Protein AF-A0A259PIM8-F1 (afdb_monomer)

Structure (mmCIF, N/CA/C/O backbone):
data_AF-A0A259PIM8-F1
#
_entry.id   AF-A0A259PIM8-F1
#
loop_
_atom_site.group_PDB
_atom_site.id
_atom_site.type_symbol
_atom_site.label_atom_id
_atom_site.label_alt_id
_atom_site.label_comp_id
_atom_site.label_asym_id
_atom_site.label_entity_id
_atom_site.label_seq_id
_atom_site.pdbx_PDB_ins_code
_atom_site.Cartn_x
_atom_site.Cartn_y
_atom_site.Cartn_z
_atom_site.occupancy
_atom_site.B_iso_or_equiv
_atom_site.auth_seq_id
_atom_site.auth_comp_id
_atom_site.auth_asym_id
_atom_site.auth_atom_id
_atom_site.pdbx_PDB_model_num
ATOM 1 N N . MET A 1 1 ? 21.858 58.613 -17.639 1.00 42.62 1 MET A N 1
ATOM 2 C CA . MET A 1 1 ? 20.641 58.964 -16.877 1.00 42.62 1 MET A CA 1
ATOM 3 C C . MET A 1 1 ? 19.894 57.677 -16.497 1.00 42.62 1 MET A C 1
ATOM 5 O O . MET A 1 1 ? 18.735 57.529 -16.830 1.00 42.62 1 MET A O 1
ATOM 9 N N . SER A 1 2 ? 20.577 56.705 -15.871 1.00 39.25 2 SER A N 1
ATOM 10 C CA . SER A 1 2 ? 20.032 55.342 -15.681 1.00 39.25 2 SER A CA 1
ATOM 11 C C . SER A 1 2 ? 20.637 54.590 -14.483 1.00 39.25 2 SER A C 1
ATOM 13 O O . SER A 1 2 ? 20.743 53.371 -14.503 1.00 39.25 2 SER A O 1
ATOM 15 N N . VAL A 1 3 ? 21.081 55.306 -13.443 1.00 36.09 3 VAL A N 1
ATOM 16 C CA . VAL A 1 3 ? 21.665 54.682 -12.229 1.00 36.09 3 VAL A CA 1
ATOM 17 C C . VAL A 1 3 ? 20.940 55.126 -10.944 1.00 36.09 3 VAL A C 1
ATOM 19 O O . VAL A 1 3 ? 21.288 54.695 -9.855 1.00 36.09 3 VAL A O 1
ATOM 22 N N . GLN A 1 4 ? 19.888 55.948 -11.047 1.00 32.88 4 GLN A N 1
ATOM 23 C CA . GLN A 1 4 ? 19.100 56.401 -9.886 1.00 32.88 4 GLN A CA 1
ATOM 24 C C . GLN A 1 4 ? 17.705 55.763 -9.766 1.00 32.88 4 GLN A C 1
ATOM 26 O O . GLN A 1 4 ? 17.090 55.895 -8.714 1.00 32.88 4 GLN A O 1
ATOM 31 N N . GLU A 1 5 ? 17.228 55.017 -10.767 1.00 32.62 5 GLU A N 1
ATOM 32 C CA . GLU A 1 5 ? 15.914 54.343 -10.710 1.00 32.62 5 GLU A CA 1
ATOM 33 C C . GLU A 1 5 ? 15.987 52.902 -10.169 1.00 32.62 5 GLU A C 1
ATOM 35 O O . GLU A 1 5 ? 14.992 52.369 -9.684 1.00 32.62 5 GLU A O 1
ATOM 40 N N . SER A 1 6 ? 17.170 52.274 -10.151 1.00 35.50 6 SER A N 1
ATOM 41 C CA . SER A 1 6 ? 17.328 50.889 -9.676 1.00 35.50 6 SER A CA 1
ATOM 42 C C . SER A 1 6 ? 17.355 50.747 -8.148 1.00 35.50 6 SER A C 1
ATOM 44 O O . SER A 1 6 ? 17.037 49.677 -7.630 1.00 35.50 6 SER A O 1
ATOM 46 N N . SER A 1 7 ? 17.675 51.808 -7.397 1.00 34.56 7 SER A N 1
ATOM 47 C CA . SER A 1 7 ? 17.721 51.760 -5.926 1.00 34.56 7 SER A CA 1
ATOM 48 C C . SER A 1 7 ? 16.359 51.996 -5.262 1.00 34.56 7 SER A C 1
ATOM 50 O O . SER A 1 7 ? 16.123 51.508 -4.156 1.00 34.56 7 SER A O 1
ATOM 52 N N . GLN A 1 8 ? 15.419 52.675 -5.930 1.00 35.69 8 GLN A N 1
ATOM 53 C CA . GLN A 1 8 ? 14.071 52.895 -5.388 1.00 35.69 8 GLN A CA 1
ATOM 54 C C . GLN A 1 8 ? 13.181 51.646 -5.502 1.00 35.69 8 GLN A C 1
ATOM 56 O O . GLN A 1 8 ? 12.449 51.342 -4.560 1.00 35.69 8 GLN A O 1
ATOM 61 N N . HIS A 1 9 ? 13.329 50.846 -6.565 1.00 36.34 9 HIS A N 1
ATOM 62 C CA . HIS A 1 9 ? 12.596 49.582 -6.716 1.00 36.34 9 HIS A CA 1
ATOM 63 C C . HIS A 1 9 ? 13.070 48.475 -5.760 1.00 36.34 9 HIS A C 1
ATOM 65 O O . HIS A 1 9 ? 12.241 47.736 -5.228 1.00 36.34 9 HIS A O 1
ATOM 71 N N . ALA A 1 10 ? 14.371 48.404 -5.454 1.00 39.03 10 ALA A N 1
ATOM 72 C CA . ALA A 1 10 ? 14.902 47.433 -4.491 1.00 39.03 10 ALA A CA 1
ATOM 73 C C . ALA A 1 10 ? 14.406 47.691 -3.052 1.00 39.03 10 ALA A C 1
ATOM 75 O O . ALA A 1 10 ? 14.178 46.755 -2.288 1.00 39.03 10 ALA A O 1
ATOM 76 N N . THR A 1 11 ? 14.171 48.960 -2.700 1.00 39.75 11 THR A N 1
ATOM 77 C CA . THR A 1 11 ? 13.735 49.359 -1.350 1.00 39.75 11 THR A CA 1
ATOM 78 C C . THR A 1 11 ? 12.213 49.239 -1.160 1.00 39.75 11 THR A C 1
ATOM 80 O O . THR A 1 11 ? 11.741 49.062 -0.038 1.00 39.75 11 THR A O 1
ATOM 83 N N . GLN A 1 12 ? 11.425 49.299 -2.243 1.00 38.28 12 GLN A N 1
ATOM 84 C CA . GLN A 1 12 ? 9.981 49.018 -2.213 1.00 38.28 12 GLN A CA 1
ATOM 85 C C . GLN A 1 12 ? 9.677 47.513 -2.183 1.00 38.28 12 GLN A C 1
ATOM 87 O O . GLN A 1 12 ? 8.793 47.097 -1.438 1.00 38.28 12 GLN A O 1
ATOM 92 N N . GLY A 1 13 ? 10.447 46.688 -2.906 1.00 40.25 13 GLY A N 1
ATOM 93 C CA . GLY A 1 13 ? 10.299 45.227 -2.876 1.00 40.25 13 GLY A CA 1
ATOM 94 C C . GLY A 1 13 ? 10.605 44.607 -1.506 1.00 40.25 13 GLY A C 1
ATOM 95 O O . GLY A 1 13 ? 9.911 43.687 -1.081 1.00 40.25 13 GLY A O 1
ATOM 96 N N . SER A 1 14 ? 11.580 45.153 -0.763 1.00 47.03 14 SER A N 1
ATOM 97 C CA . SER A 1 14 ? 11.916 44.648 0.578 1.00 47.03 14 SER A CA 1
ATOM 98 C C . SER A 1 14 ? 10.894 45.045 1.652 1.00 47.03 14 SER A C 1
ATOM 100 O O . SER A 1 14 ? 10.745 44.330 2.639 1.00 47.03 14 SER A O 1
ATOM 102 N N . LYS A 1 15 ? 10.179 46.166 1.472 1.00 42.12 15 LYS A N 1
ATOM 103 C CA . LYS A 1 15 ? 9.083 46.575 2.367 1.00 42.12 15 LYS A CA 1
ATOM 104 C C . LYS A 1 15 ? 7.815 45.764 2.121 1.00 42.12 15 LYS A C 1
ATOM 106 O O . LYS A 1 15 ? 7.208 45.318 3.085 1.00 42.12 15 LYS A O 1
ATOM 111 N N . LEU A 1 16 ? 7.485 45.491 0.856 1.00 41.75 16 LEU A N 1
ATOM 112 C CA . LEU A 1 16 ? 6.342 44.646 0.502 1.00 41.75 16 LEU A CA 1
ATOM 113 C C . LEU A 1 16 ? 6.549 43.192 0.964 1.00 41.75 16 LEU A C 1
ATOM 115 O O . LEU A 1 16 ? 5.621 42.573 1.469 1.00 41.75 16 LEU A O 1
ATOM 119 N N . GLY A 1 17 ? 7.780 42.671 0.862 1.00 40.84 17 GLY A N 1
ATOM 120 C CA . GLY A 1 17 ? 8.143 41.349 1.384 1.00 40.84 17 GLY A CA 1
ATOM 121 C C . GLY A 1 17 ? 8.039 41.247 2.909 1.00 40.84 17 GLY A C 1
ATOM 122 O O . GLY A 1 17 ? 7.533 40.252 3.414 1.00 40.84 17 GLY A O 1
ATOM 123 N N . ALA A 1 18 ? 8.437 42.292 3.643 1.00 42.03 18 ALA A N 1
ATOM 124 C CA . ALA A 1 18 ? 8.326 42.329 5.104 1.00 42.03 18 ALA A CA 1
ATOM 125 C C . ALA A 1 18 ? 6.872 42.485 5.596 1.00 42.03 18 ALA A C 1
ATOM 127 O O . ALA A 1 18 ? 6.504 41.893 6.607 1.00 42.03 18 ALA A O 1
ATOM 128 N N . GLU A 1 19 ? 6.033 43.233 4.872 1.00 40.28 19 GLU A N 1
ATOM 129 C CA . GLU A 1 19 ? 4.602 43.384 5.180 1.00 40.28 19 GLU A CA 1
ATOM 130 C C . GLU A 1 19 ? 3.802 42.109 4.857 1.00 40.28 19 GLU A C 1
ATOM 132 O O . GLU A 1 19 ? 2.933 41.723 5.638 1.00 40.28 19 GLU A O 1
ATOM 137 N N . LEU A 1 20 ? 4.143 41.393 3.777 1.00 40.78 20 LEU A N 1
ATOM 138 C CA . LEU A 1 20 ? 3.594 40.062 3.476 1.00 40.78 20 LEU A CA 1
ATOM 139 C C . LEU A 1 20 ? 4.031 39.020 4.511 1.00 40.78 20 LEU A C 1
ATOM 141 O O . LEU A 1 20 ? 3.220 38.201 4.930 1.00 40.78 20 LEU A O 1
ATOM 145 N N . GLN A 1 21 ? 5.277 39.077 4.980 1.00 38.59 21 GLN A N 1
ATOM 146 C CA . GLN A 1 21 ? 5.783 38.160 6.000 1.00 38.59 21 GLN A CA 1
ATOM 147 C C . GLN A 1 21 ? 5.136 38.416 7.373 1.00 38.59 21 GLN A C 1
ATOM 149 O O . GLN A 1 21 ? 4.760 37.461 8.046 1.00 38.59 21 GLN A O 1
ATOM 154 N N . GLN A 1 22 ? 4.866 39.679 7.729 1.00 38.88 22 GLN A N 1
ATOM 155 C CA . GLN A 1 22 ? 4.062 40.024 8.911 1.00 38.88 22 GLN A CA 1
ATOM 156 C C . GLN A 1 22 ? 2.581 39.644 8.776 1.00 38.88 22 GLN A C 1
ATOM 158 O O . GLN A 1 22 ? 1.969 39.263 9.771 1.00 38.88 22 GLN A O 1
ATOM 163 N N . GLN A 1 23 ? 1.988 39.706 7.579 1.00 37.31 23 GLN A N 1
ATOM 164 C CA . GLN A 1 23 ? 0.611 39.241 7.356 1.00 37.31 23 GLN A CA 1
ATOM 165 C C . GLN A 1 23 ? 0.496 37.710 7.396 1.00 37.31 23 GLN A C 1
ATOM 167 O O . GLN A 1 23 ? -0.479 37.192 7.937 1.00 37.31 23 GLN A O 1
ATOM 172 N N . VAL A 1 24 ? 1.510 36.986 6.912 1.00 39.38 24 VAL A N 1
ATOM 173 C CA . VAL A 1 24 ? 1.601 35.519 7.016 1.00 39.38 24 VAL A CA 1
ATOM 174 C C . VAL A 1 24 ? 1.851 35.082 8.466 1.00 39.38 24 VAL A C 1
ATOM 176 O O . VAL A 1 24 ? 1.243 34.118 8.929 1.00 39.38 24 VAL A O 1
ATOM 179 N N . GLU A 1 25 ? 2.670 35.809 9.229 1.00 34.50 25 GLU A N 1
ATOM 180 C CA . GLU A 1 25 ? 2.860 35.566 10.668 1.00 34.50 25 GLU A CA 1
ATOM 181 C C . GLU A 1 25 ? 1.612 35.922 11.496 1.00 34.50 25 GLU A C 1
ATOM 183 O O . GLU A 1 25 ? 1.286 35.207 12.443 1.00 34.50 25 GLU A O 1
ATOM 188 N N . ALA A 1 26 ? 0.855 36.954 11.106 1.00 34.41 26 ALA A N 1
ATOM 189 C CA . ALA A 1 26 ? -0.411 37.318 11.747 1.00 34.41 26 ALA A CA 1
ATOM 190 C C . ALA A 1 26 ? -1.550 36.323 11.445 1.00 34.41 26 ALA A C 1
ATOM 192 O O . ALA A 1 26 ? -2.413 36.122 12.297 1.00 34.41 26 ALA A O 1
ATOM 193 N N . GLN A 1 27 ? -1.540 35.657 10.281 1.00 33.22 27 GLN A N 1
ATOM 194 C CA . GLN A 1 27 ? -2.489 34.582 9.946 1.00 33.22 27 GLN A CA 1
ATOM 195 C C . GLN A 1 27 ? -2.110 33.222 10.555 1.00 33.22 27 GLN A C 1
ATOM 197 O O . GLN A 1 27 ? -2.991 32.407 10.816 1.00 33.22 27 GLN A O 1
ATOM 202 N N . ARG A 1 28 ? -0.829 32.989 10.875 1.00 36.91 28 ARG A N 1
ATOM 203 C CA . ARG A 1 28 ? -0.371 31.807 11.638 1.00 36.91 28 ARG A CA 1
ATOM 204 C C . ARG A 1 28 ? -0.734 31.858 13.130 1.00 36.91 28 ARG A C 1
ATOM 206 O O . ARG A 1 28 ? -0.550 30.871 13.835 1.00 36.91 28 ARG A O 1
ATOM 213 N N . GLY A 1 29 ? -1.245 32.990 13.618 1.00 30.67 29 GLY A N 1
ATOM 214 C CA . GLY A 1 29 ? -1.531 33.228 15.034 1.00 30.67 29 GLY A CA 1
ATOM 215 C C . GLY A 1 29 ? -2.884 32.738 15.557 1.00 30.67 29 GLY A C 1
ATOM 216 O O . GLY A 1 29 ? -3.129 32.868 16.754 1.00 30.67 29 GLY A O 1
ATOM 217 N N . THR A 1 30 ? -3.775 32.186 14.730 1.00 35.09 30 THR A N 1
ATOM 218 C CA . THR A 1 30 ? -5.131 31.833 15.188 1.00 35.09 30 THR A CA 1
ATOM 219 C C . THR A 1 30 ? -5.669 30.574 14.517 1.00 35.09 30 THR A C 1
ATOM 221 O O . THR A 1 30 ? -6.514 30.682 13.640 1.00 35.09 30 THR A O 1
ATOM 224 N N . THR A 1 31 ? -5.184 29.407 14.956 1.00 32.28 31 THR A N 1
ATOM 225 C CA . THR A 1 31 ? -5.946 28.144 15.133 1.00 32.28 31 THR A CA 1
ATOM 226 C C . THR A 1 31 ? -5.024 27.025 15.630 1.00 32.28 31 THR A C 1
ATOM 228 O O . THR A 1 31 ? -5.008 25.920 15.105 1.00 32.28 31 THR A O 1
ATOM 231 N N . THR A 1 32 ? -4.247 27.268 16.684 1.00 33.53 32 THR A N 1
ATOM 232 C CA . THR A 1 32 ? -3.811 26.172 17.554 1.00 33.53 32 THR A CA 1
ATOM 233 C C . THR A 1 32 ? -4.786 26.132 18.719 1.00 33.53 32 THR A C 1
ATOM 235 O O . THR A 1 32 ? -4.700 26.905 19.670 1.00 33.53 32 THR A O 1
ATOM 238 N N . SER A 1 33 ? -5.773 25.240 18.628 1.00 30.98 33 SER A N 1
ATOM 239 C CA . SER A 1 33 ? -6.527 24.806 19.802 1.00 30.98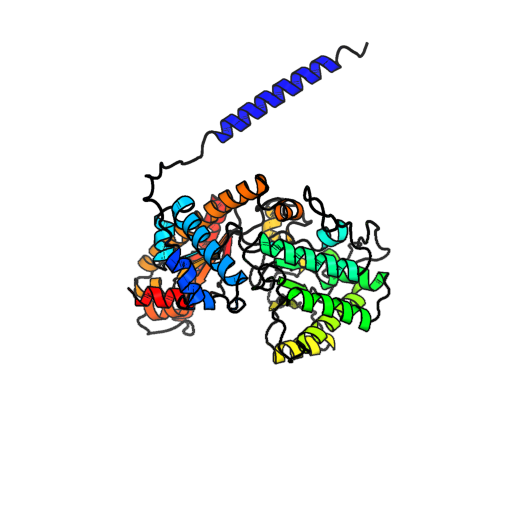 33 SER A CA 1
ATOM 240 C C . SER A 1 33 ? -5.568 24.020 20.700 1.00 30.98 33 SER A C 1
ATOM 242 O O . SER A 1 33 ? -5.536 22.794 20.700 1.00 30.98 33 SER A O 1
ATOM 244 N N . THR A 1 34 ? -4.706 24.722 21.435 1.00 36.06 34 THR A N 1
ATOM 245 C CA . THR A 1 34 ? -3.959 24.128 22.541 1.00 36.06 34 THR A CA 1
ATOM 246 C C . THR A 1 34 ? -4.912 24.042 23.719 1.00 36.06 34 THR A C 1
ATOM 248 O O . THR A 1 34 ? -4.910 24.898 24.605 1.00 36.06 34 THR A O 1
ATOM 251 N N . VAL A 1 35 ? -5.759 23.014 23.728 1.00 35.00 35 VAL A N 1
ATOM 252 C CA . VAL A 1 35 ? -6.337 22.550 24.987 1.00 35.00 35 VAL A CA 1
ATOM 253 C C . VAL A 1 35 ? -5.143 22.131 25.854 1.00 35.00 35 VAL A C 1
ATOM 255 O O . VAL A 1 35 ? -4.370 21.270 25.425 1.00 35.00 35 VAL A O 1
ATOM 258 N N . PRO A 1 36 ? -4.923 22.736 27.034 1.00 31.72 36 PRO A N 1
ATOM 259 C CA . PRO A 1 36 ? -3.841 22.319 27.904 1.00 31.72 36 PRO A CA 1
ATOM 260 C C . PRO A 1 36 ? -4.158 20.907 28.396 1.00 31.72 36 PRO A C 1
ATOM 262 O O . PRO A 1 36 ? -5.038 20.714 29.236 1.00 31.72 36 PRO A O 1
ATOM 265 N N . GLN A 1 37 ? -3.465 19.908 27.849 1.00 44.81 37 GLN A N 1
ATOM 266 C CA . GLN A 1 37 ? -3.492 18.560 28.399 1.00 44.81 37 GLN A CA 1
ATOM 267 C C . GLN A 1 37 ? -2.878 18.629 29.803 1.00 44.81 37 GLN A C 1
ATOM 269 O O . GLN A 1 37 ? -1.752 19.099 29.978 1.00 44.81 37 GLN A O 1
ATOM 274 N N . GLN A 1 38 ? -3.631 18.200 30.823 1.00 42.44 38 GLN A N 1
ATOM 275 C CA . GLN A 1 38 ? -3.052 17.905 32.136 1.00 42.44 38 GLN A CA 1
ATOM 276 C C . GLN A 1 38 ? -1.842 16.981 31.937 1.00 42.44 38 GLN A C 1
ATOM 278 O O . GLN A 1 38 ? -1.913 16.115 31.063 1.00 42.44 38 GLN A O 1
ATOM 283 N N . PRO A 1 39 ? -0.750 17.128 32.710 1.00 42.25 39 PRO A N 1
ATOM 284 C CA . PRO A 1 39 ? 0.396 16.244 32.568 1.00 42.25 39 PRO A CA 1
ATOM 285 C C . PRO A 1 39 ? -0.076 14.810 32.805 1.00 42.25 39 PRO A C 1
ATOM 287 O O . PRO A 1 39 ? -0.440 14.442 33.924 1.00 42.25 39 PRO A O 1
ATOM 290 N N . ALA A 1 40 ? -0.130 14.029 31.725 1.00 58.53 40 ALA A N 1
ATOM 291 C CA . ALA A 1 40 ? -0.432 12.615 31.795 1.00 58.53 40 ALA A CA 1
ATOM 292 C C . ALA A 1 40 ? 0.556 11.980 32.778 1.00 58.53 40 ALA A C 1
ATOM 294 O O . ALA A 1 40 ? 1.742 12.328 32.792 1.00 58.53 40 ALA A O 1
ATOM 295 N N . ALA A 1 41 ? 0.066 11.077 33.631 1.00 64.31 41 ALA A N 1
ATOM 296 C CA . ALA A 1 41 ? 0.949 10.273 34.464 1.00 64.31 41 ALA A CA 1
ATOM 297 C C . ALA A 1 41 ? 2.052 9.659 33.578 1.00 64.31 41 ALA A C 1
ATOM 299 O O . ALA A 1 41 ? 1.761 9.293 32.433 1.00 64.31 41 ALA A O 1
ATOM 300 N N . PRO A 1 42 ? 3.304 9.568 34.062 1.00 73.06 42 PRO A N 1
ATOM 301 C CA . PRO A 1 42 ? 4.398 9.056 33.252 1.00 73.06 42 PRO A CA 1
ATOM 302 C C . PRO A 1 42 ? 4.029 7.676 32.702 1.00 73.06 42 PRO A C 1
ATOM 304 O O . PRO A 1 42 ? 3.622 6.784 33.449 1.00 73.06 42 PRO A O 1
ATOM 307 N N . VAL A 1 43 ? 4.142 7.517 31.383 1.00 78.81 43 VAL A N 1
ATOM 308 C CA . VAL A 1 43 ? 3.902 6.232 30.726 1.00 78.81 43 VAL A CA 1
ATOM 309 C C . VAL A 1 43 ? 5.063 5.312 31.076 1.00 78.81 43 VAL A C 1
ATOM 311 O O . VAL A 1 43 ? 6.200 5.559 30.677 1.00 78.81 43 VAL A O 1
ATOM 314 N N . MET A 1 44 ? 4.777 4.258 31.835 1.00 78.56 44 MET A N 1
ATOM 315 C CA . MET A 1 44 ? 5.774 3.276 32.248 1.00 78.56 44 MET A CA 1
ATOM 316 C C . MET A 1 44 ? 5.841 2.144 31.221 1.00 78.56 44 MET A C 1
ATOM 318 O O . MET A 1 44 ? 4.826 1.521 30.912 1.00 78.56 44 MET A O 1
ATOM 322 N N . VAL A 1 45 ? 7.040 1.871 30.703 1.00 77.56 45 VAL A N 1
ATOM 323 C CA . VAL A 1 45 ? 7.328 0.688 29.882 1.00 77.56 45 VAL A CA 1
ATOM 324 C C . VAL A 1 45 ? 8.230 -0.234 30.696 1.00 77.56 45 VAL A C 1
ATOM 326 O O . VAL A 1 45 ? 9.360 0.123 31.026 1.00 77.56 45 VAL A O 1
ATOM 329 N N . GLU A 1 46 ? 7.728 -1.421 31.027 1.00 82.62 46 GLU A N 1
ATOM 330 C CA . GLU A 1 46 ? 8.465 -2.422 31.800 1.00 82.62 46 GLU A CA 1
ATOM 331 C C . GLU A 1 46 ? 9.503 -3.120 30.909 1.00 82.62 46 GLU A C 1
ATOM 333 O O . GLU A 1 46 ? 9.175 -3.995 30.100 1.00 82.62 46 GLU A O 1
ATOM 338 N N . VAL A 1 47 ? 10.770 -2.719 31.052 1.00 84.25 47 VAL A N 1
ATOM 339 C CA . VAL A 1 47 ? 11.884 -3.159 30.191 1.00 84.25 47 VAL A CA 1
ATOM 340 C C . VAL A 1 47 ? 12.063 -4.678 30.215 1.00 84.25 47 VAL A C 1
ATOM 342 O O . VAL A 1 47 ? 12.197 -5.280 29.152 1.00 84.25 47 VAL A O 1
ATOM 345 N N . GLY A 1 48 ? 12.022 -5.291 31.406 1.00 83.44 48 GLY A N 1
ATOM 346 C CA . GLY A 1 48 ? 12.163 -6.742 31.572 1.00 83.44 48 GLY A CA 1
ATOM 347 C C . GLY A 1 48 ? 11.106 -7.496 30.771 1.00 83.44 48 GLY A C 1
ATOM 348 O O . GLY A 1 48 ? 11.446 -8.243 29.860 1.00 83.44 48 GLY A O 1
ATOM 349 N N . SER A 1 49 ? 9.826 -7.182 31.006 1.00 80.25 49 SER A N 1
ATOM 350 C CA . SER A 1 49 ? 8.713 -7.800 30.270 1.00 80.25 49 SER A CA 1
ATOM 351 C C . SER A 1 49 ? 8.787 -7.565 28.759 1.00 80.25 49 SER A C 1
ATOM 353 O O . SER A 1 49 ? 8.543 -8.479 27.981 1.00 80.25 49 SER A O 1
ATOM 355 N N . SER A 1 50 ? 9.196 -6.370 28.318 1.00 77.06 50 SER A N 1
ATOM 356 C CA . SER A 1 50 ? 9.236 -6.028 26.891 1.00 77.06 50 SER A CA 1
ATOM 357 C C . SER A 1 50 ? 10.211 -6.908 26.106 1.00 77.06 50 SER A C 1
ATOM 359 O O . SER A 1 50 ? 9.936 -7.224 24.950 1.00 77.06 50 SER A O 1
ATOM 361 N N . ILE A 1 51 ? 11.316 -7.317 26.740 1.00 84.31 51 ILE A N 1
ATOM 362 C CA . ILE A 1 51 ? 12.327 -8.198 26.148 1.00 84.31 51 ILE A CA 1
ATOM 363 C C . ILE A 1 51 ? 11.983 -9.670 26.401 1.00 84.31 51 ILE A C 1
ATOM 365 O O . ILE A 1 51 ? 11.968 -10.464 25.460 1.00 84.31 51 ILE A O 1
ATOM 369 N N . GLU A 1 52 ? 11.701 -10.041 27.651 1.00 84.81 52 GLU A N 1
ATOM 370 C CA . GLU A 1 52 ? 11.469 -11.433 28.059 1.00 84.81 52 GLU A CA 1
ATOM 371 C C . GLU A 1 52 ? 10.243 -12.035 27.366 1.00 84.81 52 GLU A C 1
ATOM 373 O O . GLU A 1 52 ? 10.323 -13.157 26.878 1.00 84.81 52 GLU A O 1
ATOM 378 N N . GLU A 1 53 ? 9.152 -11.279 27.185 1.00 80.75 53 GLU A N 1
ATOM 379 C CA . GLU A 1 53 ? 7.964 -11.767 26.465 1.00 80.75 53 GLU A CA 1
ATOM 380 C C . GLU A 1 53 ? 8.269 -12.189 25.021 1.00 80.75 53 GLU A C 1
ATOM 382 O O . GLU A 1 53 ? 7.690 -13.148 24.501 1.00 80.75 53 GLU A O 1
ATOM 387 N N . TYR A 1 54 ? 9.181 -11.471 24.358 1.00 81.38 54 TYR A N 1
ATOM 388 C CA . TYR A 1 54 ? 9.607 -11.812 23.006 1.00 81.38 54 TYR A CA 1
ATOM 389 C C . TYR A 1 54 ? 10.552 -13.021 23.011 1.00 81.38 54 TYR A C 1
ATOM 391 O O . TYR A 1 54 ? 10.402 -13.919 22.179 1.00 81.38 54 TYR A O 1
ATOM 399 N N . LEU A 1 55 ? 11.503 -13.070 23.955 1.00 83.75 55 LEU A N 1
ATOM 400 C CA . LEU A 1 55 ? 12.437 -14.194 24.113 1.00 83.75 55 LEU A CA 1
ATOM 401 C C . LEU A 1 55 ? 11.706 -15.510 24.420 1.00 83.75 55 LEU A C 1
ATOM 403 O O . LEU A 1 55 ? 12.016 -16.539 23.817 1.00 83.75 55 LEU A O 1
ATOM 407 N N . ASP A 1 56 ? 10.683 -15.448 25.269 1.00 82.75 56 ASP A N 1
ATOM 408 C CA . ASP A 1 56 ? 9.855 -16.586 25.674 1.00 82.75 56 ASP A CA 1
ATOM 409 C C . ASP A 1 56 ? 8.735 -16.906 24.672 1.00 82.75 56 ASP A C 1
ATOM 411 O O . ASP A 1 56 ? 8.039 -17.914 24.816 1.00 82.75 56 ASP A O 1
ATOM 415 N N . ARG A 1 57 ? 8.557 -16.070 23.636 1.00 73.69 57 ARG A N 1
ATOM 416 C CA . ARG A 1 57 ? 7.492 -16.177 22.618 1.00 73.69 57 ARG A CA 1
ATOM 417 C C . ARG A 1 57 ? 6.080 -16.199 23.219 1.00 73.69 57 ARG A C 1
ATOM 419 O O . ARG A 1 57 ? 5.181 -16.852 22.687 1.00 73.69 57 ARG A O 1
ATOM 426 N N . SER A 1 58 ? 5.888 -15.506 24.337 1.00 65.19 58 SER A N 1
ATOM 427 C CA . SER A 1 58 ? 4.630 -15.488 25.088 1.00 65.19 58 SER A CA 1
ATOM 428 C C . SER A 1 58 ? 3.651 -14.412 24.598 1.00 65.19 58 SER A C 1
ATOM 430 O O . SER A 1 58 ? 2.441 -14.545 24.801 1.00 65.19 58 SER A O 1
ATOM 432 N N . ASP A 1 59 ? 4.136 -13.378 23.901 1.00 64.44 59 ASP A N 1
ATOM 433 C CA . ASP A 1 59 ? 3.291 -12.346 23.294 1.00 64.44 59 ASP A CA 1
ATOM 434 C C . ASP A 1 59 ? 2.718 -12.816 21.946 1.00 64.44 59 ASP A C 1
ATOM 436 O O . ASP A 1 59 ? 3.438 -13.093 20.987 1.00 64.44 59 ASP A O 1
ATOM 440 N N . TRP A 1 60 ? 1.387 -12.854 21.843 1.00 64.88 60 TRP A N 1
ATOM 441 C CA . TRP A 1 60 ? 0.686 -13.206 20.605 1.00 64.88 60 TRP A CA 1
ATOM 442 C C . TRP A 1 60 ? 1.033 -12.270 19.438 1.00 64.88 60 TRP A C 1
ATOM 444 O O . TRP A 1 60 ? 0.950 -12.697 18.288 1.00 64.88 60 TRP A O 1
ATOM 454 N N . ARG A 1 61 ? 1.442 -11.020 19.715 1.00 61.00 61 ARG A N 1
ATOM 455 C CA . ARG A 1 61 ? 1.867 -10.052 18.691 1.00 61.00 61 ARG A CA 1
ATOM 456 C C . ARG A 1 61 ? 3.098 -10.518 17.919 1.00 61.00 61 ARG A C 1
ATOM 458 O O . ARG A 1 61 ? 3.267 -10.103 16.781 1.00 61.00 61 ARG A O 1
ATOM 465 N N . VAL A 1 62 ? 3.902 -11.422 18.487 1.00 58.25 62 VAL A N 1
ATOM 466 C CA . VAL A 1 62 ? 5.021 -12.070 17.780 1.00 58.25 62 VAL A CA 1
ATOM 467 C C . VAL A 1 62 ? 4.529 -12.859 16.560 1.00 58.25 62 VAL A C 1
ATOM 469 O O . VAL A 1 62 ? 5.260 -12.981 15.589 1.00 58.25 62 VAL A O 1
ATOM 472 N N . ASN A 1 63 ? 3.277 -13.332 16.572 1.00 58.62 63 ASN A N 1
ATOM 473 C CA . ASN A 1 63 ? 2.657 -14.043 15.451 1.00 58.62 63 ASN A CA 1
ATOM 474 C C . ASN A 1 63 ? 1.681 -13.170 14.638 1.00 58.62 63 ASN A C 1
ATOM 476 O O . ASN A 1 63 ? 1.012 -13.692 13.751 1.00 58.62 63 ASN A O 1
ATOM 480 N N . ALA A 1 64 ? 1.535 -11.874 14.949 1.00 54.09 64 ALA A N 1
ATOM 481 C CA . ALA A 1 64 ? 0.576 -11.002 14.258 1.00 54.09 64 ALA A CA 1
ATOM 482 C C . ALA A 1 64 ? 1.020 -10.654 12.830 1.00 54.09 64 ALA A C 1
ATOM 484 O O . ALA A 1 64 ? 0.172 -10.449 11.969 1.00 54.09 64 ALA A O 1
ATOM 485 N N . ASN A 1 65 ? 2.332 -10.638 12.582 1.00 57.56 65 ASN A N 1
ATOM 486 C CA . ASN A 1 65 ? 2.914 -10.492 11.255 1.00 57.56 65 ASN A CA 1
ATOM 487 C C . ASN A 1 65 ? 3.461 -11.847 10.800 1.00 57.56 65 ASN A C 1
ATOM 489 O O . ASN A 1 65 ? 4.529 -12.256 11.253 1.00 57.56 65 ASN A O 1
ATOM 493 N N . ALA A 1 66 ? 2.776 -12.522 9.872 1.00 52.34 66 ALA A N 1
ATOM 494 C CA . ALA A 1 66 ? 3.199 -13.832 9.353 1.00 52.34 66 ALA A CA 1
ATOM 495 C C . ALA A 1 66 ? 4.605 -13.814 8.717 1.00 52.34 66 ALA A C 1
ATOM 497 O O . ALA A 1 66 ? 5.276 -14.842 8.645 1.00 52.34 66 ALA A O 1
ATOM 498 N N . ASN A 1 67 ? 5.063 -12.629 8.302 1.00 53.84 67 ASN A N 1
ATOM 499 C CA . ASN A 1 67 ? 6.380 -12.419 7.714 1.00 53.84 67 ASN A CA 1
ATOM 500 C C . ASN A 1 67 ? 7.504 -12.232 8.751 1.00 53.84 67 ASN A C 1
ATOM 502 O O . ASN A 1 67 ? 8.657 -12.228 8.345 1.00 53.84 67 ASN A O 1
ATOM 506 N N . GLN A 1 68 ? 7.218 -12.083 10.056 1.00 60.62 68 GLN A N 1
ATOM 507 C CA . GLN A 1 68 ? 8.237 -11.922 11.108 1.00 60.62 68 GLN A CA 1
ATOM 508 C C . GLN A 1 68 ? 8.518 -13.242 11.832 1.00 60.62 68 GLN A C 1
ATOM 510 O O . GLN A 1 68 ? 7.662 -13.801 12.510 1.00 60.62 68 GLN A O 1
ATOM 515 N N . GLY A 1 69 ? 9.758 -13.726 11.731 1.00 64.50 69 GLY A N 1
ATOM 516 C CA . GLY A 1 69 ? 10.251 -14.860 12.516 1.00 64.50 69 GLY A CA 1
ATOM 517 C C . GLY A 1 69 ? 11.002 -14.435 13.782 1.00 64.50 69 GLY A C 1
ATOM 518 O O . GLY A 1 69 ? 11.544 -13.330 13.862 1.00 64.50 69 GLY A O 1
ATOM 519 N N . TYR A 1 70 ? 11.115 -15.353 14.751 1.00 78.25 70 TYR A N 1
ATOM 520 C CA . TYR A 1 70 ? 11.964 -15.168 15.932 1.00 78.25 70 TYR A CA 1
ATOM 521 C C . TYR A 1 70 ? 13.424 -14.944 15.519 1.00 78.25 70 TYR A C 1
ATOM 523 O O . TYR A 1 70 ? 14.118 -15.863 15.081 1.00 78.25 70 TYR A O 1
ATOM 531 N N . SER A 1 71 ? 13.897 -13.718 15.689 1.00 82.94 71 SER A N 1
ATOM 532 C CA . SER A 1 71 ? 15.298 -13.352 15.510 1.00 82.94 71 SER A CA 1
ATOM 533 C C . SER A 1 71 ? 15.636 -12.079 16.288 1.00 82.94 71 SER A C 1
ATOM 535 O O . SER A 1 71 ? 14.747 -11.418 16.835 1.00 82.94 71 SER A O 1
ATOM 537 N N . LEU A 1 72 ? 16.921 -11.710 16.288 1.00 84.00 72 LEU A N 1
ATOM 538 C CA . LEU A 1 72 ? 17.398 -10.454 16.863 1.00 84.00 72 LEU A CA 1
ATOM 539 C C . LEU A 1 72 ? 16.694 -9.243 16.250 1.00 84.00 72 LEU A C 1
ATOM 541 O O . LEU A 1 72 ? 16.252 -8.363 16.973 1.00 84.00 72 LEU A O 1
ATOM 545 N N . GLY A 1 73 ? 16.564 -9.186 14.929 1.00 83.56 73 GLY A N 1
ATOM 546 C CA . GLY A 1 73 ? 15.964 -8.023 14.294 1.00 83.56 73 GLY A CA 1
ATOM 547 C C . GLY A 1 73 ? 14.483 -7.848 14.631 1.00 83.56 73 GLY A C 1
ATOM 548 O O . GLY A 1 73 ? 14.038 -6.727 14.864 1.00 83.56 73 GLY A O 1
ATOM 549 N N . GLY A 1 74 ? 13.761 -8.957 14.800 1.00 81.75 74 GLY A N 1
ATOM 550 C CA . GLY A 1 74 ? 12.369 -8.937 15.250 1.00 81.75 74 GLY A CA 1
ATOM 551 C C . GLY A 1 74 ? 12.236 -8.491 16.705 1.00 81.75 74 GLY A C 1
ATOM 552 O O . GLY A 1 74 ? 11.286 -7.790 17.032 1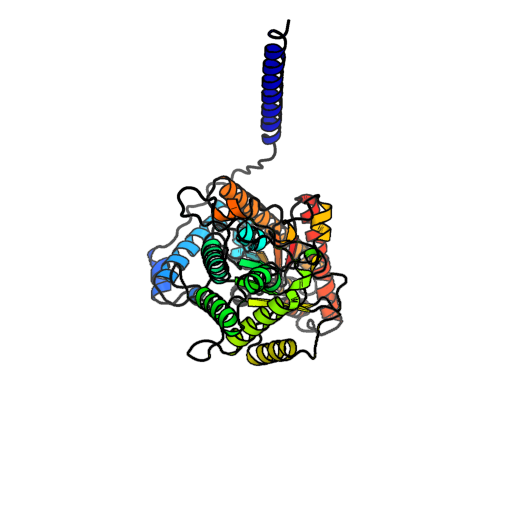.00 81.75 74 GLY A O 1
ATOM 553 N N . LEU A 1 75 ? 13.222 -8.794 17.562 1.00 84.44 75 LEU A N 1
ATOM 554 C CA . LEU A 1 75 ? 13.267 -8.273 18.932 1.00 84.44 75 LEU A CA 1
ATOM 555 C C . LEU A 1 75 ? 13.407 -6.747 18.931 1.00 84.44 75 LEU A C 1
ATOM 557 O O . LEU A 1 75 ? 12.700 -6.064 19.675 1.00 84.44 75 LEU A O 1
ATOM 561 N N . ILE A 1 76 ? 14.309 -6.206 18.101 1.00 86.06 76 ILE A N 1
ATOM 562 C CA . ILE A 1 76 ? 14.523 -4.756 18.037 1.00 86.06 76 ILE A CA 1
ATOM 563 C C . ILE A 1 76 ? 13.259 -4.070 17.493 1.00 86.06 76 ILE A C 1
ATOM 565 O O . ILE A 1 76 ? 12.816 -3.090 18.090 1.00 86.06 76 ILE A O 1
ATOM 569 N N . LEU A 1 77 ? 12.636 -4.608 16.432 1.00 83.88 77 LEU A N 1
ATOM 570 C CA . LEU A 1 77 ? 11.374 -4.078 15.893 1.00 83.88 77 LEU A CA 1
ATOM 571 C C . LEU A 1 77 ? 10.239 -4.144 16.922 1.00 83.88 77 LEU A C 1
ATOM 573 O O . LEU A 1 77 ? 9.554 -3.149 17.128 1.00 83.88 77 LEU A O 1
ATOM 577 N N . ASN A 1 78 ? 10.070 -5.269 17.624 1.00 83.38 78 ASN A N 1
ATOM 578 C CA . ASN A 1 78 ? 9.027 -5.417 18.642 1.00 83.38 78 ASN A CA 1
ATOM 579 C C . ASN A 1 78 ? 9.199 -4.407 19.786 1.00 83.38 78 ASN A C 1
ATOM 581 O O . ASN A 1 78 ? 8.240 -3.750 20.191 1.00 83.38 78 ASN A O 1
ATOM 585 N N . THR A 1 79 ? 10.430 -4.249 20.277 1.00 86.38 79 THR A N 1
ATOM 586 C CA . THR A 1 79 ? 10.737 -3.339 21.387 1.00 86.38 79 THR A CA 1
ATOM 587 C C . THR A 1 79 ? 10.541 -1.880 20.975 1.00 86.38 79 THR A C 1
ATOM 589 O O . THR A 1 79 ? 9.869 -1.123 21.680 1.00 86.38 79 THR A O 1
ATOM 592 N N . ALA A 1 80 ? 11.083 -1.483 19.818 1.00 88.94 80 ALA A N 1
ATOM 593 C CA . ALA A 1 80 ? 10.899 -0.139 19.278 1.00 88.94 80 ALA A CA 1
ATOM 594 C C . ALA A 1 80 ? 9.415 0.147 19.007 1.00 88.94 80 ALA A C 1
ATOM 596 O O . ALA A 1 80 ? 8.901 1.180 19.433 1.00 88.94 80 ALA A O 1
ATOM 597 N N . GLY A 1 81 ? 8.706 -0.809 18.406 1.00 88.88 81 GLY A N 1
ATOM 598 C CA . GLY A 1 81 ? 7.287 -0.711 18.095 1.00 88.88 81 GLY A CA 1
ATOM 599 C C . GLY A 1 81 ? 6.406 -0.530 19.326 1.00 88.88 81 GLY A C 1
ATOM 600 O O . GLY A 1 81 ? 5.553 0.357 19.352 1.00 88.88 81 GLY A O 1
ATOM 601 N N . LYS A 1 82 ? 6.650 -1.292 20.403 1.00 88.38 82 LYS A N 1
ATOM 602 C CA . LYS A 1 82 ? 5.955 -1.104 21.691 1.00 88.38 82 LYS A CA 1
ATOM 603 C C . LYS A 1 82 ? 6.148 0.321 22.226 1.00 88.38 82 LYS A C 1
ATOM 605 O O . LYS A 1 82 ? 5.193 0.918 22.727 1.00 88.38 82 LYS A O 1
ATOM 610 N N . MET A 1 83 ? 7.357 0.873 22.121 1.00 90.69 83 MET A N 1
ATOM 611 C CA . MET A 1 83 ? 7.655 2.230 22.587 1.00 90.69 83 MET A CA 1
ATOM 612 C C . MET A 1 83 ? 6.951 3.294 21.735 1.00 90.69 83 MET A C 1
ATOM 614 O O . MET A 1 83 ? 6.284 4.173 22.282 1.00 90.69 83 MET A O 1
ATOM 618 N N . VAL A 1 84 ? 7.040 3.186 20.408 1.00 94.06 84 VAL A N 1
ATOM 619 C CA . VAL A 1 84 ? 6.418 4.129 19.467 1.00 94.06 84 VAL A CA 1
ATOM 620 C C . VAL A 1 84 ? 4.891 4.098 19.572 1.00 94.06 84 VAL A C 1
ATOM 622 O O . VAL A 1 84 ? 4.263 5.155 19.638 1.00 94.06 84 VAL A O 1
ATOM 625 N N . ALA A 1 85 ? 4.286 2.919 19.732 1.00 92.81 85 ALA A N 1
ATOM 626 C CA . ALA A 1 85 ? 2.840 2.797 19.910 1.00 92.81 85 ALA A CA 1
ATOM 627 C C . ALA A 1 85 ? 2.343 3.507 21.175 1.00 92.81 85 ALA A C 1
ATOM 629 O O . ALA A 1 85 ? 1.309 4.177 21.163 1.00 92.81 85 ALA A O 1
ATOM 630 N N . ASN A 1 86 ? 3.095 3.405 22.274 1.00 91.50 86 ASN A N 1
ATOM 631 C CA . ASN A 1 86 ? 2.778 4.129 23.502 1.00 91.50 86 ASN A CA 1
ATOM 632 C C . ASN A 1 86 ? 3.007 5.639 23.370 1.00 91.50 86 ASN A C 1
ATOM 634 O O . ASN A 1 86 ? 2.273 6.415 23.983 1.00 91.50 86 ASN A O 1
ATOM 638 N N . TYR A 1 87 ? 3.982 6.071 22.569 1.00 94.19 87 TYR A N 1
ATOM 639 C CA . TYR A 1 87 ? 4.168 7.486 22.259 1.00 94.19 87 TYR A CA 1
ATOM 640 C C . TYR A 1 87 ? 2.955 8.051 21.505 1.00 94.19 87 TYR A C 1
ATOM 642 O O . TYR A 1 87 ? 2.370 9.034 21.964 1.00 94.19 87 TYR A O 1
ATOM 650 N N . TRP A 1 88 ? 2.497 7.379 20.442 1.00 96.06 88 TRP A N 1
ATOM 651 C CA . TRP A 1 88 ? 1.272 7.755 19.726 1.00 96.06 88 TRP A CA 1
ATOM 652 C C . TRP A 1 88 ? 0.071 7.879 20.667 1.00 96.06 88 TRP A C 1
ATOM 654 O O . TRP A 1 88 ? -0.558 8.931 20.742 1.00 96.06 88 TRP A O 1
ATOM 664 N N . LEU A 1 89 ? -0.227 6.821 21.427 1.00 94.69 89 LEU A N 1
ATOM 665 C CA . LEU A 1 89 ? -1.452 6.721 22.231 1.00 94.69 89 LEU A CA 1
ATOM 666 C C . LEU A 1 89 ? -1.473 7.591 23.495 1.00 94.69 89 LEU A C 1
ATOM 668 O O . LEU A 1 89 ? -2.522 7.673 24.137 1.00 94.69 89 LEU A O 1
ATOM 672 N N . SER A 1 90 ? -0.335 8.156 23.899 1.00 90.19 90 SER A N 1
ATOM 673 C CA . SER A 1 90 ? -0.224 8.892 25.166 1.00 90.19 90 SER A CA 1
ATOM 674 C C . SER A 1 90 ? 0.297 10.320 25.017 1.00 90.19 90 SER A C 1
ATOM 676 O O . SER A 1 90 ? 0.109 11.107 25.937 1.00 90.19 90 SER A O 1
ATOM 678 N N . HIS A 1 91 ? 0.959 10.653 23.904 1.00 91.69 91 HIS A N 1
ATOM 679 C CA . HIS A 1 91 ? 1.535 11.985 23.678 1.00 91.69 91 HIS A CA 1
ATOM 680 C C . HIS A 1 91 ? 1.010 12.662 22.415 1.00 91.69 91 HIS A C 1
ATOM 682 O O . HIS A 1 91 ? 0.967 13.888 22.369 1.00 91.69 91 HIS A O 1
ATOM 688 N N . VAL A 1 92 ? 0.628 11.891 21.392 1.00 94.94 92 VAL A N 1
ATOM 689 C CA . VAL A 1 92 ? 0.099 12.459 20.145 1.00 94.94 92 VAL A CA 1
ATOM 690 C C . VAL A 1 92 ? -1.424 12.483 20.163 1.00 94.94 92 VAL A C 1
ATOM 692 O O . VAL A 1 92 ? -2.036 13.507 19.868 1.00 94.94 92 VAL A O 1
ATOM 695 N N . TYR A 1 93 ? -2.048 11.366 20.530 1.00 97.00 93 TYR A N 1
ATOM 696 C CA . TYR A 1 93 ? -3.496 11.247 20.513 1.00 97.00 93 TYR A CA 1
ATOM 697 C C . TYR A 1 93 ? -4.142 11.684 21.831 1.00 97.00 93 TYR A C 1
ATOM 699 O O . TYR A 1 93 ? -3.640 11.350 22.907 1.00 97.00 93 TYR A O 1
ATOM 707 N N . PRO A 1 94 ? -5.301 12.367 21.766 1.00 96.62 94 PRO A N 1
ATOM 708 C CA . PRO A 1 94 ? -6.181 12.544 22.910 1.00 96.62 94 PRO A CA 1
ATOM 709 C C . PRO A 1 94 ? -6.503 11.216 23.603 1.00 96.62 94 PRO A C 1
ATOM 711 O O . PRO A 1 94 ? -6.644 10.172 22.959 1.00 96.62 94 PRO A O 1
ATOM 714 N N . ALA A 1 95 ? -6.692 11.273 24.923 1.00 95.44 95 ALA A N 1
ATOM 715 C CA . ALA A 1 95 ? -6.927 10.090 25.748 1.00 95.44 95 ALA A CA 1
ATOM 716 C C . ALA A 1 95 ? -8.114 9.240 25.262 1.00 95.44 95 ALA A C 1
ATOM 718 O O . ALA A 1 95 ? -8.023 8.017 25.279 1.00 95.44 95 ALA A O 1
ATOM 719 N N . GLU A 1 96 ? -9.192 9.867 24.780 1.00 97.19 96 GLU A N 1
ATOM 720 C CA . GLU A 1 96 ? -10.381 9.166 24.280 1.00 97.19 96 GLU A CA 1
ATOM 721 C C . GLU A 1 96 ? -10.074 8.256 23.081 1.00 97.19 96 GLU A C 1
ATOM 723 O O . GLU A 1 96 ? -10.521 7.112 23.053 1.00 97.19 96 GLU A O 1
ATOM 728 N N . ILE A 1 97 ? -9.238 8.712 22.141 1.00 98.00 97 ILE A N 1
ATOM 729 C CA . ILE A 1 97 ? -8.782 7.910 20.995 1.00 98.00 97 ILE A CA 1
ATOM 730 C C . ILE A 1 97 ? -7.952 6.722 21.490 1.00 98.00 97 ILE A C 1
ATOM 732 O O . ILE A 1 97 ? -8.136 5.584 21.051 1.00 98.00 97 ILE A O 1
ATOM 736 N N . GLY A 1 98 ? -7.055 6.975 22.448 1.00 96.00 98 GLY A N 1
ATOM 737 C CA . GLY A 1 98 ? -6.241 5.934 23.061 1.00 96.00 98 GLY A CA 1
ATOM 738 C C . GLY A 1 98 ? -7.076 4.883 23.798 1.00 96.00 98 GLY A C 1
ATOM 739 O O . GLY A 1 98 ? -6.772 3.692 23.722 1.00 96.00 98 GLY A O 1
ATOM 740 N N . THR A 1 99 ? -8.130 5.302 24.498 1.00 96.31 99 THR A N 1
ATOM 741 C CA . THR A 1 99 ? -9.082 4.411 25.172 1.00 96.31 99 THR A CA 1
ATOM 742 C C . THR A 1 99 ? -9.871 3.595 24.158 1.00 96.31 99 THR A C 1
ATOM 744 O O . THR A 1 99 ? -9.822 2.371 24.229 1.00 96.31 99 THR A O 1
ATOM 747 N N . ALA A 1 100 ? -10.477 4.235 23.154 1.00 97.69 100 ALA A N 1
ATOM 748 C CA . ALA A 1 100 ? -11.231 3.555 22.101 1.00 97.69 100 ALA A CA 1
ATOM 749 C C . ALA A 1 100 ? -10.371 2.511 21.369 1.00 97.69 100 ALA A C 1
ATOM 751 O O . ALA A 1 100 ? -10.817 1.390 21.122 1.00 97.69 100 ALA A O 1
ATOM 752 N N . HIS A 1 101 ? -9.096 2.820 21.095 1.00 97.38 101 HIS A N 1
ATOM 753 C CA . HIS A 1 101 ? -8.156 1.829 20.581 1.00 97.38 101 HIS A CA 1
ATOM 754 C C . HIS A 1 101 ? -7.987 0.668 21.566 1.00 97.38 101 HIS A C 1
ATOM 756 O O . HIS A 1 101 ? -8.214 -0.484 21.195 1.00 97.38 101 HIS A O 1
ATOM 762 N N . ARG A 1 102 ? -7.560 0.935 22.809 1.00 93.94 102 ARG A N 1
ATOM 763 C CA . ARG A 1 102 ? -7.227 -0.096 23.814 1.00 93.94 102 ARG A CA 1
ATOM 764 C C . ARG A 1 102 ? -8.421 -0.976 24.189 1.00 93.94 102 ARG A C 1
ATOM 766 O O . ARG A 1 102 ? -8.225 -2.157 24.462 1.00 93.94 102 ARG A O 1
ATOM 773 N N . GLU A 1 103 ? -9.628 -0.424 24.173 1.00 95.75 103 GLU A N 1
ATOM 774 C CA . GLU A 1 103 ? -10.871 -1.145 24.451 1.00 95.75 103 GLU A CA 1
ATOM 775 C C . GLU A 1 103 ? -11.402 -1.926 23.249 1.00 95.75 103 GLU A C 1
ATOM 777 O O . GLU A 1 103 ? -12.248 -2.796 23.436 1.00 95.75 103 GLU A O 1
ATOM 782 N N . GLY A 1 104 ? -10.846 -1.674 22.057 1.00 96.62 104 GLY A N 1
ATOM 783 C CA . GLY A 1 104 ? -11.147 -2.380 20.814 1.00 96.62 104 GLY A CA 1
ATOM 784 C C . GLY A 1 104 ? -12.283 -1.764 20.000 1.00 96.62 104 GLY A C 1
ATOM 785 O O . GLY A 1 104 ? -12.908 -2.482 19.223 1.00 96.62 104 GLY A O 1
ATOM 786 N N . ASP A 1 105 ? -12.676 -0.506 20.259 1.00 97.94 105 ASP A N 1
ATOM 787 C CA . ASP A 1 105 ? -13.844 0.135 19.607 1.00 97.94 105 ASP A CA 1
ATOM 788 C C . ASP A 1 105 ? -13.457 0.468 18.178 1.00 97.94 105 ASP A C 1
ATOM 790 O O . ASP A 1 105 ? -14.188 0.240 17.216 1.00 97.94 105 ASP A O 1
ATOM 794 N N . ILE A 1 106 ? -12.222 0.942 18.084 1.00 98.31 106 ILE A N 1
ATOM 795 C CA . ILE A 1 106 ? -11.483 1.143 16.864 1.00 98.31 106 ILE A CA 1
ATOM 796 C C . ILE A 1 106 ? -10.151 0.401 16.956 1.00 98.31 106 ILE A C 1
ATOM 798 O O . ILE A 1 106 ? -9.657 0.030 18.028 1.00 98.31 106 ILE A O 1
ATOM 802 N N . HIS A 1 107 ? -9.535 0.203 15.805 1.00 98.00 107 HIS A N 1
ATOM 803 C CA . HIS A 1 107 ? -8.155 -0.212 15.689 1.00 98.00 107 HIS A CA 1
ATOM 804 C C . HIS A 1 107 ? -7.414 0.808 14.844 1.00 98.00 107 HIS A C 1
ATOM 806 O O . HIS A 1 107 ? -7.801 1.072 13.713 1.00 98.00 107 HIS A O 1
ATOM 812 N N . ILE A 1 108 ? -6.353 1.369 15.412 1.00 97.50 108 ILE A N 1
ATOM 813 C CA . ILE A 1 108 ? -5.460 2.289 14.711 1.00 97.50 108 ILE A CA 1
ATOM 814 C C . ILE A 1 108 ? -4.304 1.419 14.252 1.00 97.50 108 ILE A C 1
ATOM 816 O O . ILE A 1 108 ? -3.655 0.795 15.097 1.00 97.50 108 ILE A O 1
ATOM 820 N N . HIS A 1 109 ? -4.123 1.325 12.942 1.00 94.38 109 HIS A N 1
ATOM 821 C CA . HIS A 1 109 ? -3.114 0.454 12.352 1.00 94.38 109 HIS A CA 1
ATOM 822 C C . HIS A 1 109 ? -1.719 1.086 12.441 1.00 94.38 109 HIS A C 1
ATOM 824 O O . HIS A 1 109 ? -1.578 2.314 12.533 1.00 94.38 109 HIS A O 1
ATOM 830 N N . ASP A 1 110 ? -0.711 0.212 12.474 1.00 91.12 110 ASP A N 1
ATOM 831 C CA . ASP A 1 110 ? 0.718 0.542 12.360 1.00 91.12 110 ASP A CA 1
ATOM 832 C C . ASP A 1 110 ? 1.217 1.580 13.373 1.00 91.12 110 ASP A C 1
ATOM 834 O O . ASP A 1 110 ? 1.980 2.499 13.074 1.00 91.12 110 ASP A O 1
ATOM 838 N N . LEU A 1 111 ? 0.745 1.459 14.616 1.00 93.25 111 LEU A N 1
ATOM 839 C CA . LEU A 1 111 ? 1.216 2.284 15.731 1.00 93.25 111 LEU A CA 1
ATOM 840 C C . LEU A 1 111 ? 2.678 2.004 16.107 1.00 93.25 111 LEU A C 1
ATOM 842 O O . LEU A 1 111 ? 3.265 2.755 16.876 1.00 93.25 111 LEU A O 1
ATOM 846 N N . ASP A 1 112 ? 3.267 0.922 15.620 1.00 88.44 112 ASP A N 1
ATOM 847 C CA . ASP A 1 112 ? 4.657 0.545 15.856 1.00 88.44 112 ASP A CA 1
ATOM 848 C C . ASP A 1 112 ? 5.669 1.377 15.055 1.00 88.44 112 ASP A C 1
ATOM 850 O O . ASP A 1 112 ? 6.859 1.355 15.378 1.00 88.44 112 ASP A O 1
ATOM 854 N N . MET A 1 113 ? 5.219 2.176 14.084 1.00 91.25 113 MET A N 1
ATOM 855 C CA . MET A 1 113 ? 6.067 3.123 13.363 1.00 91.25 113 MET A CA 1
ATOM 856 C C . MET A 1 113 ? 5.587 4.569 13.515 1.00 91.25 113 MET A C 1
ATOM 858 O O . MET A 1 113 ? 4.394 4.873 13.554 1.00 91.25 113 MET A O 1
ATOM 862 N N . LEU A 1 114 ? 6.542 5.498 13.621 1.00 94.75 114 LEU A N 1
ATOM 863 C CA . LEU A 1 114 ? 6.285 6.940 13.632 1.00 94.75 114 LEU A CA 1
ATOM 864 C C . LEU A 1 114 ? 6.339 7.449 12.187 1.00 94.75 114 LEU A C 1
ATOM 866 O O . LEU A 1 114 ? 7.226 8.215 11.827 1.00 94.75 114 LEU A O 1
ATOM 870 N N . SER A 1 115 ? 5.438 6.946 11.348 1.00 94.81 115 SER A N 1
ATOM 871 C CA . SER A 1 115 ? 5.389 7.205 9.906 1.00 94.81 115 SER A CA 1
ATOM 872 C C . SER A 1 115 ? 3.948 7.165 9.383 1.00 94.81 115 SER A C 1
ATOM 874 O O . SER A 1 115 ? 2.999 6.938 10.143 1.00 94.81 115 SER A O 1
ATOM 876 N N . GLY A 1 116 ? 3.783 7.416 8.081 1.00 93.94 116 GLY A N 1
ATOM 877 C CA . GLY A 1 116 ? 2.540 7.126 7.369 1.00 93.94 116 GLY A CA 1
ATOM 878 C C . GLY A 1 116 ? 2.346 5.625 7.116 1.00 93.94 116 GLY A C 1
ATOM 879 O O . GLY A 1 116 ? 3.236 4.813 7.393 1.00 93.94 116 GLY A O 1
ATOM 880 N N . TYR A 1 117 ? 1.179 5.259 6.576 1.00 92.44 117 TYR A N 1
ATOM 881 C CA . TYR A 1 117 ? 0.834 3.865 6.298 1.00 92.44 117 TYR A CA 1
ATOM 882 C C . TYR A 1 117 ? 1.499 3.355 5.021 1.00 92.44 117 TYR A C 1
ATOM 884 O O . TYR A 1 117 ? 2.531 2.699 5.096 1.00 92.44 117 TYR A O 1
ATOM 892 N N . CYS A 1 118 ? 0.963 3.671 3.846 1.00 91.25 118 CYS A N 1
ATOM 893 C CA . CYS A 1 118 ? 1.460 3.156 2.570 1.00 91.25 118 CYS A CA 1
ATOM 894 C C . CYS A 1 118 ? 1.706 4.282 1.571 1.00 91.25 118 CYS A C 1
ATOM 896 O O . CYS A 1 118 ? 1.097 5.348 1.681 1.00 91.25 118 CYS A O 1
ATOM 898 N N . ALA A 1 119 ? 2.566 4.007 0.589 1.00 90.75 119 ALA A N 1
ATOM 899 C CA . ALA A 1 119 ? 2.916 4.957 -0.455 1.00 90.75 119 ALA A CA 1
ATOM 900 C C . ALA A 1 119 ? 3.140 4.261 -1.804 1.00 90.75 119 ALA A C 1
ATOM 902 O O . ALA A 1 119 ? 3.830 3.245 -1.923 1.00 90.75 119 ALA A O 1
ATOM 903 N N . GLY A 1 120 ? 2.555 4.855 -2.832 1.00 90.25 120 GLY A N 1
ATOM 904 C CA . GLY A 1 120 ? 2.868 4.639 -4.227 1.00 90.25 120 GLY A CA 1
ATOM 905 C C . GLY A 1 120 ? 3.879 5.672 -4.714 1.00 90.25 120 GLY A C 1
ATOM 906 O O . GLY A 1 120 ? 3.885 6.821 -4.266 1.00 90.25 120 GLY A O 1
ATOM 907 N N . TRP A 1 121 ? 4.737 5.240 -5.630 1.00 92.56 121 TRP A N 1
ATOM 908 C CA . TRP A 1 121 ? 5.870 6.012 -6.111 1.00 92.56 121 TRP A CA 1
ATOM 909 C C . TRP A 1 121 ? 5.849 6.117 -7.635 1.00 92.56 121 TRP A C 1
ATOM 911 O O . TRP A 1 121 ? 5.450 5.181 -8.331 1.00 92.56 121 TRP A O 1
ATOM 921 N N . SER A 1 122 ? 6.351 7.232 -8.169 1.00 92.25 122 SER A N 1
ATOM 922 C CA . SER A 1 122 ? 6.552 7.368 -9.611 1.00 92.25 122 SER A CA 1
ATOM 923 C C . SER A 1 122 ? 7.780 6.573 -10.046 1.00 92.25 122 SER A C 1
ATOM 925 O O . SER A 1 122 ? 8.926 6.980 -9.826 1.00 92.25 122 SER A O 1
ATOM 927 N N . LEU A 1 123 ? 7.537 5.431 -10.696 1.00 94.62 123 LEU A N 1
ATOM 928 C CA . LEU A 1 123 ? 8.602 4.659 -11.334 1.00 94.62 123 LEU A CA 1
ATOM 929 C C . LEU A 1 123 ? 9.275 5.485 -12.434 1.00 94.62 123 LEU A C 1
ATOM 931 O O . LEU A 1 123 ? 10.494 5.454 -12.570 1.00 94.62 123 LEU A O 1
ATOM 935 N N . ARG A 1 124 ? 8.496 6.283 -13.169 1.00 93.31 124 ARG A N 1
ATOM 936 C CA . ARG A 1 124 ? 9.018 7.197 -14.183 1.00 93.31 124 ARG A CA 1
ATOM 937 C C . ARG A 1 124 ? 10.041 8.167 -13.599 1.00 93.31 124 ARG A C 1
ATOM 939 O O . ARG A 1 124 ? 11.137 8.255 -14.142 1.00 93.31 124 ARG A O 1
ATOM 946 N N . THR A 1 125 ? 9.725 8.857 -12.500 1.00 93.75 125 THR A N 1
ATOM 947 C CA . THR A 1 125 ? 10.677 9.767 -11.837 1.00 93.75 125 THR A CA 1
ATOM 948 C C . THR A 1 125 ? 11.950 9.030 -11.435 1.00 93.75 125 THR A C 1
ATOM 950 O O . THR A 1 125 ? 13.046 9.509 -11.716 1.00 93.75 125 THR A O 1
ATOM 953 N N . LEU A 1 126 ? 11.833 7.837 -10.842 1.00 96.19 126 LEU A N 1
ATOM 954 C CA . LEU A 1 126 ? 13.006 7.040 -10.479 1.00 96.19 126 LEU A CA 1
ATOM 955 C C . LEU A 1 126 ? 13.864 6.675 -11.702 1.00 96.19 126 LEU A C 1
ATOM 957 O O . LEU A 1 126 ? 15.086 6.767 -11.636 1.00 96.19 126 LEU A O 1
ATOM 961 N N . LEU A 1 127 ? 13.249 6.272 -12.814 1.00 96.31 127 LEU A N 1
ATOM 962 C CA . LEU A 1 127 ? 13.967 5.869 -14.028 1.00 96.31 127 LEU A CA 1
ATOM 963 C C . LEU A 1 127 ? 14.555 7.057 -14.804 1.00 96.31 127 LEU A C 1
ATOM 965 O O . LEU A 1 127 ? 15.563 6.888 -15.484 1.00 96.31 127 LEU A O 1
ATOM 969 N N . GLN A 1 128 ? 13.956 8.244 -14.700 1.00 94.88 128 GLN A N 1
ATOM 970 C CA . GLN A 1 128 ? 14.430 9.448 -15.387 1.00 94.88 128 GLN A CA 1
ATOM 971 C C . GLN A 1 128 ? 15.470 10.224 -14.584 1.00 94.88 128 GLN A C 1
ATOM 973 O O . GLN A 1 128 ? 16.357 10.816 -15.176 1.00 94.88 128 GLN A O 1
ATOM 978 N N . GLU A 1 129 ? 15.392 10.217 -13.254 1.00 94.88 129 GLU A N 1
ATOM 979 C CA . GLU A 1 129 ? 16.304 10.998 -12.411 1.00 94.88 129 GLU A CA 1
ATOM 980 C C . GLU A 1 129 ? 17.369 10.112 -11.750 1.00 94.88 129 GLU A C 1
ATOM 982 O O . GLU A 1 129 ? 18.512 10.533 -11.562 1.00 94.88 129 GLU A O 1
ATOM 987 N N . GLY A 1 130 ? 17.022 8.866 -11.426 1.00 95.69 130 GLY A N 1
ATOM 988 C CA . GLY A 1 130 ? 17.820 7.957 -10.608 1.00 95.69 130 GLY A CA 1
ATOM 989 C C . GLY A 1 130 ? 17.566 8.107 -9.104 1.00 95.69 130 GLY A C 1
ATOM 990 O O . GLY A 1 130 ? 16.803 8.968 -8.659 1.00 95.69 130 GLY A O 1
ATOM 991 N N . LEU A 1 131 ? 18.204 7.246 -8.304 1.00 96.31 131 LEU A N 1
ATOM 992 C CA . LEU A 1 131 ? 18.152 7.258 -6.837 1.00 96.31 131 LEU A CA 1
ATOM 993 C C . LEU A 1 131 ? 19.137 8.291 -6.241 1.00 96.31 131 LEU A C 1
ATOM 995 O O . LEU A 1 131 ? 20.289 7.955 -5.969 1.00 96.31 131 LEU A O 1
ATOM 999 N N . ASN A 1 132 ? 18.722 9.545 -6.039 1.00 96.06 132 ASN A N 1
ATOM 1000 C CA . ASN A 1 132 ? 19.587 10.677 -5.678 1.00 96.06 132 ASN A CA 1
ATOM 1001 C C . ASN A 1 132 ? 18.893 11.739 -4.801 1.00 96.06 132 ASN A C 1
ATOM 1003 O O . ASN A 1 132 ? 17.761 11.562 -4.359 1.00 96.06 132 ASN A O 1
ATOM 1007 N N . GLY A 1 133 ? 19.576 12.864 -4.556 1.00 94.31 133 GLY A N 1
ATOM 1008 C CA . GLY A 1 133 ? 18.992 14.077 -3.982 1.00 94.31 133 GLY A CA 1
ATOM 1009 C C . GLY A 1 133 ? 18.822 14.047 -2.466 1.00 94.31 133 GLY A C 1
ATOM 1010 O O . GLY A 1 133 ? 18.071 14.856 -1.920 1.00 94.31 133 GLY A O 1
ATOM 1011 N N . VAL A 1 134 ? 19.514 13.133 -1.779 1.00 95.50 134 VAL A N 1
ATOM 1012 C CA . VAL A 1 134 ? 19.495 13.028 -0.317 1.00 95.50 134 VAL A CA 1
ATOM 1013 C C . VAL A 1 134 ? 20.869 13.395 0.256 1.00 95.50 134 VAL A C 1
ATOM 1015 O O . VAL A 1 134 ? 21.841 12.666 0.034 1.00 95.50 134 VAL A O 1
ATOM 1018 N N . PRO A 1 135 ? 20.975 14.478 1.055 1.00 91.56 135 PRO A N 1
ATOM 1019 C CA . PRO A 1 135 ? 22.252 14.948 1.581 1.00 91.56 135 PRO A CA 1
ATOM 1020 C C . PRO A 1 135 ? 23.040 13.878 2.347 1.00 91.56 135 PRO A C 1
ATOM 1022 O O . PRO A 1 135 ? 22.529 13.211 3.249 1.00 91.56 135 PRO A O 1
ATOM 1025 N N . GLY A 1 136 ? 24.325 13.743 2.011 1.00 91.06 136 GLY A N 1
ATOM 1026 C CA . GLY A 1 136 ? 25.244 12.824 2.689 1.00 91.06 136 GLY A CA 1
ATOM 1027 C C . GLY A 1 136 ? 25.001 11.341 2.390 1.00 91.06 136 GLY A C 1
ATOM 1028 O O . GLY A 1 136 ? 25.521 10.488 3.115 1.00 91.06 136 GLY A O 1
ATOM 1029 N N . LYS A 1 137 ? 24.212 11.017 1.358 1.00 92.88 137 LYS A N 1
ATOM 1030 C CA . LYS A 1 137 ? 24.019 9.653 0.848 1.00 92.88 137 LYS A CA 1
ATOM 1031 C C . LYS A 1 137 ? 24.692 9.495 -0.511 1.00 92.88 137 LYS A C 1
ATOM 1033 O O . LYS A 1 137 ? 24.986 10.473 -1.188 1.00 92.88 137 LYS A O 1
ATOM 1038 N N . VAL A 1 138 ? 24.990 8.247 -0.866 1.00 92.88 138 VAL A N 1
ATOM 1039 C CA . VAL A 1 138 ? 25.455 7.916 -2.217 1.00 92.88 138 VAL A CA 1
ATOM 1040 C C . VAL A 1 138 ? 24.279 8.076 -3.168 1.00 92.88 138 VAL A C 1
ATOM 1042 O O . VAL A 1 138 ? 23.169 7.661 -2.843 1.00 92.88 138 VAL A O 1
ATOM 1045 N N . GLU A 1 139 ? 24.544 8.660 -4.329 1.00 94.94 139 GLU A N 1
ATOM 1046 C CA . GLU A 1 139 ? 23.540 8.952 -5.343 1.00 94.94 139 GLU A CA 1
ATOM 1047 C C . GLU A 1 139 ? 23.805 8.136 -6.610 1.00 94.94 139 GLU A C 1
ATOM 1049 O O . GLU A 1 139 ? 24.954 7.862 -6.965 1.00 94.94 139 GLU A O 1
ATOM 1054 N N . ALA A 1 140 ? 22.730 7.763 -7.294 1.00 94.88 140 ALA A N 1
ATOM 1055 C CA . ALA A 1 140 ? 22.741 7.152 -8.609 1.00 94.88 140 ALA A CA 1
ATOM 1056 C C . ALA A 1 140 ? 22.057 8.088 -9.612 1.00 94.88 140 ALA A C 1
ATOM 1058 O O . ALA A 1 140 ? 20.993 8.645 -9.339 1.00 94.88 140 ALA A O 1
ATOM 1059 N N . THR A 1 141 ? 22.668 8.247 -10.783 1.00 95.81 141 THR A N 1
ATOM 1060 C CA . THR A 1 141 ? 22.030 8.894 -11.937 1.00 95.81 141 THR A CA 1
ATOM 1061 C C . THR A 1 141 ? 20.985 7.970 -12.559 1.00 95.81 141 THR A C 1
ATOM 1063 O O . THR A 1 141 ? 20.952 6.774 -12.247 1.00 95.81 141 THR A O 1
ATOM 1066 N N . ALA A 1 142 ? 20.185 8.498 -13.485 1.00 96.62 142 ALA A N 1
ATOM 1067 C CA . ALA A 1 142 ? 19.241 7.724 -14.284 1.00 96.62 142 ALA A CA 1
ATOM 1068 C C . ALA A 1 142 ? 19.874 6.418 -14.819 1.00 96.62 142 ALA A C 1
ATOM 1070 O O . ALA A 1 142 ? 20.987 6.454 -15.371 1.00 96.62 142 ALA A O 1
ATOM 1071 N N . PRO A 1 143 ? 19.223 5.253 -14.638 1.00 96.75 143 PRO A N 1
ATOM 1072 C CA . PRO A 1 143 ? 19.696 4.006 -15.219 1.00 96.75 143 PRO A CA 1
ATOM 1073 C C . PRO A 1 143 ? 19.707 4.090 -16.751 1.00 96.75 143 PRO A C 1
ATOM 1075 O O . PRO A 1 143 ? 18.850 4.723 -17.363 1.00 96.75 143 PRO A O 1
ATOM 1078 N N . LYS A 1 144 ? 20.684 3.423 -17.374 1.00 96.88 144 LYS A N 1
ATOM 1079 C CA . LYS A 1 144 ? 20.832 3.364 -18.844 1.00 96.88 144 LYS A CA 1
ATOM 1080 C C . LYS A 1 144 ? 20.579 1.979 -19.430 1.00 96.88 144 LYS A C 1
ATOM 1082 O O . LYS A 1 144 ? 20.402 1.856 -20.631 1.00 96.88 144 LYS A O 1
ATOM 1087 N N . HIS A 1 145 ? 20.564 0.960 -18.574 1.00 97.50 145 HIS A N 1
ATOM 1088 C CA . HIS A 1 145 ? 20.399 -0.441 -18.949 1.00 97.50 145 HIS A CA 1
ATOM 1089 C C . HIS A 1 145 ? 19.389 -1.126 -18.036 1.00 97.50 145 HIS A C 1
ATOM 1091 O O . HIS A 1 145 ? 19.260 -0.749 -16.862 1.00 97.50 145 HIS A O 1
ATOM 1097 N N . PHE A 1 146 ? 18.741 -2.178 -18.533 1.00 98.00 146 PHE A N 1
ATOM 1098 C CA . PHE A 1 146 ? 17.706 -2.921 -17.805 1.00 98.00 146 PHE A CA 1
ATOM 1099 C C . PHE A 1 146 ? 18.179 -3.395 -16.423 1.00 98.00 146 PHE A C 1
ATOM 1101 O O . PHE A 1 146 ? 17.497 -3.187 -15.423 1.00 98.00 146 PHE A O 1
ATOM 1108 N N . SER A 1 147 ? 19.394 -3.943 -16.331 1.00 97.00 147 SER A N 1
ATOM 1109 C CA . SER A 1 147 ? 19.972 -4.400 -15.058 1.00 97.00 147 SER A CA 1
ATOM 1110 C C . SER A 1 147 ? 20.154 -3.263 -14.047 1.00 97.00 147 SER A C 1
ATOM 1112 O O . SER A 1 147 ? 19.846 -3.419 -12.865 1.00 97.00 147 SER A O 1
ATOM 1114 N N . SER A 1 148 ? 20.604 -2.089 -14.504 1.00 97.00 148 SER A N 1
ATOM 1115 C CA . SER A 1 148 ? 20.750 -0.909 -13.645 1.00 97.00 148 SER A CA 1
ATOM 1116 C C . SER A 1 148 ? 19.399 -0.360 -13.177 1.00 97.00 148 SER A C 1
ATOM 1118 O O . SER A 1 148 ? 19.295 0.064 -12.027 1.00 97.00 148 SER A O 1
ATOM 1120 N N . ALA A 1 149 ? 18.360 -0.426 -14.018 1.00 97.75 149 ALA A N 1
ATOM 1121 C CA . ALA A 1 149 ? 16.998 -0.046 -13.649 1.00 97.75 149 ALA A CA 1
ATOM 1122 C C . ALA A 1 149 ? 16.435 -0.983 -12.569 1.00 97.75 149 ALA A C 1
ATOM 1124 O O . ALA A 1 149 ? 15.993 -0.512 -11.521 1.00 97.75 149 ALA A O 1
ATOM 1125 N N . ILE A 1 150 ? 16.561 -2.302 -12.756 1.00 97.88 150 ILE A N 1
ATOM 1126 C CA . ILE A 1 150 ? 16.177 -3.310 -11.754 1.00 97.88 150 ILE A CA 1
ATOM 1127 C C . ILE A 1 150 ? 16.899 -3.069 -10.421 1.00 97.88 150 ILE A C 1
ATOM 1129 O O . ILE A 1 150 ? 16.260 -3.029 -9.369 1.00 97.88 150 ILE A O 1
ATOM 1133 N N . GLY A 1 151 ? 18.216 -2.845 -10.453 1.00 96.12 151 GLY A N 1
ATOM 1134 C CA . GLY A 1 151 ? 18.996 -2.573 -9.245 1.00 96.12 151 GLY A CA 1
ATOM 1135 C C . GLY A 1 151 ? 18.524 -1.323 -8.493 1.00 96.12 151 GLY A C 1
ATOM 1136 O O . GLY A 1 151 ? 18.418 -1.344 -7.265 1.00 96.12 151 GLY A O 1
ATOM 1137 N N . GLN A 1 152 ? 18.195 -0.242 -9.207 1.00 96.75 152 GLN A N 1
ATOM 1138 C CA . GLN A 1 152 ? 17.666 0.971 -8.580 1.00 96.75 152 GLN A CA 1
ATOM 1139 C C . GLN A 1 152 ? 16.257 0.777 -8.010 1.00 96.75 152 GLN A C 1
ATOM 1141 O O . GLN A 1 152 ? 16.005 1.252 -6.908 1.00 96.75 152 GLN A O 1
ATOM 1146 N N . ILE A 1 153 ? 15.376 0.026 -8.679 1.00 97.00 153 ILE A N 1
ATOM 1147 C CA . ILE A 1 153 ? 14.030 -0.320 -8.183 1.00 97.00 153 ILE A CA 1
ATOM 1148 C C . ILE A 1 153 ? 14.109 -1.097 -6.865 1.00 97.00 153 ILE A C 1
ATOM 1150 O O . ILE A 1 153 ? 13.448 -0.735 -5.889 1.00 97.00 153 ILE A O 1
ATOM 1154 N N . VAL A 1 154 ? 14.960 -2.127 -6.808 1.00 94.38 154 VAL A N 1
ATOM 1155 C CA . VAL A 1 154 ? 15.193 -2.923 -5.591 1.00 94.38 154 VAL A CA 1
ATOM 1156 C C . VAL A 1 154 ? 15.697 -2.035 -4.452 1.00 94.38 154 VAL A C 1
ATOM 1158 O O . VAL A 1 154 ? 15.152 -2.071 -3.346 1.00 94.38 154 VAL A O 1
ATOM 1161 N N . ASN A 1 155 ? 16.714 -1.211 -4.719 1.00 93.69 155 ASN A N 1
ATOM 1162 C CA . ASN A 1 155 ? 17.285 -0.311 -3.717 1.00 93.69 155 ASN A CA 1
ATOM 1163 C C . ASN A 1 155 ? 16.277 0.739 -3.244 1.00 93.69 155 ASN A C 1
ATOM 1165 O O . ASN A 1 155 ? 16.232 1.048 -2.053 1.00 93.69 155 ASN A O 1
ATOM 1169 N N . PHE A 1 156 ? 15.462 1.269 -4.153 1.00 94.94 156 PHE A N 1
ATOM 1170 C CA . PHE A 1 156 ? 14.439 2.256 -3.846 1.00 94.94 156 PHE A CA 1
ATOM 1171 C C . PHE A 1 156 ? 13.380 1.669 -2.910 1.00 94.94 156 PHE A C 1
ATOM 1173 O O . PHE A 1 156 ? 13.227 2.152 -1.788 1.00 94.94 156 PHE A O 1
ATOM 1180 N N . LEU A 1 157 ? 12.714 0.579 -3.306 1.00 93.12 157 LEU A N 1
ATOM 1181 C CA . LEU A 1 157 ? 11.662 -0.055 -2.499 1.00 93.12 157 LEU A CA 1
ATOM 1182 C C . LEU A 1 157 ? 12.211 -0.556 -1.155 1.00 93.12 157 LEU A C 1
ATOM 1184 O O . LEU A 1 157 ? 11.601 -0.351 -0.104 1.00 93.12 157 LEU A O 1
ATOM 1188 N N . GLY A 1 158 ? 13.416 -1.135 -1.168 1.00 90.25 158 GLY A N 1
ATOM 1189 C CA . GLY A 1 158 ? 14.123 -1.558 0.040 1.00 90.25 158 GLY A CA 1
ATOM 1190 C C . GLY A 1 158 ? 14.563 -0.403 0.947 1.00 90.25 158 GLY A C 1
ATOM 1191 O O . GLY A 1 158 ? 14.791 -0.616 2.141 1.00 90.25 158 GLY A O 1
ATOM 1192 N N . THR A 1 159 ? 14.669 0.820 0.426 1.00 90.94 159 THR A N 1
ATOM 1193 C CA . THR A 1 159 ? 14.905 2.025 1.230 1.00 90.94 159 THR A CA 1
ATOM 1194 C C . THR A 1 159 ? 13.589 2.548 1.798 1.00 90.94 159 THR A C 1
ATOM 1196 O O . THR A 1 159 ? 13.522 2.758 3.012 1.00 90.94 159 THR A O 1
ATOM 1199 N N . MET A 1 160 ? 12.542 2.659 0.971 1.00 91.56 160 MET A N 1
ATOM 1200 C CA . MET A 1 160 ? 11.240 3.226 1.353 1.00 91.56 160 MET A CA 1
ATOM 1201 C C . MET A 1 160 ? 10.532 2.429 2.451 1.00 91.56 160 MET A C 1
ATOM 1203 O O . MET A 1 160 ? 9.892 3.034 3.306 1.00 91.56 160 MET A O 1
ATOM 1207 N N . GLN A 1 161 ? 10.744 1.108 2.532 1.00 87.38 161 GLN A N 1
ATOM 1208 C CA . GLN A 1 161 ? 10.235 0.285 3.647 1.00 87.38 161 GLN A CA 1
ATOM 1209 C C . GLN A 1 161 ? 10.686 0.770 5.043 1.00 87.38 161 GLN A C 1
ATOM 1211 O O . GLN A 1 161 ? 10.173 0.308 6.050 1.00 87.38 161 GLN A O 1
ATOM 1216 N N . ASN A 1 162 ? 11.716 1.624 5.130 1.00 87.94 162 ASN A N 1
ATOM 1217 C CA . ASN A 1 162 ? 12.204 2.155 6.407 1.00 87.94 162 ASN A CA 1
ATOM 1218 C C . ASN A 1 162 ? 11.569 3.501 6.776 1.00 87.94 162 ASN A C 1
ATOM 1220 O O . ASN A 1 162 ? 11.783 3.972 7.890 1.00 87.94 162 ASN A O 1
ATOM 1224 N N . GLU A 1 163 ? 10.854 4.140 5.850 1.00 93.06 163 GLU A N 1
ATOM 1225 C CA . GLU A 1 163 ? 10.193 5.433 6.067 1.00 93.06 163 GLU A CA 1
ATOM 1226 C C . GLU A 1 163 ? 8.663 5.308 6.137 1.00 93.06 163 GLU A C 1
ATOM 1228 O O . GLU A 1 163 ? 7.997 6.256 6.541 1.00 93.06 163 GLU A O 1
ATOM 1233 N N . TRP A 1 164 ? 8.115 4.137 5.804 1.00 92.06 164 TRP A N 1
ATOM 1234 C CA . TRP A 1 164 ? 6.683 3.838 5.749 1.00 92.06 164 TRP A CA 1
ATOM 1235 C C . TRP A 1 164 ? 6.394 2.478 6.379 1.00 92.06 164 TRP A C 1
ATOM 1237 O O . TRP A 1 164 ? 7.244 1.593 6.331 1.00 92.06 164 TRP A O 1
ATOM 1247 N N . ALA A 1 165 ? 5.205 2.310 6.962 1.00 89.75 165 ALA A N 1
ATOM 1248 C CA . ALA A 1 165 ? 4.866 1.084 7.690 1.00 89.75 165 ALA A CA 1
ATOM 1249 C C . ALA A 1 165 ? 4.329 -0.053 6.806 1.00 89.75 165 ALA A C 1
ATOM 1251 O O . ALA A 1 165 ? 4.540 -1.230 7.085 1.00 89.75 165 ALA A O 1
ATOM 1252 N N . GLY A 1 166 ? 3.622 0.306 5.741 1.00 87.44 166 GLY A N 1
ATOM 1253 C CA . GLY A 1 166 ? 2.892 -0.594 4.862 1.00 87.44 166 GLY A CA 1
ATOM 1254 C C . GLY A 1 166 ? 3.501 -0.700 3.466 1.00 87.44 166 GLY A C 1
ATOM 1255 O O . GLY A 1 166 ? 4.699 -0.503 3.248 1.00 87.44 166 GLY A O 1
ATOM 1256 N N . ALA A 1 167 ? 2.648 -1.037 2.496 1.00 87.19 167 ALA A N 1
ATOM 1257 C CA . ALA A 1 167 ? 3.090 -1.378 1.149 1.00 87.19 167 ALA A CA 1
ATOM 1258 C C . ALA A 1 167 ? 3.720 -0.204 0.388 1.00 87.19 167 ALA A C 1
ATOM 1260 O O . ALA A 1 167 ? 3.262 0.937 0.481 1.00 87.19 167 ALA A O 1
ATOM 1261 N N . GLN A 1 168 ? 4.730 -0.541 -0.412 1.00 91.25 168 GLN A N 1
ATOM 1262 C CA . GLN A 1 168 ? 5.421 0.343 -1.344 1.00 91.25 168 GLN A CA 1
ATOM 1263 C C . GLN A 1 168 ? 5.108 -0.101 -2.774 1.00 91.25 168 GLN A C 1
ATOM 1265 O O . GLN A 1 168 ? 5.381 -1.250 -3.134 1.00 91.25 168 GLN A O 1
ATOM 1270 N N . ALA A 1 169 ? 4.519 0.778 -3.583 1.00 91.12 169 ALA A N 1
ATOM 1271 C CA . ALA A 1 169 ? 3.987 0.390 -4.890 1.00 91.12 169 ALA A CA 1
ATOM 1272 C C . ALA A 1 169 ? 4.590 1.175 -6.060 1.00 91.12 169 ALA A C 1
ATOM 1274 O O . ALA A 1 169 ? 4.827 2.376 -5.953 1.00 91.12 169 ALA A O 1
ATOM 1275 N N . PHE A 1 170 ? 4.761 0.495 -7.195 1.00 93.38 170 PHE A N 1
ATOM 1276 C CA . PHE A 1 170 ? 4.947 1.128 -8.502 1.00 93.38 170 PHE A CA 1
ATOM 1277 C C . PHE A 1 170 ? 3.786 0.771 -9.429 1.00 93.38 170 PHE A C 1
ATOM 1279 O O . PHE A 1 170 ? 3.340 -0.379 -9.466 1.00 93.38 170 PHE A O 1
ATOM 1286 N N . SER A 1 171 ? 3.331 1.750 -10.209 1.00 90.19 171 SER A N 1
ATOM 1287 C CA . SER A 1 171 ? 2.382 1.549 -11.304 1.00 90.19 171 SER A CA 1
ATOM 1288 C C . SER A 1 171 ? 3.079 1.475 -12.661 1.00 90.19 171 SER A C 1
ATOM 1290 O O . SER A 1 171 ? 4.198 1.972 -12.805 1.00 90.19 171 SER A O 1
ATOM 1292 N N . SER A 1 172 ? 2.405 0.883 -13.653 1.00 92.81 172 SER A N 1
ATOM 1293 C CA . SER A 1 172 ? 2.888 0.805 -15.041 1.00 92.81 172 SER A CA 1
ATOM 1294 C C . SER A 1 172 ? 4.274 0.180 -15.173 1.00 92.81 172 SER A C 1
ATOM 1296 O O . SER A 1 172 ? 5.120 0.656 -15.930 1.00 92.81 172 SER A O 1
ATOM 1298 N N . PHE A 1 173 ? 4.540 -0.867 -14.390 1.00 97.06 173 PHE A N 1
ATOM 1299 C CA . PHE A 1 173 ? 5.872 -1.458 -14.312 1.00 97.06 173 PHE A CA 1
ATOM 1300 C C . PHE A 1 173 ? 6.331 -2.023 -15.663 1.00 97.06 173 PHE A C 1
ATOM 1302 O O . PHE A 1 173 ? 7.447 -1.749 -16.095 1.00 97.06 173 PHE A O 1
ATOM 1309 N N . ASP A 1 174 ? 5.476 -2.783 -16.345 1.00 97.75 174 ASP A N 1
ATOM 1310 C CA . ASP A 1 174 ? 5.746 -3.325 -17.680 1.00 97.75 174 ASP A CA 1
ATOM 1311 C C . ASP A 1 174 ? 5.944 -2.221 -18.720 1.00 97.75 174 ASP A C 1
ATOM 1313 O O . ASP A 1 174 ? 6.942 -2.248 -19.440 1.00 97.75 174 ASP A O 1
ATOM 1317 N N . THR A 1 175 ? 5.061 -1.222 -18.746 1.00 97.38 175 THR A N 1
ATOM 1318 C CA . THR A 1 175 ? 5.150 -0.079 -19.667 1.00 97.38 175 THR A CA 1
ATOM 1319 C C . THR A 1 175 ? 6.457 0.700 -19.486 1.00 97.38 175 THR A C 1
ATOM 1321 O O . THR A 1 175 ? 7.172 0.952 -20.455 1.00 97.38 175 THR A O 1
ATOM 1324 N N . TYR A 1 176 ? 6.821 1.052 -18.248 1.00 97.62 176 TYR A N 1
ATOM 1325 C CA . TYR A 1 176 ? 8.007 1.869 -17.974 1.00 97.62 176 TYR A CA 1
ATOM 1326 C C . TYR A 1 176 ? 9.332 1.104 -18.075 1.00 97.62 176 TYR A C 1
ATOM 1328 O O . TYR A 1 176 ? 10.371 1.717 -18.322 1.00 97.62 176 TYR A O 1
ATOM 1336 N N . MET A 1 177 ? 9.321 -0.223 -17.924 1.00 98.44 177 MET A N 1
ATOM 1337 C CA . MET A 1 177 ? 10.520 -1.053 -18.087 1.00 98.44 177 MET A CA 1
ATOM 1338 C C . MET A 1 177 ? 10.766 -1.482 -19.539 1.00 98.44 177 MET A C 1
ATOM 1340 O O . MET A 1 177 ? 11.908 -1.777 -19.902 1.00 98.44 177 MET A O 1
ATOM 1344 N N . ALA A 1 178 ? 9.735 -1.483 -20.386 1.00 98.56 178 ALA A N 1
ATOM 1345 C CA . ALA A 1 178 ? 9.823 -1.894 -21.783 1.00 98.56 178 ALA A CA 1
ATOM 1346 C C . ALA A 1 178 ? 10.872 -1.142 -22.643 1.00 98.56 178 ALA A C 1
ATOM 1348 O O . ALA A 1 178 ? 11.552 -1.806 -23.431 1.00 98.56 178 ALA A O 1
ATOM 1349 N N . PRO A 1 179 ? 11.110 0.182 -22.489 1.00 98.50 179 PRO A N 1
ATOM 1350 C CA . PRO A 1 179 ? 12.130 0.889 -23.271 1.00 98.50 179 PRO A CA 1
ATOM 1351 C C . PRO A 1 179 ? 13.534 0.301 -23.099 1.00 98.50 179 PRO A C 1
ATOM 1353 O O . PRO A 1 179 ? 14.289 0.199 -24.064 1.00 98.50 179 PRO A O 1
ATOM 1356 N N . PHE A 1 180 ? 13.874 -0.140 -21.884 1.00 98.38 180 PHE A N 1
ATOM 1357 C CA . PHE A 1 180 ? 15.175 -0.742 -21.589 1.00 98.38 180 PHE A CA 1
ATOM 1358 C C . PHE A 1 180 ? 15.349 -2.098 -22.278 1.00 98.38 180 PHE A C 1
ATOM 1360 O O . PHE A 1 180 ? 16.451 -2.424 -22.704 1.00 98.38 180 PHE A O 1
ATOM 1367 N N . VAL A 1 181 ? 14.267 -2.870 -22.436 1.00 98.62 181 VAL A N 1
ATOM 1368 C CA . VAL A 1 181 ? 14.286 -4.147 -23.167 1.00 98.62 181 VAL A CA 1
ATOM 1369 C C . VAL A 1 181 ? 14.579 -3.914 -24.650 1.00 98.62 181 VAL A C 1
ATOM 1371 O O . VAL A 1 181 ? 15.446 -4.587 -25.212 1.00 98.62 181 VAL A O 1
ATOM 1374 N N . ARG A 1 182 ? 13.906 -2.930 -25.263 1.00 98.38 182 ARG A N 1
ATOM 1375 C CA . ARG A 1 182 ? 14.095 -2.546 -26.671 1.00 98.38 182 ARG A CA 1
ATOM 1376 C C . ARG A 1 182 ? 15.514 -2.037 -26.931 1.00 98.38 182 ARG A C 1
ATOM 1378 O O . ARG A 1 182 ? 16.180 -2.527 -27.842 1.00 98.38 182 ARG A O 1
ATOM 1385 N N . LEU A 1 183 ? 15.970 -1.053 -26.151 1.00 97.19 183 LEU A N 1
ATOM 1386 C CA . LEU A 1 183 ? 17.258 -0.382 -26.371 1.00 97.19 183 LEU A CA 1
ATOM 1387 C C . LEU A 1 183 ? 18.447 -1.324 -26.186 1.00 97.19 183 LEU A C 1
ATOM 1389 O O . LEU A 1 183 ? 19.369 -1.310 -27.000 1.00 97.19 183 LEU A O 1
ATOM 1393 N N . ASP A 1 184 ? 18.403 -2.171 -25.156 1.00 96.75 184 ASP A N 1
ATOM 1394 C CA . ASP A 1 184 ? 19.454 -3.159 -24.906 1.00 96.75 184 ASP A CA 1
ATOM 1395 C C . ASP A 1 184 ? 19.332 -4.394 -25.831 1.00 96.75 184 ASP A C 1
ATOM 1397 O O . ASP A 1 184 ? 20.197 -5.270 -25.792 1.00 96.75 184 ASP A O 1
ATOM 1401 N N . GLN A 1 185 ? 18.284 -4.471 -26.668 1.00 97.88 185 GLN A N 1
ATOM 1402 C CA . GLN A 1 185 ? 17.973 -5.598 -27.562 1.00 97.88 185 GLN A CA 1
ATOM 1403 C C . GLN A 1 185 ? 17.970 -6.945 -26.826 1.00 97.88 185 GLN A C 1
ATOM 1405 O O . GLN A 1 185 ? 18.560 -7.930 -27.279 1.00 97.88 185 GLN A O 1
ATOM 1410 N N . LEU A 1 186 ? 17.335 -6.976 -25.653 1.00 98.50 186 LEU A N 1
ATOM 1411 C CA . LEU A 1 186 ? 17.415 -8.131 -24.767 1.00 98.50 186 LEU A CA 1
ATOM 1412 C C . LEU A 1 186 ? 16.672 -9.337 -25.333 1.00 98.50 186 LEU A C 1
ATOM 1414 O O . LEU A 1 186 ? 15.554 -9.233 -25.841 1.00 98.50 186 LEU A O 1
ATOM 1418 N N . THR A 1 187 ? 17.270 -10.514 -25.166 1.00 98.69 187 THR A N 1
ATOM 1419 C CA . THR A 1 187 ? 16.555 -11.772 -25.376 1.00 98.69 187 THR A CA 1
ATOM 1420 C C . THR A 1 187 ? 15.619 -12.060 -24.206 1.00 98.69 187 THR A C 1
ATOM 1422 O O . THR A 1 187 ? 15.793 -11.553 -23.092 1.00 98.69 187 THR A O 1
ATOM 1425 N N . TYR A 1 188 ? 14.655 -12.953 -24.430 1.00 98.69 188 TYR A N 1
ATOM 1426 C CA . TYR A 1 188 ? 13.751 -13.412 -23.379 1.00 98.69 188 TYR A CA 1
ATOM 1427 C C . TYR A 1 188 ? 14.500 -13.946 -22.149 1.00 98.69 188 TYR A C 1
ATOM 1429 O O . TYR A 1 188 ? 14.127 -13.650 -21.016 1.00 98.69 188 TYR A O 1
ATOM 1437 N N . GLU A 1 189 ? 15.580 -14.703 -22.349 1.00 98.69 189 GLU A N 1
ATOM 1438 C CA . GLU A 1 189 ? 16.381 -15.270 -21.264 1.00 98.69 189 GLU A CA 1
ATOM 1439 C C . GLU A 1 189 ? 17.014 -14.179 -20.397 1.00 98.69 189 GLU A C 1
ATOM 1441 O O . GLU A 1 189 ? 17.067 -14.326 -19.176 1.00 98.69 189 GLU A O 1
ATOM 1446 N N . GLN A 1 190 ? 17.453 -13.074 -21.006 1.00 98.69 190 GLN A N 1
ATOM 1447 C CA . GLN A 1 190 ? 18.035 -11.939 -20.290 1.00 98.69 190 GLN A CA 1
ATOM 1448 C C . GLN A 1 190 ? 16.971 -11.160 -19.510 1.00 98.69 190 GLN A C 1
ATOM 1450 O O . GLN A 1 190 ? 17.195 -10.832 -18.344 1.00 98.69 190 GLN A O 1
ATOM 1455 N N . VAL A 1 191 ? 15.795 -10.927 -20.105 1.00 98.81 191 VAL A N 1
ATOM 1456 C CA . VAL A 1 191 ? 14.662 -10.301 -19.399 1.00 98.81 191 VAL A CA 1
ATOM 1457 C C . VAL A 1 191 ? 14.223 -11.171 -18.224 1.00 98.81 191 VAL A C 1
ATOM 1459 O O . VAL A 1 191 ? 14.116 -10.686 -17.098 1.00 98.81 191 VAL A O 1
ATOM 1462 N N . ARG A 1 192 ? 14.056 -12.480 -18.443 1.00 98.62 192 ARG A N 1
ATOM 1463 C CA . ARG A 1 192 ? 13.714 -13.443 -17.390 1.00 98.62 192 ARG A CA 1
ATOM 1464 C C . ARG A 1 192 ? 14.746 -13.464 -16.269 1.00 98.62 192 ARG A C 1
ATOM 1466 O O . ARG A 1 192 ? 14.353 -13.535 -15.108 1.00 98.62 192 ARG A O 1
ATOM 1473 N N . GLN A 1 193 ? 16.034 -13.376 -16.591 1.00 98.50 193 GLN A N 1
ATOM 1474 C CA . GLN A 1 193 ? 17.093 -13.299 -15.588 1.00 98.50 193 GLN A CA 1
ATOM 1475 C C . GLN A 1 193 ? 16.981 -12.023 -14.739 1.00 98.50 193 GLN A C 1
ATOM 1477 O O . GLN A 1 193 ? 17.002 -12.111 -13.515 1.00 98.50 193 GLN A O 1
ATOM 1482 N N . GLY A 1 194 ? 16.785 -10.851 -15.350 1.00 98.38 194 GLY A N 1
ATOM 1483 C CA . GLY A 1 194 ? 16.639 -9.605 -14.586 1.00 98.38 194 GLY A CA 1
ATOM 1484 C C . GLY A 1 194 ? 15.352 -9.553 -13.749 1.00 98.38 194 GLY A C 1
ATOM 1485 O O . GLY A 1 194 ? 15.368 -9.080 -12.615 1.00 98.38 194 GLY A O 1
ATOM 1486 N N . ILE A 1 195 ? 14.245 -10.111 -14.248 1.00 98.44 195 ILE A N 1
ATOM 1487 C CA . ILE A 1 195 ? 13.006 -10.247 -13.466 1.00 98.44 195 ILE A CA 1
ATOM 1488 C C . ILE A 1 195 ? 13.168 -11.256 -12.321 1.00 98.44 195 ILE A C 1
ATOM 1490 O O . ILE A 1 195 ? 12.661 -11.031 -11.221 1.00 98.44 195 ILE A O 1
ATOM 1494 N N . GLN A 1 196 ? 13.923 -12.337 -12.531 1.00 97.50 196 GLN A N 1
ATOM 1495 C CA . GLN A 1 196 ? 14.297 -13.246 -11.451 1.00 97.50 196 GLN A CA 1
ATOM 1496 C C . GLN A 1 196 ? 15.097 -12.514 -10.370 1.00 97.50 196 GLN A C 1
ATOM 1498 O O . GLN A 1 196 ? 14.774 -12.636 -9.190 1.00 97.50 196 GLN A O 1
ATOM 1503 N N . GLU A 1 197 ? 16.099 -11.724 -10.752 1.00 96.00 197 GLU A N 1
ATOM 1504 C CA . GLU A 1 197 ? 16.881 -10.923 -9.808 1.00 96.00 197 GLU A CA 1
ATOM 1505 C C . GLU A 1 197 ? 15.991 -9.967 -9.005 1.00 96.00 197 GLU A C 1
ATOM 1507 O O . GLU A 1 197 ? 16.115 -9.915 -7.780 1.00 96.00 197 GLU A O 1
ATOM 1512 N N . LEU A 1 198 ? 15.050 -9.277 -9.653 1.00 96.44 198 LEU A N 1
ATOM 1513 C CA . LEU A 1 198 ? 14.075 -8.414 -8.984 1.00 96.44 198 LEU A CA 1
ATOM 1514 C C . LEU A 1 198 ? 13.265 -9.170 -7.923 1.00 96.44 198 LEU A C 1
ATOM 1516 O O . LEU A 1 198 ? 13.247 -8.769 -6.759 1.00 96.44 198 LEU A O 1
ATOM 1520 N N . ILE A 1 199 ? 12.610 -10.267 -8.316 1.00 95.62 199 ILE A N 1
ATOM 1521 C CA . ILE A 1 199 ? 11.716 -11.027 -7.432 1.00 95.62 199 ILE A CA 1
ATOM 1522 C C . ILE A 1 199 ? 12.496 -11.583 -6.242 1.00 95.62 199 ILE A C 1
ATOM 1524 O O . ILE A 1 199 ? 12.083 -11.408 -5.096 1.00 95.62 199 ILE A O 1
ATOM 1528 N N . TYR A 1 200 ? 13.658 -12.195 -6.471 1.00 93.50 200 TYR A N 1
ATOM 1529 C CA . TYR A 1 200 ? 14.451 -12.751 -5.376 1.00 93.50 200 TYR A CA 1
ATOM 1530 C C . TYR A 1 200 ? 14.922 -11.665 -4.406 1.00 93.50 200 TYR A C 1
ATOM 1532 O O . TYR A 1 200 ? 14.780 -11.837 -3.197 1.00 93.50 200 TYR A O 1
ATOM 1540 N N . ASN A 1 201 ? 15.423 -10.529 -4.897 1.00 91.56 201 ASN A N 1
ATOM 1541 C CA . ASN A 1 201 ? 15.895 -9.465 -4.010 1.00 91.56 201 ASN A CA 1
ATOM 1542 C C . ASN A 1 201 ? 14.763 -8.799 -3.207 1.00 91.56 201 ASN A C 1
ATOM 1544 O O . ASN A 1 201 ? 15.015 -8.326 -2.101 1.00 91.56 201 ASN A O 1
ATOM 1548 N N . LEU A 1 202 ? 13.521 -8.809 -3.703 1.00 91.31 202 LEU A N 1
ATOM 1549 C CA . LEU A 1 202 ? 12.353 -8.316 -2.961 1.00 91.31 202 LEU A CA 1
ATOM 1550 C C . LEU A 1 202 ? 11.764 -9.343 -1.973 1.00 91.31 202 LEU A C 1
ATOM 1552 O O . LEU A 1 202 ? 10.982 -8.964 -1.105 1.00 91.31 202 LEU A O 1
ATOM 1556 N N . ASN A 1 203 ? 12.167 -10.618 -2.045 1.00 88.75 203 ASN A N 1
ATOM 1557 C CA . ASN A 1 203 ? 11.755 -11.670 -1.099 1.00 88.75 203 ASN A CA 1
ATOM 1558 C C . ASN A 1 203 ? 12.869 -12.121 -0.145 1.00 88.75 203 ASN A C 1
ATOM 1560 O O . ASN A 1 203 ? 12.639 -12.981 0.706 1.00 88.75 203 ASN A O 1
ATOM 1564 N N . VAL A 1 204 ? 14.074 -11.562 -0.255 1.00 80.62 204 VAL A N 1
ATOM 1565 C CA . VAL A 1 204 ? 15.149 -11.806 0.710 1.00 80.62 204 VAL A CA 1
ATOM 1566 C C . VAL A 1 204 ? 15.179 -10.643 1.709 1.00 80.62 204 VAL A C 1
ATOM 1568 O O . VAL A 1 204 ? 15.405 -9.500 1.310 1.00 80.62 204 VAL A O 1
ATOM 1571 N N . PRO A 1 205 ? 14.960 -10.888 3.015 1.00 70.12 205 PRO A N 1
ATOM 1572 C CA . PRO A 1 205 ? 14.945 -9.825 4.014 1.00 70.12 205 PRO A CA 1
ATOM 1573 C C . PRO A 1 205 ? 16.341 -9.201 4.141 1.00 70.12 205 PRO A C 1
ATOM 1575 O O . PRO A 1 205 ? 17.294 -9.860 4.557 1.00 70.12 205 PRO A O 1
ATOM 1578 N N . SER A 1 206 ? 16.469 -7.921 3.786 1.00 61.31 206 SER A N 1
ATOM 1579 C CA . SER A 1 206 ? 17.764 -7.231 3.718 1.00 61.31 206 SER A CA 1
ATOM 1580 C C . SER A 1 206 ? 18.046 -6.306 4.907 1.00 61.31 206 SER A C 1
ATOM 1582 O O . SER A 1 206 ? 19.213 -6.066 5.223 1.00 61.31 206 SER A O 1
ATOM 1584 N N . ARG A 1 207 ? 17.021 -5.808 5.621 1.00 53.81 207 ARG A N 1
ATOM 1585 C CA . ARG A 1 207 ? 17.199 -4.839 6.720 1.00 53.81 207 ARG A CA 1
ATOM 1586 C C . ARG A 1 207 ? 16.388 -5.217 7.958 1.00 53.81 207 ARG A C 1
ATOM 1588 O O . ARG A 1 207 ? 15.245 -5.636 7.861 1.00 53.81 207 ARG A O 1
ATOM 1595 N N . TRP A 1 208 ? 17.045 -5.167 9.122 1.00 55.03 208 TRP A N 1
ATOM 1596 C CA . TRP A 1 208 ? 16.580 -5.755 10.393 1.00 55.03 208 TRP A CA 1
ATOM 1597 C C . TRP A 1 208 ? 16.227 -7.252 10.294 1.00 55.03 208 TRP A C 1
ATOM 1599 O O . TRP A 1 208 ? 15.565 -7.788 11.171 1.00 55.03 208 TRP A O 1
ATOM 1609 N N . GLY A 1 209 ? 16.675 -7.951 9.243 1.00 54.03 209 GLY A N 1
ATOM 1610 C CA . GLY A 1 209 ? 16.705 -9.415 9.142 1.00 54.03 209 GLY A CA 1
ATOM 1611 C C . GLY A 1 209 ? 15.385 -10.155 9.377 1.00 54.03 209 GLY A C 1
ATOM 1612 O O . GLY A 1 209 ? 15.437 -11.343 9.686 1.00 54.03 209 GLY A O 1
ATOM 1613 N N . THR A 1 210 ? 14.228 -9.488 9.291 1.00 61.72 210 THR A N 1
ATOM 1614 C CA . THR A 1 210 ? 12.951 -10.099 9.700 1.00 61.72 210 THR A CA 1
ATOM 1615 C C . THR A 1 210 ? 11.768 -9.881 8.798 1.00 61.72 210 THR A C 1
ATOM 1617 O O . THR A 1 210 ? 10.927 -10.762 8.803 1.00 61.72 210 THR A O 1
ATOM 1620 N N . GLN A 1 211 ? 11.678 -8.791 8.039 1.00 68.81 211 GLN A N 1
ATOM 1621 C CA . GLN A 1 211 ? 10.601 -8.620 7.066 1.00 68.81 211 GLN A CA 1
ATOM 1622 C C . GLN A 1 211 ? 11.171 -8.349 5.685 1.00 68.81 211 GLN A C 1
ATOM 1624 O O . GLN A 1 211 ? 12.162 -7.636 5.519 1.00 68.81 211 GLN A O 1
ATOM 1629 N N . THR A 1 212 ? 10.536 -8.959 4.697 1.00 75.25 212 THR A N 1
ATOM 1630 C CA . THR A 1 212 ? 10.677 -8.577 3.299 1.00 75.25 212 THR A CA 1
ATOM 1631 C C . THR A 1 212 ? 9.874 -7.301 3.052 1.00 75.25 212 THR A C 1
ATOM 1633 O O . THR A 1 212 ? 8.795 -7.163 3.638 1.00 75.25 212 THR A O 1
ATOM 1636 N N . PRO A 1 213 ? 10.346 -6.395 2.180 1.00 78.19 213 PRO A N 1
ATOM 1637 C CA . PRO A 1 213 ? 9.584 -5.212 1.807 1.00 78.19 213 PRO A CA 1
ATOM 1638 C C . PRO A 1 213 ? 8.189 -5.603 1.305 1.00 78.19 213 PRO A C 1
ATOM 1640 O O . PRO A 1 213 ? 8.071 -6.362 0.338 1.00 78.19 213 PRO A O 1
ATOM 1643 N N . PHE A 1 214 ? 7.132 -5.066 1.921 1.00 87.06 214 PHE A N 1
ATOM 1644 C CA . PHE A 1 214 ? 5.787 -5.208 1.370 1.00 87.06 214 PHE A CA 1
ATOM 1645 C C . PHE A 1 214 ? 5.733 -4.389 0.083 1.00 87.06 214 PHE A C 1
ATOM 1647 O O . PHE A 1 214 ? 5.677 -3.162 0.122 1.00 87.06 214 PHE A O 1
ATOM 1654 N N . THR A 1 215 ? 5.761 -5.061 -1.064 1.00 91.38 215 THR A N 1
ATOM 1655 C CA . THR A 1 215 ? 5.835 -4.399 -2.371 1.00 91.38 215 THR A CA 1
ATOM 1656 C C . THR A 1 215 ? 4.710 -4.828 -3.295 1.00 91.38 215 THR A C 1
ATOM 1658 O O . THR A 1 215 ? 4.265 -5.971 -3.243 1.00 91.38 215 THR A O 1
ATOM 1661 N N . ASN A 1 216 ? 4.250 -3.906 -4.140 1.00 92.06 216 ASN A N 1
ATOM 1662 C CA . ASN A 1 216 ? 3.245 -4.160 -5.171 1.00 92.06 216 ASN A CA 1
ATOM 1663 C C . ASN A 1 216 ? 3.711 -3.579 -6.509 1.00 92.06 216 ASN A C 1
ATOM 1665 O O . ASN A 1 216 ? 4.212 -2.456 -6.552 1.00 92.06 216 ASN A O 1
ATOM 1669 N N . LEU A 1 217 ? 3.518 -4.325 -7.594 1.00 94.38 217 LEU A N 1
ATOM 1670 C CA . LEU A 1 217 ? 3.741 -3.845 -8.955 1.00 94.38 217 LEU A CA 1
ATOM 1671 C C . LEU A 1 217 ? 2.438 -3.962 -9.738 1.00 94.38 217 LEU A C 1
ATOM 1673 O O . LEU A 1 217 ? 1.848 -5.041 -9.804 1.00 94.38 217 LEU A O 1
ATOM 1677 N N . THR A 1 218 ? 2.002 -2.858 -10.335 1.00 93.38 218 THR A N 1
ATOM 1678 C CA . THR A 1 218 ? 0.855 -2.859 -11.246 1.00 93.38 218 THR A CA 1
ATOM 1679 C C . THR A 1 218 ? 1.343 -2.974 -12.685 1.00 93.38 218 THR A C 1
ATOM 1681 O O . THR A 1 218 ? 2.235 -2.231 -13.104 1.00 93.38 218 THR A O 1
ATOM 1684 N N . PHE A 1 219 ? 0.746 -3.908 -13.416 1.00 94.81 219 PHE A N 1
ATOM 1685 C CA . PHE A 1 219 ? 1.019 -4.221 -14.811 1.00 94.81 219 PHE A CA 1
ATOM 1686 C C . PHE A 1 219 ? -0.153 -3.739 -15.657 1.00 94.81 219 PHE A C 1
ATOM 1688 O O . PHE A 1 219 ? -1.304 -4.122 -15.412 1.00 94.81 219 PHE A O 1
ATOM 1695 N N . ASP A 1 220 ? 0.143 -2.893 -16.640 1.00 93.56 220 ASP A N 1
ATOM 1696 C CA . ASP A 1 220 ? -0.883 -2.334 -17.514 1.00 93.56 220 ASP A CA 1
ATOM 1697 C C . ASP A 1 220 ? -1.438 -3.384 -18.481 1.00 93.56 220 ASP A C 1
ATOM 1699 O O . ASP A 1 220 ? -2.590 -3.262 -18.892 1.00 93.56 220 ASP A O 1
ATOM 1703 N N . TRP A 1 221 ? -0.658 -4.432 -18.787 1.00 94.50 221 TRP A N 1
ATOM 1704 C CA . TRP A 1 221 ? -0.943 -5.492 -19.765 1.00 94.50 221 TRP A CA 1
ATOM 1705 C C . TRP A 1 221 ? -0.955 -4.998 -21.214 1.00 94.50 221 TRP A C 1
ATOM 1707 O O . TRP A 1 221 ? -0.253 -5.537 -22.069 1.00 94.50 221 TRP A O 1
ATOM 1717 N N . THR A 1 222 ? -1.700 -3.932 -21.477 1.00 93.19 222 THR A N 1
ATOM 1718 C CA . THR A 1 222 ? -1.711 -3.178 -22.729 1.00 93.19 222 THR A CA 1
ATOM 1719 C C . THR A 1 222 ? -1.352 -1.734 -22.418 1.00 93.19 222 THR A C 1
ATOM 1721 O O . THR A 1 222 ? -1.842 -1.183 -21.433 1.00 93.19 222 THR A O 1
ATOM 1724 N N . CYS A 1 223 ? -0.486 -1.123 -23.234 1.00 93.06 223 CYS A N 1
ATOM 1725 C CA . CYS A 1 223 ? -0.064 0.260 -23.004 1.00 93.06 223 CYS A CA 1
ATOM 1726 C C . CYS A 1 223 ? -1.297 1.177 -22.901 1.00 93.06 223 CYS A C 1
ATOM 1728 O O . CYS A 1 223 ? -2.099 1.215 -23.839 1.00 93.06 223 CYS A O 1
ATOM 1730 N N . PRO A 1 224 ? -1.467 1.918 -21.793 1.00 89.44 224 PRO A N 1
ATOM 1731 C CA . PRO A 1 224 ? -2.658 2.723 -21.596 1.00 89.44 224 PRO A CA 1
ATOM 1732 C C . PRO A 1 224 ? -2.617 3.971 -22.491 1.00 89.44 224 PRO A C 1
ATOM 1734 O O . PRO A 1 224 ? -1.544 4.483 -22.825 1.00 89.44 224 PRO A O 1
ATOM 1737 N N . GLU A 1 225 ? -3.794 4.458 -22.892 1.00 89.25 225 GLU A N 1
ATOM 1738 C CA . GLU A 1 225 ? -3.938 5.550 -23.870 1.00 89.25 225 GLU A CA 1
ATOM 1739 C C . GLU A 1 225 ? -3.229 6.842 -23.435 1.00 89.25 225 GLU A C 1
ATOM 1741 O O . GLU A 1 225 ? -2.654 7.540 -24.267 1.00 89.25 225 GLU A O 1
ATOM 1746 N N . ASP A 1 226 ? -3.206 7.137 -22.131 1.00 85.94 226 ASP A N 1
ATOM 1747 C CA . ASP A 1 226 ? -2.545 8.317 -21.567 1.00 85.94 226 ASP A CA 1
ATOM 1748 C C . ASP A 1 226 ? -1.013 8.265 -21.691 1.00 85.94 226 ASP A C 1
ATOM 1750 O O . ASP A 1 226 ? -0.363 9.314 -21.720 1.00 85.94 226 ASP A O 1
ATOM 1754 N N . LEU A 1 227 ? -0.428 7.066 -21.791 1.00 91.12 227 LEU A N 1
ATOM 1755 C CA . LEU A 1 227 ? 1.013 6.863 -21.969 1.00 91.12 227 LEU A CA 1
ATOM 1756 C C . LEU A 1 227 ? 1.406 6.596 -23.425 1.00 91.12 227 LEU A C 1
ATOM 1758 O O . LEU A 1 227 ? 2.556 6.849 -23.781 1.00 91.12 227 LEU A O 1
ATOM 1762 N N . ALA A 1 228 ? 0.480 6.127 -24.265 1.00 94.44 228 ALA A N 1
ATOM 1763 C CA . ALA A 1 228 ? 0.774 5.589 -25.592 1.00 94.44 228 ALA A CA 1
ATOM 1764 C C . ALA A 1 228 ? 1.572 6.543 -26.496 1.00 94.44 228 ALA A C 1
ATOM 1766 O O . ALA A 1 228 ? 2.534 6.108 -27.122 1.00 94.44 228 ALA A O 1
ATOM 1767 N N . GLU A 1 229 ? 1.225 7.833 -26.531 1.00 96.38 229 GLU A N 1
ATOM 1768 C CA . GLU A 1 229 ? 1.906 8.838 -27.366 1.00 96.38 229 GLU A CA 1
ATOM 1769 C C . GLU A 1 229 ? 3.173 9.425 -26.717 1.00 96.38 229 GLU A C 1
ATOM 1771 O O . GLU A 1 229 ? 3.898 10.203 -27.342 1.00 96.38 229 GLU A O 1
ATOM 1776 N N . GLN A 1 230 ? 3.454 9.095 -25.454 1.00 95.00 230 GLN A N 1
ATOM 1777 C CA . GLN A 1 230 ? 4.590 9.667 -24.742 1.00 95.00 230 GLN A CA 1
ATOM 17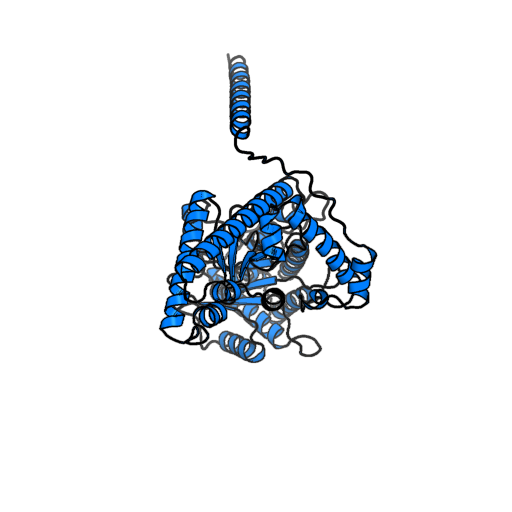78 C C . GLN A 1 230 ? 5.903 8.998 -25.156 1.00 95.00 230 GLN A C 1
ATOM 1780 O O . GLN A 1 230 ? 5.989 7.780 -25.326 1.00 95.00 230 GLN A O 1
ATOM 1785 N N . VAL A 1 231 ? 6.953 9.814 -25.262 1.00 96.88 231 VAL A N 1
ATOM 1786 C CA . VAL A 1 231 ? 8.313 9.362 -25.570 1.00 96.88 231 VAL A CA 1
ATOM 1787 C C . VAL A 1 231 ? 9.041 9.007 -24.263 1.00 96.88 231 VAL A C 1
ATOM 1789 O O . VAL A 1 231 ? 9.126 9.860 -23.368 1.00 96.88 231 VAL A O 1
ATOM 1792 N N . PRO A 1 232 ? 9.568 7.776 -24.113 1.00 95.50 232 PRO A N 1
ATOM 1793 C CA . PRO A 1 232 ? 10.398 7.405 -22.980 1.00 95.50 232 PRO A CA 1
ATOM 1794 C C . PRO A 1 232 ? 11.739 8.139 -23.008 1.00 95.50 232 PRO A C 1
ATOM 1796 O O . PRO A 1 232 ? 12.300 8.420 -24.066 1.00 95.50 232 PRO A O 1
ATOM 1799 N N . PHE A 1 233 ? 12.274 8.397 -21.818 1.00 93.38 233 PHE A N 1
ATOM 1800 C CA . PHE A 1 233 ? 13.616 8.940 -21.625 1.00 93.38 233 PHE A CA 1
ATOM 1801 C C . PHE A 1 233 ? 14.468 7.883 -20.934 1.00 93.38 233 PHE A C 1
ATOM 1803 O O . PHE A 1 233 ? 14.059 7.358 -19.897 1.00 93.38 233 PHE A O 1
ATOM 1810 N N . VAL A 1 234 ? 15.641 7.588 -21.491 1.00 93.31 234 VAL A N 1
ATOM 1811 C CA . VAL A 1 234 ? 16.602 6.643 -20.914 1.00 93.31 234 VAL A CA 1
ATOM 1812 C C . VAL A 1 234 ? 17.961 7.321 -20.836 1.00 93.31 234 VAL A C 1
ATOM 1814 O O . VAL A 1 234 ? 18.523 7.734 -21.847 1.00 93.31 234 VAL A O 1
ATOM 1817 N N . GLY A 1 235 ? 18.498 7.453 -19.620 1.00 87.75 235 GLY A N 1
ATOM 1818 C CA . GLY A 1 235 ? 19.779 8.126 -19.404 1.00 87.75 235 GLY A CA 1
ATOM 1819 C C . GLY A 1 235 ? 19.803 9.593 -19.841 1.00 87.75 235 GLY A C 1
ATOM 1820 O O . GLY A 1 235 ? 20.815 10.005 -20.403 1.00 87.75 235 GLY A O 1
ATOM 1821 N N . ASP A 1 236 ? 18.709 10.323 -19.594 1.00 83.50 236 ASP A N 1
ATOM 1822 C CA . ASP A 1 236 ? 18.441 11.716 -20.003 1.00 83.50 236 ASP A CA 1
ATOM 1823 C C . ASP A 1 236 ? 18.218 11.952 -21.508 1.00 83.50 236 ASP A C 1
ATOM 1825 O O . ASP A 1 236 ? 17.984 13.086 -21.924 1.00 83.50 236 ASP A O 1
ATOM 1829 N N . GLU A 1 237 ? 18.214 10.899 -22.329 1.00 90.12 237 GLU A N 1
ATOM 1830 C CA . GLU A 1 237 ? 18.000 11.004 -23.775 1.00 90.12 237 GLU A CA 1
ATOM 1831 C C . GLU A 1 237 ? 16.587 10.528 -24.161 1.00 90.12 237 GLU A C 1
ATOM 1833 O O . GLU A 1 237 ? 16.158 9.458 -23.707 1.00 90.12 237 GLU A O 1
ATOM 1838 N N . PRO A 1 238 ? 15.844 11.282 -24.995 1.00 95.75 238 PRO A N 1
ATOM 1839 C CA . PRO A 1 238 ? 14.571 10.819 -25.532 1.00 95.75 238 PRO A CA 1
ATOM 1840 C C . PRO A 1 238 ? 14.795 9.670 -26.522 1.00 95.75 238 PRO A C 1
ATOM 1842 O O . PRO A 1 238 ? 15.700 9.715 -27.357 1.00 95.75 238 PRO A O 1
ATOM 1845 N N . CYS A 1 239 ? 13.947 8.649 -26.452 1.00 96.50 239 CYS A N 1
ATOM 1846 C CA . CYS A 1 239 ? 13.963 7.547 -27.411 1.00 96.50 239 CYS A CA 1
ATOM 1847 C C . CYS A 1 239 ? 13.356 7.968 -28.761 1.00 96.50 239 CYS A C 1
ATOM 1849 O O . CYS A 1 239 ? 12.612 8.944 -28.853 1.00 96.50 239 CYS A O 1
ATOM 1851 N N . ASP A 1 240 ? 13.631 7.203 -29.817 1.00 96.88 240 ASP A N 1
ATOM 1852 C CA . ASP A 1 240 ? 13.071 7.395 -31.163 1.00 96.88 240 ASP A CA 1
ATOM 1853 C C . ASP A 1 240 ? 11.721 6.682 -31.374 1.00 96.88 240 ASP A C 1
ATOM 1855 O O . ASP A 1 240 ? 11.259 6.537 -32.504 1.00 96.88 240 ASP A O 1
ATOM 1859 N N . PHE A 1 241 ? 11.080 6.260 -30.284 1.00 97.75 241 PHE A N 1
ATOM 1860 C CA . PHE A 1 241 ? 9.801 5.554 -30.244 1.00 97.75 241 PHE A CA 1
ATOM 1861 C C . PHE A 1 241 ? 8.941 6.042 -29.077 1.00 97.75 241 PHE A C 1
ATOM 1863 O O . PHE A 1 241 ? 9.424 6.715 -28.169 1.00 97.75 241 PHE A O 1
ATOM 1870 N N . THR A 1 242 ? 7.672 5.661 -29.080 1.00 98.19 242 THR A N 1
ATOM 1871 C CA . THR A 1 242 ? 6.689 5.938 -28.024 1.00 98.19 242 THR A CA 1
ATOM 1872 C C . THR A 1 242 ? 6.362 4.685 -27.206 1.00 98.19 242 THR A C 1
ATOM 1874 O O . THR A 1 242 ? 6.684 3.565 -27.619 1.00 98.19 242 THR A O 1
ATOM 1877 N N . TYR A 1 243 ? 5.722 4.839 -26.037 1.00 97.69 243 TYR A N 1
ATOM 1878 C CA . TYR A 1 243 ? 5.314 3.678 -25.230 1.00 97.69 243 TYR A CA 1
ATOM 1879 C C . TYR A 1 243 ? 4.297 2.778 -25.943 1.00 97.69 243 TYR A C 1
ATOM 1881 O O . TYR A 1 243 ? 4.359 1.559 -25.792 1.00 97.69 243 TYR A O 1
ATOM 1889 N N . GLY A 1 244 ? 3.419 3.342 -26.780 1.00 97.50 244 GLY A N 1
ATOM 1890 C CA . GLY A 1 244 ? 2.435 2.571 -27.546 1.00 97.50 244 GLY A CA 1
ATOM 1891 C C . GLY A 1 244 ? 3.057 1.577 -28.537 1.00 97.50 244 GLY A C 1
ATOM 1892 O O . GLY A 1 244 ? 2.403 0.627 -28.959 1.00 97.50 244 GLY A O 1
ATOM 1893 N N . GLU A 1 245 ? 4.336 1.749 -28.879 1.00 98.44 245 GLU A N 1
ATOM 1894 C CA . GLU A 1 245 ? 5.080 0.865 -29.782 1.00 98.44 245 GLU A CA 1
ATOM 1895 C C . GLU A 1 245 ? 5.781 -0.300 -29.054 1.00 98.44 245 GLU A C 1
ATOM 1897 O O . GLU A 1 245 ? 6.504 -1.069 -29.686 1.00 98.44 245 GLU A O 1
ATOM 1902 N N . LEU A 1 246 ? 5.638 -0.425 -27.729 1.00 98.44 246 LEU A N 1
ATOM 1903 C CA . LEU A 1 246 ? 6.420 -1.346 -26.886 1.00 98.44 246 LEU A CA 1
ATOM 1904 C C . LEU A 1 246 ? 5.669 -2.613 -26.438 1.00 98.44 246 LEU A C 1
ATOM 1906 O O . LEU A 1 246 ? 6.095 -3.287 -25.499 1.00 98.44 246 LEU A O 1
ATOM 1910 N N . GLN A 1 247 ? 4.554 -2.968 -27.086 1.00 97.88 247 GLN A N 1
ATOM 1911 C CA . GLN A 1 247 ? 3.731 -4.103 -26.645 1.00 97.88 247 GLN A CA 1
ATOM 1912 C C . GLN A 1 247 ? 4.514 -5.428 -26.605 1.00 97.88 247 GLN A C 1
ATOM 1914 O O . GLN A 1 247 ? 4.332 -6.220 -25.686 1.00 97.88 247 GLN A O 1
ATOM 1919 N N . VAL A 1 248 ? 5.432 -5.659 -27.552 1.00 98.19 248 VAL A N 1
ATOM 1920 C CA . VAL A 1 248 ? 6.247 -6.887 -27.592 1.00 98.19 248 VAL A CA 1
ATOM 1921 C C . VAL A 1 248 ? 7.165 -6.983 -26.370 1.00 98.19 248 VAL A C 1
ATOM 1923 O O . VAL A 1 248 ? 7.310 -8.052 -25.775 1.00 98.19 248 VAL A O 1
ATOM 1926 N N . GLU A 1 249 ? 7.777 -5.871 -25.968 1.00 98.75 249 GLU A N 1
ATOM 1927 C CA . GLU A 1 249 ? 8.624 -5.797 -24.782 1.00 98.75 249 GLU A CA 1
ATOM 1928 C C . GLU A 1 249 ? 7.809 -5.921 -23.487 1.00 98.75 249 GLU A C 1
ATOM 1930 O O . GLU A 1 249 ? 8.224 -6.639 -22.572 1.00 98.75 249 GLU A O 1
ATOM 1935 N N . MET A 1 250 ? 6.629 -5.295 -23.424 1.00 98.50 250 MET A N 1
ATOM 1936 C CA . MET A 1 250 ? 5.688 -5.452 -22.308 1.00 98.50 250 MET A CA 1
ATOM 1937 C C . MET A 1 250 ? 5.255 -6.915 -22.150 1.00 98.50 250 MET A C 1
ATOM 1939 O O . MET A 1 250 ? 5.307 -7.460 -21.045 1.00 98.50 250 MET A O 1
ATOM 1943 N N . ASP A 1 251 ? 4.897 -7.590 -23.243 1.00 98.50 251 ASP A N 1
ATOM 1944 C CA . ASP A 1 251 ? 4.519 -9.007 -23.245 1.00 98.50 251 ASP A CA 1
ATOM 1945 C C . ASP A 1 251 ? 5.669 -9.901 -22.764 1.00 98.50 251 ASP A C 1
ATOM 1947 O O . ASP A 1 251 ? 5.440 -10.881 -22.046 1.00 98.50 251 ASP A O 1
ATOM 1951 N N . MET A 1 252 ? 6.911 -9.557 -23.125 1.00 98.62 252 MET A N 1
ATOM 1952 C CA . MET A 1 252 ? 8.115 -10.269 -22.698 1.00 98.62 252 MET A CA 1
ATOM 1953 C C . MET A 1 252 ? 8.351 -10.138 -21.187 1.00 98.62 252 MET A C 1
ATOM 1955 O O . MET A 1 252 ? 8.645 -11.140 -20.527 1.00 98.62 252 MET A O 1
ATOM 1959 N N . ILE A 1 253 ? 8.187 -8.932 -20.633 1.00 98.75 253 ILE A N 1
ATOM 1960 C CA . ILE A 1 253 ? 8.285 -8.663 -19.190 1.00 98.75 253 ILE A CA 1
ATOM 1961 C C . ILE A 1 253 ? 7.190 -9.419 -18.434 1.00 98.75 253 ILE A C 1
ATOM 1963 O O . ILE A 1 253 ? 7.487 -10.122 -17.466 1.00 98.75 253 ILE A O 1
ATOM 1967 N N . ASN A 1 254 ? 5.942 -9.323 -18.900 1.00 98.31 254 ASN A N 1
ATOM 1968 C CA . ASN A 1 254 ? 4.801 -10.017 -18.310 1.00 98.31 254 ASN A CA 1
ATOM 1969 C C . ASN A 1 254 ? 5.030 -11.533 -18.289 1.00 98.31 254 ASN A C 1
ATOM 1971 O O . ASN A 1 254 ? 4.922 -12.167 -17.238 1.00 98.31 254 ASN A O 1
ATOM 1975 N N . ARG A 1 255 ? 5.440 -12.117 -19.421 1.00 98.44 255 ARG A N 1
ATOM 1976 C CA . ARG A 1 255 ? 5.787 -13.540 -19.515 1.00 98.44 255 ARG A CA 1
ATOM 1977 C C . ARG A 1 255 ? 6.871 -13.933 -18.510 1.00 98.44 255 ARG A C 1
ATOM 1979 O O . ARG A 1 255 ? 6.694 -14.899 -17.769 1.00 98.44 255 ARG A O 1
ATOM 1986 N N . ALA A 1 256 ? 7.977 -13.189 -18.481 1.00 98.62 256 ALA A N 1
ATOM 1987 C CA . ALA A 1 256 ? 9.102 -13.446 -17.588 1.00 98.62 256 ALA A CA 1
ATOM 1988 C C . ALA A 1 256 ? 8.674 -13.428 -16.115 1.00 98.62 256 ALA A C 1
ATOM 1990 O O . ALA A 1 256 ? 9.018 -14.336 -15.357 1.00 98.62 256 ALA A O 1
ATOM 1991 N N . TYR A 1 257 ? 7.891 -12.423 -15.726 1.00 97.88 257 TYR A N 1
ATOM 1992 C CA . TYR A 1 257 ? 7.391 -12.272 -14.366 1.00 97.88 257 TYR A CA 1
ATOM 1993 C C . TYR A 1 257 ? 6.501 -13.446 -13.954 1.00 97.88 257 TYR A C 1
ATOM 1995 O O . TYR A 1 257 ? 6.756 -14.087 -12.931 1.00 97.88 257 TYR A O 1
ATOM 2003 N N . MET A 1 258 ? 5.520 -13.799 -14.791 1.00 96.88 258 MET A N 1
ATOM 2004 C CA . MET A 1 258 ? 4.614 -14.915 -14.516 1.00 96.88 258 MET A CA 1
ATOM 2005 C C . MET A 1 258 ? 5.352 -16.255 -14.428 1.00 96.88 258 MET A C 1
ATOM 2007 O O . MET A 1 258 ? 5.067 -17.063 -13.543 1.00 96.88 258 MET A O 1
ATOM 2011 N N . GLU A 1 259 ? 6.327 -16.504 -15.308 1.00 96.69 259 GLU A N 1
ATOM 2012 C CA . GLU A 1 259 ? 7.107 -17.746 -15.284 1.00 96.69 259 GLU A CA 1
ATOM 2013 C C . GLU A 1 259 ? 7.993 -17.857 -14.029 1.00 96.69 259 GLU A C 1
ATOM 2015 O O . GLU A 1 259 ? 8.092 -18.944 -13.455 1.00 96.69 259 GLU A O 1
ATOM 2020 N N . VAL A 1 260 ? 8.605 -16.760 -13.561 1.00 96.69 260 VAL A N 1
ATOM 2021 C CA . VAL A 1 260 ? 9.403 -16.764 -12.319 1.00 96.69 260 VAL A CA 1
ATOM 2022 C C . VAL A 1 260 ? 8.514 -16.978 -11.092 1.00 96.69 260 VAL A C 1
ATOM 2024 O O . VAL A 1 260 ? 8.808 -17.853 -10.275 1.00 96.69 260 VAL A O 1
ATOM 2027 N N . MET A 1 261 ? 7.409 -16.236 -10.977 1.00 95.12 261 MET A N 1
ATOM 2028 C CA . MET A 1 261 ? 6.463 -16.378 -9.863 1.00 95.12 261 MET A CA 1
ATOM 2029 C C . MET A 1 261 ? 5.845 -17.784 -9.820 1.00 95.12 261 MET A C 1
ATOM 2031 O O . MET A 1 261 ? 5.722 -18.379 -8.749 1.00 95.12 261 MET A O 1
ATOM 2035 N N . THR A 1 262 ? 5.527 -18.363 -10.985 1.00 95.00 262 THR A N 1
ATOM 2036 C CA . THR A 1 262 ? 4.991 -19.731 -11.098 1.00 95.00 262 THR A CA 1
ATOM 2037 C C . THR A 1 262 ? 6.010 -20.798 -10.696 1.00 95.00 262 THR A C 1
ATOM 2039 O O . THR A 1 262 ? 5.624 -21.828 -10.131 1.00 95.00 262 THR A O 1
ATOM 2042 N N . ALA A 1 263 ? 7.295 -20.591 -11.002 1.00 94.62 263 ALA A N 1
ATOM 2043 C CA . ALA A 1 263 ? 8.357 -21.531 -10.652 1.00 94.62 263 ALA A CA 1
ATOM 2044 C C . ALA A 1 263 ? 8.566 -21.622 -9.131 1.00 94.62 263 ALA A C 1
ATOM 2046 O O . ALA A 1 263 ? 8.777 -22.721 -8.616 1.00 94.62 263 ALA A O 1
ATOM 2047 N N . GLY A 1 264 ? 8.439 -20.493 -8.428 1.00 92.06 264 GLY A N 1
ATOM 2048 C CA . GLY A 1 264 ? 8.700 -20.405 -6.995 1.00 92.06 264 GLY A CA 1
ATOM 2049 C C . GLY A 1 264 ? 10.192 -20.465 -6.654 1.00 92.06 264 GLY A C 1
ATOM 2050 O O . GLY A 1 264 ? 11.063 -20.431 -7.526 1.00 92.06 264 GLY A O 1
ATOM 2051 N N . ASP A 1 265 ? 10.491 -20.523 -5.360 1.00 90.38 265 ASP A N 1
ATOM 2052 C CA . ASP A 1 265 ? 11.854 -20.570 -4.845 1.00 90.38 265 ASP A CA 1
ATOM 2053 C C . ASP A 1 265 ? 12.524 -21.944 -5.044 1.00 90.38 265 ASP A C 1
ATOM 2055 O O . ASP A 1 265 ? 11.950 -22.889 -5.585 1.00 90.38 265 ASP A O 1
ATOM 2059 N N . ALA A 1 266 ? 13.761 -22.092 -4.558 1.00 89.06 266 ALA A N 1
ATOM 2060 C CA . ALA A 1 266 ? 14.521 -23.342 -4.678 1.00 89.06 266 ALA A CA 1
ATOM 2061 C C . ALA A 1 266 ? 13.854 -24.561 -4.000 1.00 89.06 266 ALA A C 1
ATOM 2063 O O . ALA A 1 266 ? 14.228 -25.698 -4.278 1.00 89.06 266 ALA A O 1
ATOM 2064 N N . SER A 1 267 ? 12.895 -24.336 -3.099 1.00 89.31 267 SER A N 1
ATOM 2065 C CA . SER A 1 267 ? 12.095 -25.369 -2.429 1.00 89.31 267 SER A CA 1
ATOM 2066 C C . SER A 1 267 ? 10.686 -25.503 -3.028 1.00 89.31 267 SER A C 1
ATOM 2068 O O . SER A 1 267 ? 9.857 -26.223 -2.473 1.00 89.31 267 SER A O 1
ATOM 2070 N N . GLY A 1 268 ? 10.394 -24.813 -4.135 1.00 84.25 268 GLY A N 1
ATOM 2071 C CA . GLY A 1 268 ? 9.080 -24.773 -4.779 1.00 84.25 268 GLY A CA 1
ATOM 2072 C C . GLY A 1 268 ? 8.035 -23.946 -4.024 1.00 84.25 268 GLY A C 1
ATOM 2073 O O . GLY A 1 268 ? 6.841 -24.050 -4.325 1.00 84.25 268 GLY A O 1
ATOM 2074 N N . ARG A 1 269 ? 8.450 -23.146 -3.032 1.00 87.38 269 ARG A N 1
ATOM 2075 C CA . ARG A 1 269 ? 7.559 -22.241 -2.297 1.00 87.38 269 ARG A CA 1
ATOM 2076 C C . ARG A 1 269 ? 7.257 -21.023 -3.150 1.00 87.38 269 ARG A C 1
ATOM 2078 O O . ARG A 1 269 ? 8.090 -20.577 -3.931 1.00 87.38 269 ARG A O 1
ATOM 2085 N N . VAL A 1 270 ? 6.063 -20.479 -2.980 1.00 90.00 270 VAL A N 1
ATOM 2086 C CA . VAL A 1 270 ? 5.669 -19.273 -3.698 1.00 90.00 270 VAL A CA 1
ATOM 2087 C C . VAL A 1 270 ? 6.391 -18.042 -3.149 1.00 90.00 270 VAL A C 1
ATOM 2089 O O . VAL A 1 270 ? 6.684 -17.975 -1.954 1.00 90.00 270 VAL A O 1
ATOM 2092 N N . PHE A 1 271 ? 6.671 -17.074 -4.019 1.00 91.06 271 PHE A N 1
ATOM 2093 C CA . PHE A 1 271 ? 7.098 -15.740 -3.608 1.00 91.06 271 PHE A CA 1
ATOM 2094 C C . PHE A 1 271 ? 5.888 -14.924 -3.165 1.00 91.06 271 PHE A C 1
ATOM 2096 O O . PHE A 1 271 ? 4.880 -14.895 -3.864 1.00 91.06 271 PHE A O 1
ATOM 2103 N N . THR A 1 272 ? 5.992 -14.249 -2.025 1.00 87.56 272 THR A N 1
ATOM 2104 C CA . THR A 1 272 ? 4.923 -13.367 -1.535 1.00 87.56 272 THR A CA 1
ATOM 2105 C C . THR A 1 272 ? 4.951 -12.017 -2.249 1.00 87.56 272 THR A C 1
ATOM 2107 O O . THR A 1 272 ? 3.904 -11.414 -2.463 1.00 87.56 272 THR A O 1
ATOM 2110 N N . PHE A 1 273 ? 6.146 -11.543 -2.620 1.00 90.75 273 PHE A N 1
ATOM 2111 C CA . PHE A 1 273 ? 6.365 -10.201 -3.154 1.00 90.75 273 PHE A CA 1
ATOM 2112 C C . PHE A 1 273 ? 7.108 -10.197 -4.505 1.00 90.75 273 PHE A C 1
ATOM 2114 O O . PHE A 1 273 ? 7.670 -11.212 -4.909 1.00 90.75 273 PHE A O 1
ATOM 2121 N N . PRO A 1 274 ? 7.150 -9.056 -5.211 1.00 92.88 274 PRO A N 1
ATOM 2122 C CA . PRO A 1 274 ? 6.116 -8.030 -5.123 1.00 92.88 274 PRO A CA 1
ATOM 2123 C C . PRO A 1 274 ? 4.756 -8.642 -5.479 1.00 92.88 274 PRO A C 1
ATOM 2125 O O . PRO A 1 274 ? 4.701 -9.585 -6.257 1.00 92.88 274 PRO A O 1
ATOM 2128 N N . ILE A 1 275 ? 3.667 -8.144 -4.900 1.00 91.69 275 ILE A N 1
ATOM 2129 C CA . ILE A 1 275 ? 2.327 -8.586 -5.286 1.00 91.69 275 ILE A CA 1
ATOM 2130 C C . ILE A 1 275 ? 2.023 -7.995 -6.668 1.00 91.69 275 ILE A C 1
ATOM 2132 O O . ILE A 1 275 ? 2.117 -6.776 -6.838 1.00 91.69 275 ILE A O 1
ATOM 2136 N N . PRO A 1 276 ? 1.689 -8.819 -7.667 1.00 93.44 276 PRO A N 1
ATOM 2137 C CA . PRO A 1 276 ? 1.307 -8.320 -8.975 1.00 93.44 276 PRO A CA 1
ATOM 2138 C C . PRO A 1 276 ? -0.175 -7.943 -9.007 1.00 93.44 276 PRO A C 1
ATOM 2140 O O . PRO A 1 276 ? -1.048 -8.725 -8.621 1.00 93.44 276 PRO A O 1
ATOM 2143 N N . THR A 1 277 ? -0.452 -6.752 -9.529 1.00 92.62 277 THR A N 1
ATOM 2144 C CA . THR A 1 277 ? -1.799 -6.294 -9.873 1.00 92.62 277 THR A CA 1
ATOM 2145 C C . THR A 1 277 ? -1.909 -6.172 -11.388 1.00 92.62 277 THR A C 1
ATOM 2147 O O . THR A 1 277 ? -1.142 -5.428 -11.990 1.00 92.62 277 THR A O 1
ATOM 2150 N N . TYR A 1 278 ? -2.847 -6.887 -12.006 1.00 93.38 278 TYR A N 1
ATOM 2151 C CA . TYR A 1 278 ? -3.070 -6.854 -13.453 1.00 93.38 278 TYR A CA 1
ATOM 2152 C C . TYR A 1 278 ? -4.338 -6.080 -13.802 1.00 93.38 278 TYR A C 1
ATOM 2154 O O . TYR A 1 278 ? -5.415 -6.364 -13.265 1.00 93.38 278 TYR A O 1
ATOM 2162 N N . ASN A 1 279 ? -4.216 -5.136 -14.731 1.00 92.12 279 ASN A N 1
ATOM 2163 C CA . ASN A 1 279 ? -5.357 -4.420 -15.287 1.00 92.12 279 ASN A CA 1
ATOM 2164 C C . ASN A 1 279 ? -6.132 -5.332 -16.249 1.00 92.12 279 ASN A C 1
ATOM 2166 O O . ASN A 1 279 ? -5.579 -5.845 -17.218 1.00 92.12 279 ASN A O 1
ATOM 2170 N N . ILE A 1 280 ? -7.425 -5.531 -15.984 1.00 91.75 280 ILE A N 1
ATOM 2171 C CA . ILE A 1 280 ? -8.329 -6.290 -16.852 1.00 91.75 280 ILE A CA 1
ATOM 2172 C C . ILE A 1 280 ? -9.289 -5.312 -17.526 1.00 91.75 280 ILE A C 1
ATOM 2174 O O . ILE A 1 280 ? -10.239 -4.822 -16.908 1.00 91.75 280 ILE A O 1
ATOM 2178 N N . THR A 1 281 ? -9.024 -5.025 -18.797 1.00 90.88 281 THR A N 1
ATOM 2179 C CA . THR A 1 281 ? -9.795 -4.104 -19.638 1.00 90.88 281 THR A CA 1
ATOM 2180 C C . THR A 1 281 ? -10.848 -4.838 -20.474 1.00 90.88 281 THR A C 1
ATOM 2182 O O . THR A 1 281 ? -10.925 -6.069 -20.495 1.00 90.88 281 THR A O 1
ATOM 2185 N N . LYS A 1 282 ? -11.704 -4.078 -21.169 1.00 89.88 282 LYS A N 1
ATOM 2186 C CA . LYS A 1 282 ? -12.775 -4.628 -22.024 1.00 89.88 282 LYS A CA 1
ATOM 2187 C C . LYS A 1 282 ? -12.233 -5.420 -23.219 1.00 89.88 282 LYS A C 1
ATOM 2189 O O . LYS A 1 282 ? -12.904 -6.324 -23.705 1.00 89.88 282 LYS A O 1
ATOM 2194 N N . ASP A 1 283 ? -11.035 -5.081 -23.671 1.00 89.25 283 ASP A N 1
ATOM 2195 C CA . ASP A 1 283 ? -10.303 -5.666 -24.792 1.00 89.25 283 ASP A CA 1
ATOM 2196 C C . ASP A 1 283 ? -9.217 -6.664 -24.355 1.00 89.25 283 ASP A C 1
ATOM 2198 O O . ASP A 1 283 ? -8.407 -7.090 -25.177 1.00 89.25 283 ASP A O 1
ATOM 2202 N N . PHE A 1 284 ? -9.216 -7.078 -23.080 1.00 93.81 284 PHE A N 1
ATOM 2203 C CA . PHE A 1 284 ? -8.239 -8.025 -22.547 1.00 93.81 284 PHE A CA 1
ATOM 2204 C C . PHE A 1 284 ? -8.158 -9.303 -23.416 1.00 93.81 284 PHE A C 1
ATOM 2206 O O . PHE A 1 284 ? -9.187 -9.935 -23.682 1.00 93.81 284 PHE A O 1
ATOM 2213 N N . PRO A 1 285 ? -6.960 -9.728 -23.860 1.00 93.75 285 PRO A N 1
ATOM 2214 C CA . PRO A 1 285 ? -6.800 -10.850 -24.780 1.00 93.75 285 PRO A CA 1
ATOM 2215 C C . PRO A 1 285 ? -6.868 -12.197 -24.041 1.00 93.75 285 PRO A C 1
ATOM 2217 O O . PRO A 1 285 ? -5.848 -12.851 -23.810 1.00 93.75 285 PRO A O 1
ATOM 2220 N N . TRP A 1 286 ? -8.087 -12.619 -23.692 1.00 94.94 286 TRP A N 1
ATOM 2221 C CA . TRP A 1 286 ? -8.389 -13.823 -22.897 1.00 94.94 286 TRP A CA 1
ATOM 2222 C C . TRP A 1 286 ? -7.745 -15.114 -23.410 1.00 94.94 286 TRP A C 1
ATOM 2224 O O . TRP A 1 286 ? -7.354 -15.958 -22.613 1.00 94.94 286 TRP A O 1
ATOM 2234 N N . GLU A 1 287 ? -7.600 -15.239 -24.729 1.00 95.25 287 GLU A N 1
ATOM 2235 C CA . GLU A 1 287 ? -7.084 -16.442 -25.397 1.00 95.25 287 GLU A CA 1
ATOM 2236 C C . GLU A 1 287 ? -5.579 -16.354 -25.718 1.00 95.25 287 GLU A C 1
ATOM 2238 O O . GLU A 1 287 ? -5.046 -17.167 -26.472 1.00 95.25 287 GLU A O 1
ATOM 2243 N N . SER A 1 288 ? -4.877 -15.335 -25.209 1.00 96.12 288 SER A N 1
ATOM 2244 C CA . SER A 1 288 ? -3.433 -15.201 -25.421 1.00 96.12 288 SER A CA 1
ATOM 2245 C C . SER A 1 288 ? -2.631 -16.197 -24.580 1.00 96.12 288 SER A C 1
ATOM 2247 O O . SER A 1 288 ? -3.017 -16.571 -23.473 1.00 96.12 288 SER A O 1
ATOM 2249 N N . GLU A 1 289 ? -1.439 -16.555 -25.062 1.00 96.31 289 GLU A N 1
ATOM 2250 C CA . GLU A 1 289 ? -0.490 -17.382 -24.306 1.00 96.31 289 GLU A CA 1
ATOM 2251 C C . GLU A 1 289 ? -0.146 -16.787 -22.927 1.00 96.31 289 GLU A C 1
ATOM 2253 O O . GLU A 1 289 ? 0.026 -17.515 -21.943 1.00 96.31 289 GLU A O 1
ATOM 2258 N N . ASN A 1 290 ? -0.040 -15.459 -22.842 1.00 96.69 290 ASN A N 1
ATOM 2259 C CA . ASN A 1 290 ? 0.204 -14.769 -21.582 1.00 96.69 290 ASN A CA 1
ATOM 2260 C C . ASN A 1 290 ? -1.021 -14.833 -20.659 1.00 96.69 290 ASN A C 1
ATOM 2262 O O . ASN A 1 290 ? -0.844 -15.067 -19.464 1.00 96.69 290 ASN A O 1
ATOM 2266 N N . ALA A 1 291 ? -2.249 -14.709 -21.177 1.00 96.50 291 ALA A N 1
ATOM 2267 C CA . ALA A 1 291 ? -3.458 -14.882 -20.369 1.00 96.50 291 ALA A CA 1
ATOM 2268 C C . ALA A 1 291 ? -3.555 -16.305 -19.794 1.00 96.50 291 ALA A C 1
ATOM 2270 O O . ALA A 1 291 ? -3.824 -16.465 -18.603 1.00 96.50 291 ALA A O 1
ATOM 2271 N N . GLU A 1 292 ? -3.239 -17.337 -20.585 1.00 97.06 292 GLU A N 1
ATOM 2272 C CA . GLU A 1 292 ? -3.184 -18.719 -20.090 1.00 97.06 292 GLU A CA 1
ATOM 2273 C C . GLU A 1 292 ? -2.190 -18.860 -18.923 1.00 97.06 292 GLU A C 1
ATOM 2275 O O . GLU A 1 292 ? -2.517 -19.454 -17.892 1.00 97.06 292 GLU A O 1
ATOM 2280 N N . ARG A 1 293 ? -1.002 -18.246 -19.028 1.00 96.31 293 ARG A N 1
ATOM 2281 C CA . ARG A 1 293 ? 0.002 -18.227 -17.945 1.00 96.31 293 ARG A CA 1
ATOM 2282 C C . ARG A 1 293 ? -0.501 -17.492 -16.707 1.00 96.31 293 ARG A C 1
ATOM 2284 O O . ARG A 1 293 ? -0.328 -18.003 -15.601 1.00 96.31 293 ARG A O 1
ATOM 2291 N N . LEU A 1 294 ? -1.148 -16.341 -16.881 1.00 96.00 294 LEU A N 1
ATOM 2292 C CA . LEU A 1 294 ? -1.703 -15.544 -15.786 1.00 96.00 294 LEU A CA 1
ATOM 2293 C C . LEU A 1 294 ? -2.735 -16.342 -14.985 1.00 96.00 294 LEU A C 1
ATOM 2295 O O . LEU A 1 294 ? -2.660 -16.422 -13.754 1.00 96.00 294 LEU A O 1
ATOM 2299 N N . PHE A 1 295 ? -3.683 -16.976 -15.676 1.00 95.56 295 PHE A N 1
ATOM 2300 C CA . PHE A 1 295 ? -4.719 -17.768 -15.022 1.00 95.56 295 PHE A CA 1
ATOM 2301 C C . PHE A 1 295 ? -4.181 -19.088 -14.464 1.00 95.56 295 PHE A C 1
ATOM 2303 O O . PHE A 1 295 ? -4.612 -19.489 -13.385 1.00 95.56 295 PHE A O 1
ATOM 2310 N N . ALA A 1 296 ? -3.191 -19.722 -15.100 1.00 94.94 296 ALA A N 1
ATOM 2311 C CA . ALA A 1 296 ? -2.519 -20.899 -14.545 1.00 94.94 296 ALA A CA 1
ATOM 2312 C C . ALA A 1 296 ? -1.768 -20.571 -13.243 1.00 94.94 296 ALA A C 1
ATOM 2314 O O . ALA A 1 296 ? -1.898 -21.284 -12.245 1.00 94.94 296 ALA A O 1
ATOM 2315 N N . MET A 1 297 ? -1.027 -19.461 -13.223 1.00 93.62 297 MET A N 1
ATOM 2316 C CA . MET A 1 297 ? -0.342 -18.960 -12.033 1.00 93.62 297 MET A CA 1
ATOM 2317 C C . MET A 1 297 ? -1.350 -18.618 -10.923 1.00 93.62 297 MET A C 1
ATOM 2319 O O . MET A 1 297 ? -1.154 -18.982 -9.761 1.00 93.62 297 MET A O 1
ATOM 2323 N N . THR A 1 298 ? -2.470 -17.981 -11.281 1.00 93.50 298 THR A N 1
ATOM 2324 C CA . THR A 1 298 ? -3.575 -17.668 -10.359 1.00 93.50 298 THR A CA 1
ATOM 2325 C C . THR A 1 298 ? -4.215 -18.923 -9.786 1.00 93.50 298 THR A C 1
ATOM 2327 O O . THR A 1 298 ? -4.382 -19.011 -8.575 1.00 93.50 298 THR A O 1
ATOM 2330 N N . ALA A 1 299 ? -4.514 -19.922 -10.615 1.00 94.00 299 ALA A N 1
ATOM 2331 C CA . ALA A 1 299 ? -5.072 -21.192 -10.164 1.00 94.00 299 ALA A CA 1
ATOM 2332 C C . ALA A 1 299 ? -4.112 -21.953 -9.237 1.00 94.00 299 ALA A C 1
ATOM 2334 O O . ALA A 1 299 ? -4.556 -22.643 -8.322 1.00 94.00 299 ALA A O 1
ATOM 2335 N N . LYS A 1 300 ? -2.797 -21.822 -9.458 1.00 92.25 300 LYS A N 1
ATOM 2336 C CA . LYS A 1 300 ? -1.772 -22.488 -8.649 1.00 92.25 300 LYS A CA 1
ATOM 2337 C C . LYS A 1 300 ? -1.584 -21.848 -7.271 1.00 92.25 300 LYS A C 1
ATOM 2339 O O . LYS A 1 300 ? -1.434 -22.581 -6.296 1.00 92.25 300 LYS A O 1
ATOM 2344 N N . TYR A 1 301 ? -1.549 -20.515 -7.192 1.00 89.31 301 TYR A N 1
ATOM 2345 C CA . TYR A 1 301 ? -1.124 -19.808 -5.975 1.00 89.31 301 TYR A CA 1
ATOM 2346 C C . TYR A 1 301 ? -2.099 -18.751 -5.436 1.00 89.31 301 TYR A C 1
ATOM 2348 O O . TYR A 1 301 ? -2.012 -18.415 -4.261 1.00 89.31 301 TYR A O 1
ATOM 2356 N N . GLY A 1 302 ? -3.017 -18.223 -6.250 1.00 87.25 302 GLY A N 1
ATOM 2357 C CA . GLY A 1 302 ? 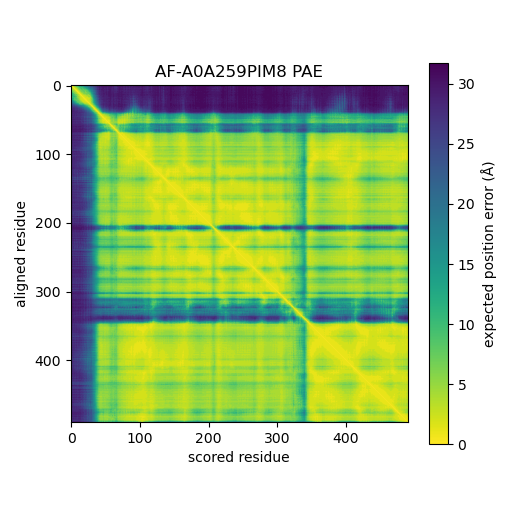-4.032 -17.254 -5.811 1.00 87.25 302 GLY A CA 1
ATOM 2358 C C . GLY A 1 302 ? -3.505 -15.883 -5.363 1.00 87.25 302 GLY A C 1
ATOM 2359 O O . GLY A 1 302 ? -4.204 -15.192 -4.632 1.00 87.25 302 GLY A O 1
ATOM 2360 N N . LEU A 1 303 ? -2.287 -15.494 -5.760 1.00 75.06 303 LEU A N 1
ATOM 2361 C CA . LEU A 1 303 ? -1.612 -14.298 -5.226 1.00 75.06 303 LEU A CA 1
ATOM 2362 C C . LEU A 1 303 ? -1.922 -12.978 -5.943 1.00 75.06 303 LEU A C 1
ATOM 2364 O O . LEU A 1 303 ? -1.703 -11.916 -5.371 1.00 75.06 303 LEU A O 1
ATOM 2368 N N . HIS A 1 304 ? -2.366 -13.025 -7.195 1.00 84.69 304 HIS A N 1
ATOM 2369 C CA . HIS A 1 304 ? -2.503 -11.839 -8.045 1.00 84.69 304 HIS A CA 1
ATOM 2370 C C . HIS A 1 304 ? -3.767 -11.062 -7.695 1.00 84.69 304 HIS A C 1
ATOM 2372 O O . HIS A 1 304 ? -4.827 -11.651 -7.459 1.00 84.69 304 HIS A O 1
ATOM 2378 N N . TYR A 1 305 ? -3.672 -9.738 -7.757 1.00 88.75 305 TYR A N 1
ATOM 2379 C CA . TYR A 1 305 ? -4.843 -8.879 -7.795 1.00 88.75 305 TYR A CA 1
ATOM 2380 C C . TYR A 1 305 ? -5.239 -8.578 -9.236 1.00 88.75 305 TYR A C 1
ATOM 2382 O O . TYR A 1 305 ? -4.397 -8.425 -10.121 1.00 88.75 305 TYR A O 1
ATOM 2390 N N . PHE A 1 306 ? -6.546 -8.471 -9.458 1.00 90.75 306 PHE A N 1
ATOM 2391 C CA . PHE A 1 306 ? -7.112 -8.052 -10.731 1.00 90.75 306 PHE A CA 1
ATOM 2392 C C . PHE A 1 306 ? -7.822 -6.727 -10.535 1.00 90.75 306 PHE A C 1
ATOM 2394 O O . PHE A 1 306 ? -8.787 -6.635 -9.771 1.00 90.75 306 PHE A O 1
ATOM 2401 N N . GLN 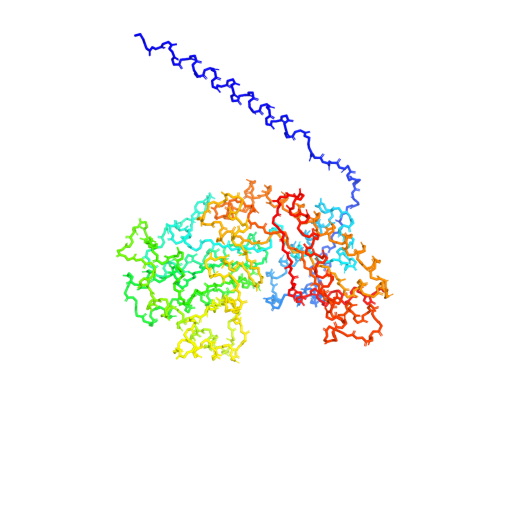A 1 307 ? -7.363 -5.708 -11.246 1.00 86.88 307 GLN A N 1
ATOM 2402 C CA . GLN A 1 307 ? -8.073 -4.448 -11.323 1.00 86.88 307 GLN A CA 1
ATOM 2403 C C . GLN A 1 307 ? -9.082 -4.536 -12.470 1.00 86.88 307 GLN A C 1
ATOM 2405 O O . GLN A 1 307 ? -8.720 -4.542 -13.643 1.00 86.88 307 GLN A O 1
ATOM 2410 N N . ASN A 1 308 ? -10.360 -4.684 -12.119 1.00 87.38 308 ASN A N 1
ATOM 2411 C CA . ASN A 1 308 ? -11.427 -4.933 -13.085 1.00 87.38 308 ASN A CA 1
ATOM 2412 C C . ASN A 1 308 ? -11.994 -3.622 -13.652 1.00 87.38 308 ASN A C 1
ATOM 2414 O O . ASN A 1 308 ? -12.717 -2.908 -12.956 1.00 87.38 308 ASN A O 1
ATOM 2418 N N . PHE A 1 309 ? -11.730 -3.361 -14.932 1.00 85.25 309 PHE A N 1
ATOM 2419 C CA . PHE A 1 309 ? -12.282 -2.231 -15.685 1.00 85.25 309 PHE A CA 1
ATOM 2420 C C . PHE A 1 309 ? -13.423 -2.635 -16.640 1.00 85.25 309 PHE A C 1
ATOM 2422 O O . PHE A 1 309 ? -13.999 -1.786 -17.316 1.00 85.25 309 PHE A O 1
ATOM 2429 N N . ILE A 1 310 ? -13.801 -3.918 -16.701 1.00 86.75 310 ILE A N 1
ATOM 2430 C CA . ILE A 1 310 ? -14.858 -4.409 -17.606 1.00 86.75 310 ILE A CA 1
ATOM 2431 C C . ILE A 1 310 ? -16.223 -3.833 -17.213 1.00 86.75 310 ILE A C 1
ATOM 2433 O O . ILE A 1 310 ? -16.962 -3.337 -18.063 1.00 86.75 310 ILE A O 1
ATOM 2437 N N . ASN A 1 311 ? -16.537 -3.894 -15.917 1.00 79.38 311 ASN A N 1
ATOM 2438 C CA . ASN A 1 311 ? -17.823 -3.478 -15.344 1.00 79.38 311 ASN A CA 1
ATOM 2439 C C . ASN A 1 311 ? -17.739 -2.113 -14.644 1.00 79.38 311 ASN A C 1
ATOM 2441 O O . ASN A 1 311 ? -18.557 -1.813 -13.777 1.00 79.38 311 ASN A O 1
ATOM 2445 N N . SER A 1 312 ? -16.719 -1.322 -14.976 1.00 71.44 312 SER A N 1
ATOM 2446 C CA . SER A 1 312 ? -16.471 -0.006 -14.397 1.00 71.44 312 SER A CA 1
ATOM 2447 C C . SER A 1 312 ? -16.635 1.080 -15.457 1.00 71.44 312 SER A C 1
ATOM 2449 O O . SER A 1 312 ? -16.361 0.856 -16.638 1.00 71.44 312 SER A O 1
ATOM 2451 N N . ASP A 1 313 ? -17.039 2.271 -15.018 1.00 66.69 313 ASP A N 1
ATOM 2452 C CA . ASP A 1 313 ? -16.987 3.494 -15.827 1.00 66.69 313 ASP A CA 1
ATOM 2453 C C . ASP A 1 313 ? -15.580 4.130 -15.834 1.00 66.69 313 ASP A C 1
ATOM 2455 O O . ASP A 1 313 ? -15.383 5.181 -16.440 1.00 66.69 313 ASP A O 1
ATOM 2459 N N . MET A 1 314 ? -14.614 3.524 -15.135 1.00 69.00 314 MET A N 1
ATOM 2460 C CA . MET A 1 314 ? -13.215 3.959 -15.070 1.00 69.00 314 MET A CA 1
ATOM 2461 C C . MET A 1 314 ? -12.364 3.240 -16.123 1.00 69.00 314 MET A C 1
ATOM 2463 O O . MET A 1 314 ? -12.600 2.067 -16.418 1.00 69.00 314 MET A O 1
ATOM 2467 N N . ASN A 1 315 ? -11.332 3.916 -16.623 1.00 68.06 315 ASN A N 1
ATOM 2468 C CA . ASN A 1 315 ? -10.288 3.361 -17.485 1.00 68.06 315 ASN A CA 1
ATOM 2469 C C . ASN A 1 315 ? -8.959 3.224 -16.713 1.00 68.06 315 ASN A C 1
ATOM 2471 O O . ASN A 1 315 ? -8.797 3.853 -15.666 1.00 68.06 315 ASN A O 1
ATOM 2475 N N . PRO A 1 316 ? -7.970 2.459 -17.217 1.00 72.00 316 PRO A N 1
ATOM 2476 C CA . PRO A 1 316 ? -6.651 2.342 -16.579 1.00 72.00 316 PRO A CA 1
ATOM 2477 C C . PRO A 1 316 ? -5.953 3.683 -16.310 1.00 72.00 316 PRO A C 1
ATOM 2479 O O . PRO A 1 316 ? -5.315 3.850 -15.275 1.00 72.00 316 PRO A O 1
ATOM 2482 N N . GLY A 1 317 ? -6.126 4.662 -17.202 1.00 64.75 317 GLY A N 1
ATOM 2483 C CA . GLY A 1 317 ? -5.600 6.017 -17.018 1.00 64.75 317 GLY A CA 1
ATOM 2484 C C . GLY A 1 317 ? -6.317 6.837 -15.937 1.00 64.75 317 GLY A C 1
ATOM 2485 O O . GLY A 1 317 ? -5.779 7.854 -15.518 1.00 64.75 317 GLY A O 1
ATOM 2486 N N . ASP A 1 318 ? -7.496 6.404 -15.463 1.00 58.19 318 ASP A N 1
ATOM 2487 C CA . ASP A 1 318 ? -8.294 7.088 -14.432 1.00 58.19 318 ASP A CA 1
ATOM 2488 C C . ASP A 1 318 ? -7.957 6.620 -13.008 1.00 58.19 318 ASP A C 1
ATOM 2490 O O . ASP A 1 318 ? -8.380 7.263 -12.047 1.00 58.19 318 ASP A O 1
ATOM 2494 N N . VAL A 1 319 ? -7.228 5.505 -12.854 1.00 61.03 319 VAL A N 1
ATOM 2495 C CA . VAL A 1 319 ? -6.894 4.907 -11.553 1.00 61.03 319 VAL A CA 1
ATOM 2496 C C . VAL A 1 319 ? -5.510 4.271 -11.590 1.00 61.03 319 VAL A C 1
ATOM 2498 O O . VAL A 1 319 ? -5.281 3.296 -12.301 1.00 61.03 319 VAL A O 1
ATOM 2501 N N . ARG A 1 320 ? -4.610 4.718 -10.713 1.00 65.44 320 ARG A N 1
ATOM 2502 C CA . ARG A 1 320 ? -3.371 3.991 -10.406 1.00 65.44 320 ARG A CA 1
ATOM 2503 C C . ARG A 1 320 ? -3.532 3.311 -9.045 1.00 65.44 320 ARG A C 1
ATOM 2505 O O . ARG A 1 320 ? -3.802 3.972 -8.044 1.00 65.44 320 ARG A O 1
ATOM 2512 N N . SER A 1 321 ? -3.433 1.981 -9.008 1.00 56.03 321 SER A N 1
ATOM 2513 C CA . SER A 1 321 ? -3.516 1.215 -7.755 1.00 56.03 321 SER A CA 1
ATOM 2514 C C . SER A 1 321 ? -2.210 1.338 -6.974 1.00 56.03 321 SER A C 1
ATOM 2516 O O . SER A 1 321 ? -1.177 0.848 -7.432 1.00 56.03 321 SER A O 1
ATOM 2518 N N . MET A 1 322 ? -2.262 1.964 -5.793 1.00 61.09 322 MET A N 1
ATOM 2519 C CA . MET A 1 322 ? -1.065 2.306 -5.001 1.00 61.09 322 MET A CA 1
ATOM 2520 C C . MET A 1 322 ? -0.906 1.523 -3.689 1.00 61.09 322 MET A C 1
ATOM 2522 O O . MET A 1 322 ? -0.074 1.869 -2.859 1.00 61.09 322 MET A O 1
ATOM 2526 N N . CYS A 1 323 ? -1.687 0.459 -3.490 1.00 58.53 323 CYS A N 1
ATOM 2527 C CA . CYS A 1 323 ? -1.555 -0.560 -2.437 1.00 58.53 323 CYS A CA 1
ATOM 2528 C C . CYS A 1 323 ? -2.645 -1.629 -2.675 1.00 58.53 323 CYS A C 1
ATOM 2530 O O . CYS A 1 323 ? -3.450 -1.497 -3.593 1.00 58.53 323 CYS A O 1
ATOM 2532 N N . CYS A 1 324 ? -2.730 -2.651 -1.822 1.00 49.50 324 CYS A N 1
ATOM 2533 C CA . CYS A 1 324 ? -3.588 -3.829 -1.970 1.00 49.50 324 CYS A CA 1
ATOM 2534 C C . CYS A 1 324 ? -5.078 -3.562 -2.250 1.00 49.50 324 CYS A C 1
ATOM 2536 O O . CYS A 1 324 ? -5.741 -4.461 -2.761 1.00 49.50 324 CYS A O 1
ATOM 2538 N N . ARG A 1 325 ? -5.638 -2.396 -1.886 1.00 56.66 325 ARG A N 1
ATOM 2539 C CA . ARG A 1 325 ? -7.079 -2.092 -2.050 1.00 56.66 325 ARG A CA 1
ATOM 2540 C C . ARG A 1 325 ? -7.419 -0.620 -2.294 1.00 56.66 325 ARG A C 1
ATOM 2542 O O . ARG A 1 325 ? -8.595 -0.288 -2.419 1.00 56.66 325 ARG A O 1
ATOM 2549 N N . LEU A 1 326 ? -6.424 0.265 -2.355 1.00 52.88 326 LEU A N 1
ATOM 2550 C CA . LEU A 1 326 ? -6.671 1.690 -2.565 1.00 52.88 326 LEU A CA 1
ATOM 2551 C C . LEU A 1 326 ? -6.844 1.959 -4.063 1.00 52.88 326 LEU A C 1
ATOM 2553 O O . LEU A 1 326 ? -5.873 1.916 -4.817 1.00 52.88 326 LEU A O 1
ATOM 2557 N N . GLN A 1 327 ? -8.081 2.241 -4.470 1.00 53.31 327 GLN A N 1
ATOM 2558 C CA . GLN A 1 327 ? -8.408 2.728 -5.807 1.00 53.31 327 GLN A CA 1
ATOM 2559 C C . GLN A 1 327 ? -8.656 4.233 -5.747 1.00 53.31 327 GLN A C 1
ATOM 2561 O O . GLN A 1 327 ? -9.535 4.704 -5.026 1.00 53.31 327 GLN A O 1
ATOM 2566 N N . LEU A 1 328 ? -7.854 4.973 -6.500 1.00 56.06 328 LEU A N 1
ATOM 2567 C CA . LEU A 1 328 ? -7.956 6.415 -6.650 1.00 56.06 328 LEU A CA 1
ATOM 2568 C C . LEU A 1 328 ? -8.736 6.785 -7.898 1.00 56.06 328 LEU A C 1
ATOM 2570 O O . LEU A 1 328 ? -8.277 6.488 -8.991 1.00 56.06 328 LEU A O 1
ATOM 2574 N N . ASP A 1 329 ? -9.835 7.516 -7.750 1.00 58.97 329 ASP A N 1
ATOM 2575 C CA . ASP A 1 329 ? -10.451 8.196 -8.888 1.00 58.97 329 ASP A CA 1
ATOM 2576 C C . ASP A 1 329 ? -9.686 9.497 -9.180 1.00 58.97 329 ASP A C 1
ATOM 2578 O O . ASP A 1 329 ? -9.828 10.503 -8.476 1.00 58.97 329 ASP A O 1
ATOM 2582 N N . LEU A 1 330 ? -8.854 9.484 -10.223 1.00 55.81 330 LEU A N 1
ATOM 2583 C CA . LEU A 1 330 ? -8.036 10.634 -10.612 1.00 55.81 330 LEU A CA 1
ATOM 2584 C C . LEU A 1 330 ? -8.875 11.838 -11.053 1.00 55.81 330 LEU A C 1
ATOM 2586 O O . LEU A 1 330 ? -8.384 12.966 -11.009 1.00 55.81 330 LEU A O 1
ATOM 2590 N N . ARG A 1 331 ? -10.155 11.651 -11.401 1.00 56.47 331 ARG A N 1
ATOM 2591 C CA . ARG A 1 331 ? -11.062 12.759 -11.743 1.00 56.47 331 ARG A CA 1
ATOM 2592 C C . ARG A 1 331 ? -11.302 13.674 -10.545 1.00 56.47 331 ARG A C 1
ATOM 2594 O O . ARG A 1 331 ? -11.440 14.883 -10.724 1.00 56.47 331 ARG A O 1
ATOM 2601 N N . GLU A 1 332 ? -11.306 13.129 -9.330 1.00 56.41 332 GLU A N 1
ATOM 2602 C CA . GLU A 1 332 ? -11.447 13.916 -8.100 1.00 56.41 332 GLU A CA 1
ATOM 2603 C C . GLU A 1 332 ? -10.154 14.674 -7.747 1.00 56.41 332 GLU A C 1
ATOM 2605 O O . GLU A 1 332 ? -10.214 15.822 -7.303 1.00 56.41 332 GLU A O 1
ATOM 2610 N N . LEU A 1 333 ? -8.981 14.096 -8.035 1.00 53.06 333 LEU A N 1
ATOM 2611 C CA . LEU A 1 333 ? -7.686 14.783 -7.909 1.00 53.06 333 LEU A CA 1
ATOM 2612 C C . LEU A 1 333 ? -7.532 15.923 -8.928 1.00 53.06 333 LEU A C 1
ATOM 2614 O O . LEU A 1 333 ? -7.096 17.019 -8.573 1.00 53.06 333 LEU A O 1
ATOM 2618 N N . LEU A 1 334 ? -7.954 15.700 -10.176 1.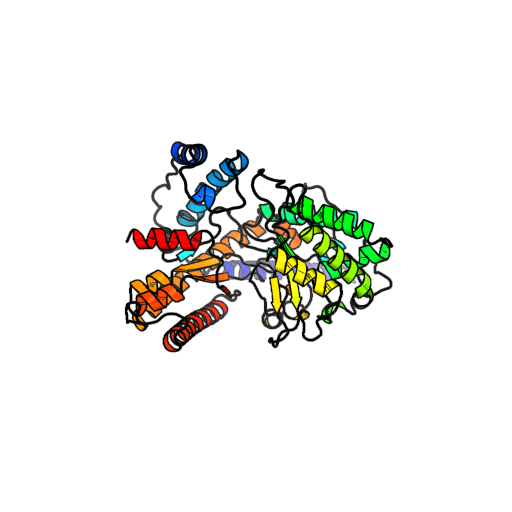00 48.31 334 LEU A N 1
ATOM 2619 C CA . LEU A 1 334 ? -7.901 16.698 -11.250 1.00 48.31 334 LEU A CA 1
ATOM 2620 C C . LEU A 1 334 ? -8.787 17.918 -10.966 1.00 48.31 334 LEU A C 1
ATOM 2622 O O . LEU A 1 334 ? -8.409 19.045 -11.292 1.00 48.31 334 LEU A O 1
ATOM 2626 N N . LYS A 1 335 ? -9.933 17.733 -10.294 1.00 49.88 335 LYS A N 1
ATOM 2627 C CA . LYS A 1 335 ? -10.806 18.842 -9.860 1.00 49.88 335 LYS A CA 1
ATOM 2628 C C . LYS A 1 335 ? -10.122 19.802 -8.882 1.00 49.88 335 LYS A C 1
ATOM 2630 O O . LYS A 1 335 ? -10.532 20.958 -8.798 1.00 49.88 335 LYS A O 1
ATOM 2635 N N . ARG A 1 336 ? -9.082 19.358 -8.166 1.00 48.03 336 ARG A N 1
ATOM 2636 C CA . ARG A 1 336 ? -8.323 20.177 -7.204 1.00 48.03 336 ARG A CA 1
ATOM 2637 C C . ARG A 1 336 ? -7.147 20.937 -7.824 1.00 48.03 336 ARG A C 1
ATOM 2639 O O . ARG A 1 336 ? -6.417 21.609 -7.106 1.00 48.03 336 ARG A O 1
ATOM 2646 N N . GLY A 1 337 ? -6.990 20.892 -9.148 1.00 33.34 337 GLY A N 1
ATOM 2647 C CA . GLY A 1 337 ? -6.010 21.714 -9.863 1.00 33.34 337 GLY A CA 1
ATOM 2648 C C . GLY A 1 337 ? -4.580 21.173 -9.839 1.00 33.34 337 GLY A C 1
ATOM 2649 O O . GLY A 1 337 ? -3.682 21.849 -10.341 1.00 33.34 337 GLY A O 1
ATOM 2650 N N . ASN A 1 338 ? -4.360 19.958 -9.324 1.00 38.25 338 ASN A N 1
ATOM 2651 C CA . ASN A 1 338 ? -3.091 19.266 -9.514 1.00 38.25 338 ASN A CA 1
ATOM 2652 C C . ASN A 1 338 ? -2.983 18.848 -10.982 1.00 38.25 338 ASN A C 1
ATOM 2654 O O . ASN A 1 338 ? -3.877 18.200 -11.528 1.00 38.25 338 ASN A O 1
ATOM 2658 N N . GLY A 1 339 ? -1.902 19.278 -11.636 1.00 34.28 339 GLY A N 1
ATOM 2659 C CA . GLY A 1 339 ? -1.632 18.945 -13.029 1.00 34.28 339 GLY A CA 1
ATOM 2660 C C . GLY A 1 339 ? -1.716 17.436 -13.272 1.00 34.28 339 GLY A C 1
ATOM 2661 O O . GLY A 1 339 ? -1.406 16.630 -12.394 1.00 34.28 339 GLY A O 1
ATOM 2662 N N . LEU A 1 340 ? -2.109 17.076 -14.495 1.00 32.12 340 LEU A N 1
ATOM 2663 C CA . LEU A 1 340 ? -2.266 15.703 -15.000 1.00 32.12 340 LEU A CA 1
ATOM 2664 C C . LEU A 1 340 ? -1.002 14.829 -14.826 1.00 32.12 340 LEU A C 1
ATOM 2666 O O . LEU A 1 340 ? -1.056 13.614 -14.969 1.00 32.12 340 LEU A O 1
ATOM 2670 N N . PHE A 1 341 ? 0.145 15.438 -14.518 1.00 36.47 341 PHE A N 1
ATOM 2671 C CA . PHE A 1 341 ? 1.452 14.797 -14.514 1.00 36.47 341 PHE A CA 1
ATOM 2672 C C . PHE A 1 341 ? 1.920 14.481 -13.085 1.00 36.47 341 PHE A C 1
ATOM 2674 O O . PHE A 1 341 ? 2.164 15.382 -12.287 1.00 36.47 341 PHE A O 1
ATOM 2681 N N . GLY A 1 342 ? 2.061 13.189 -12.772 1.00 40.50 342 GLY A N 1
ATOM 2682 C CA . GLY A 1 342 ? 2.760 12.673 -11.583 1.00 40.50 342 GLY A CA 1
ATOM 2683 C C . GLY A 1 342 ? 1.936 12.557 -10.294 1.00 40.50 342 GLY A C 1
ATOM 2684 O O . GLY A 1 342 ? 2.222 11.682 -9.481 1.00 40.50 342 GLY A O 1
ATOM 2685 N N . SER A 1 343 ? 0.870 13.348 -10.123 1.00 45.28 343 SER A N 1
ATOM 2686 C CA . SER A 1 343 ? 0.016 13.303 -8.918 1.00 45.28 343 SER A CA 1
ATOM 2687 C C . SER A 1 343 ? -0.690 11.954 -8.729 1.00 45.28 343 SER A C 1
ATOM 2689 O O . SER A 1 343 ? -0.842 11.493 -7.602 1.00 45.28 343 SER A O 1
ATOM 2691 N N . ALA A 1 344 ? -1.039 11.284 -9.830 1.00 52.81 344 ALA A N 1
ATOM 2692 C CA . ALA A 1 344 ? -1.621 9.943 -9.846 1.00 52.81 344 ALA A CA 1
ATOM 2693 C C . ALA A 1 344 ? -0.677 8.851 -9.313 1.00 52.81 344 ALA A C 1
ATOM 2695 O O . ALA A 1 344 ? -1.129 7.840 -8.778 1.00 52.81 344 ALA A O 1
ATOM 2696 N N . GLU A 1 345 ? 0.635 9.059 -9.452 1.00 61.75 345 GLU A N 1
ATOM 2697 C CA . GLU A 1 345 ? 1.676 8.082 -9.123 1.00 61.75 345 GLU A CA 1
ATOM 2698 C C . GLU A 1 345 ? 2.289 8.312 -7.727 1.00 61.75 345 GLU A C 1
ATOM 2700 O O . GLU A 1 345 ? 3.151 7.554 -7.291 1.00 61.75 345 GLU A O 1
ATOM 2705 N N . GLN A 1 346 ? 1.854 9.352 -7.014 1.00 73.44 346 GLN A N 1
ATOM 2706 C CA . GLN A 1 346 ? 2.417 9.812 -5.739 1.00 73.44 346 GLN A CA 1
ATOM 2707 C C . GLN A 1 346 ? 1.327 9.899 -4.671 1.00 73.44 346 GLN 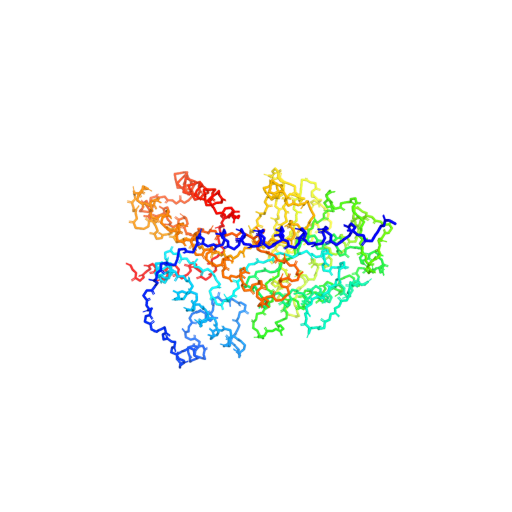A C 1
ATOM 2709 O O . GLN A 1 346 ? 1.016 10.958 -4.122 1.00 73.44 346 GLN A O 1
ATOM 2714 N N . THR A 1 347 ? 0.694 8.765 -4.407 1.00 76.88 347 THR A N 1
ATOM 2715 C CA . THR A 1 347 ? -0.481 8.679 -3.539 1.00 76.88 347 THR A CA 1
ATOM 2716 C C . THR A 1 347 ? -0.355 7.492 -2.602 1.00 76.88 347 THR A C 1
ATOM 2718 O O . THR A 1 347 ? 0.469 6.606 -2.801 1.00 76.88 347 THR A O 1
ATOM 2721 N N . GLY A 1 348 ? -1.178 7.460 -1.569 1.00 88.00 348 GLY A N 1
ATOM 2722 C CA . GLY A 1 348 ? -1.142 6.408 -0.570 1.00 88.00 348 GLY A CA 1
ATOM 2723 C C . GLY A 1 348 ? -2.102 6.740 0.550 1.00 88.00 348 GLY A C 1
ATOM 2724 O O . GLY A 1 348 ? -3.044 7.509 0.362 1.00 88.00 348 GLY A O 1
ATOM 2725 N N . SER A 1 349 ? -1.853 6.204 1.734 1.00 91.62 349 SER A N 1
ATOM 2726 C CA . SER A 1 349 ? -2.640 6.534 2.915 1.00 91.62 349 SER A CA 1
ATOM 2727 C C . SER A 1 349 ? -1.723 6.957 4.049 1.00 91.62 349 SER A C 1
ATOM 2729 O O . SER A 1 349 ? -0.696 6.332 4.318 1.00 91.62 349 SER A O 1
ATOM 2731 N N . VAL A 1 350 ? -2.094 8.042 4.725 1.00 94.69 350 VAL A N 1
ATOM 2732 C CA . VAL A 1 350 ? -1.379 8.508 5.914 1.00 94.69 350 VAL A CA 1
ATOM 2733 C C . VAL A 1 350 ? -1.613 7.569 7.097 1.00 94.69 350 VAL A C 1
ATOM 2735 O O . VAL A 1 350 ? -0.765 7.451 7.977 1.00 94.69 350 VAL A O 1
ATOM 2738 N N . GLY A 1 351 ? -2.742 6.865 7.116 1.00 95.06 351 GLY A N 1
ATOM 2739 C CA . GLY A 1 351 ? -3.126 5.981 8.201 1.00 95.06 351 GLY A CA 1
ATOM 2740 C C . GLY A 1 351 ? -4.463 5.306 7.941 1.00 95.06 351 GLY A C 1
ATOM 2741 O O . GLY A 1 351 ? -5.312 5.836 7.224 1.00 95.06 351 GLY A O 1
ATOM 2742 N N . VAL A 1 352 ? -4.654 4.158 8.590 1.00 96.25 352 VAL A N 1
ATOM 2743 C CA . VAL A 1 352 ? -5.918 3.420 8.590 1.00 96.25 352 VAL A CA 1
ATOM 2744 C C . VAL A 1 352 ? -6.453 3.334 10.015 1.00 96.25 352 VAL A C 1
ATOM 2746 O O . VAL A 1 352 ? -5.718 3.001 10.952 1.00 96.25 352 VAL A O 1
ATOM 2749 N N . VAL A 1 353 ? -7.749 3.596 10.178 1.00 98.19 353 VAL A N 1
ATOM 2750 C CA . VAL A 1 353 ? -8.481 3.331 11.422 1.00 98.19 353 VAL A CA 1
ATOM 2751 C C . VAL A 1 353 ? -9.709 2.492 11.119 1.00 98.19 353 VAL A C 1
ATOM 2753 O O . VAL A 1 353 ? -10.587 2.927 10.385 1.00 98.19 353 VAL A O 1
ATOM 2756 N N . THR A 1 354 ? -9.792 1.296 11.694 1.00 98.31 354 THR A N 1
ATOM 2757 C CA . THR A 1 354 ? -10.916 0.377 11.475 1.00 98.31 354 THR A CA 1
ATOM 2758 C C . THR A 1 354 ? -11.883 0.404 12.648 1.00 98.31 354 THR A C 1
ATOM 2760 O O . THR A 1 354 ? -11.457 0.246 13.789 1.00 98.31 354 THR A O 1
ATOM 2763 N N . VAL A 1 355 ? -13.179 0.526 12.374 1.00 98.56 355 VAL A N 1
ATOM 2764 C CA . VAL A 1 355 ? -14.254 0.425 13.369 1.00 98.56 355 VAL A CA 1
ATOM 2765 C C . VAL A 1 355 ? -14.667 -1.038 13.572 1.00 98.56 355 VAL A C 1
ATOM 2767 O O . VAL A 1 355 ? -14.835 -1.786 12.603 1.00 98.56 355 VAL A O 1
ATOM 2770 N N . ASN A 1 356 ? -14.845 -1.446 14.833 1.00 98.38 356 ASN A N 1
ATOM 2771 C CA . ASN A 1 356 ? -15.360 -2.766 15.195 1.00 98.38 356 ASN A CA 1
ATOM 2772 C C . ASN A 1 356 ? -16.893 -2.801 15.082 1.00 98.38 356 ASN A C 1
ATOM 2774 O O . ASN A 1 356 ? -17.616 -2.472 16.026 1.00 98.38 356 ASN A O 1
ATOM 2778 N N . MET A 1 357 ? -17.396 -3.222 13.922 1.00 98.38 357 MET A N 1
ATOM 2779 C CA . MET A 1 357 ? -18.836 -3.254 13.663 1.00 98.38 357 MET A CA 1
ATOM 2780 C C . MET A 1 357 ? -19.527 -4.385 14.423 1.00 98.38 357 MET A C 1
ATOM 2782 O O . MET A 1 357 ? -20.662 -4.216 14.865 1.00 98.38 357 MET A O 1
ATOM 2786 N N . ALA A 1 358 ? -18.844 -5.517 14.631 1.00 97.69 358 ALA A N 1
ATOM 2787 C CA . ALA A 1 358 ? -19.397 -6.652 15.366 1.00 97.69 358 ALA A CA 1
ATOM 2788 C C . ALA A 1 358 ? -19.862 -6.232 16.768 1.00 97.69 358 ALA A C 1
ATOM 2790 O O . ALA A 1 358 ? -20.972 -6.577 17.185 1.00 97.69 358 ALA A O 1
ATOM 2791 N N . ARG A 1 359 ? -19.057 -5.413 17.460 1.00 97.75 359 ARG A N 1
ATOM 2792 C CA . ARG A 1 359 ? -19.429 -4.868 18.766 1.00 97.75 359 ARG A CA 1
ATOM 2793 C C . ARG A 1 359 ? -20.572 -3.862 18.706 1.00 97.75 359 ARG A C 1
ATOM 2795 O O . ARG A 1 359 ? -21.439 -3.904 19.574 1.00 97.75 359 ARG A O 1
ATOM 2802 N N . LEU A 1 360 ? -20.613 -2.988 17.702 1.00 98.12 360 LEU A N 1
ATOM 2803 C CA . LEU A 1 360 ? -21.742 -2.066 17.541 1.00 98.12 360 LEU A CA 1
ATOM 2804 C C . LEU A 1 360 ? -23.068 -2.829 17.404 1.00 98.12 360 LEU A C 1
ATOM 2806 O O . LEU A 1 360 ? -24.033 -2.497 18.086 1.00 98.12 360 LEU A O 1
ATOM 2810 N N . GLY A 1 361 ? -23.095 -3.905 16.612 1.00 97.94 361 GLY A N 1
ATOM 2811 C CA . GLY A 1 361 ? -24.275 -4.769 16.512 1.00 97.94 361 GLY A CA 1
ATOM 2812 C C . GLY A 1 361 ? -24.664 -5.417 17.844 1.00 97.94 361 GLY A C 1
ATOM 2813 O O . GLY A 1 361 ? -25.844 -5.526 18.153 1.00 97.94 361 GLY A O 1
ATOM 2814 N N . PHE A 1 362 ? -23.680 -5.806 18.660 1.00 97.50 362 PHE A N 1
ATOM 2815 C CA . PHE A 1 362 ? -23.910 -6.424 19.971 1.00 97.50 362 PHE A CA 1
ATOM 2816 C C . PHE A 1 362 ? -24.450 -5.448 21.023 1.00 97.50 362 PHE A C 1
ATOM 2818 O O . PHE A 1 362 ? -25.299 -5.823 21.828 1.00 97.50 362 PHE A O 1
ATOM 2825 N N . LEU A 1 363 ? -23.966 -4.204 21.032 1.00 97.88 363 LEU A N 1
ATOM 2826 C CA . LEU A 1 363 ? -24.358 -3.200 22.027 1.00 97.88 363 LEU A CA 1
ATOM 2827 C C . LEU A 1 363 ? -25.740 -2.590 21.766 1.00 97.88 363 LEU A C 1
ATOM 2829 O O . LEU A 1 363 ? -26.377 -2.120 22.707 1.00 97.88 363 LEU A O 1
ATOM 2833 N N . PHE A 1 364 ? -26.202 -2.601 20.514 1.00 98.19 364 PHE A N 1
ATOM 2834 C CA . PHE A 1 364 ? -27.436 -1.932 20.092 1.00 98.19 364 PHE A CA 1
ATOM 2835 C C . PHE A 1 364 ? -28.423 -2.890 19.401 1.00 98.19 364 PHE A C 1
ATOM 2837 O O . PHE A 1 364 ? -28.836 -2.621 18.274 1.00 98.19 364 PHE A O 1
ATOM 2844 N N . PRO A 1 365 ? -28.826 -4.012 20.029 1.00 97.75 365 PRO A N 1
ATOM 2845 C CA . PRO A 1 365 ? -29.724 -4.976 19.399 1.00 97.75 365 PRO A CA 1
ATOM 2846 C C . PRO A 1 365 ? -31.081 -4.333 19.077 1.00 97.75 365 PRO A C 1
ATOM 2848 O O . PRO A 1 365 ? -31.770 -3.829 19.963 1.00 97.75 365 PRO A O 1
ATOM 2851 N N . GLY A 1 366 ? -31.460 -4.342 17.798 1.00 97.19 366 GLY A N 1
ATOM 2852 C CA . GLY A 1 366 ? -32.700 -3.743 17.294 1.00 97.19 366 GLY A CA 1
ATOM 2853 C C . GLY A 1 366 ? -32.771 -2.206 17.315 1.00 97.19 366 GLY A C 1
ATOM 2854 O O . GLY A 1 366 ? -33.785 -1.659 16.883 1.00 97.19 366 GLY A O 1
ATOM 2855 N N . ASP A 1 367 ? -31.730 -1.500 17.770 1.00 98.12 367 ASP A N 1
ATOM 2856 C CA . ASP A 1 367 ? -31.685 -0.032 17.859 1.00 98.12 367 ASP A CA 1
ATOM 2857 C C . ASP A 1 367 ? -30.741 0.570 16.805 1.00 98.12 367 ASP A C 1
ATOM 2859 O O . ASP A 1 367 ? -29.587 0.909 17.077 1.00 98.12 367 ASP A O 1
ATOM 2863 N N . GLU A 1 368 ? -31.224 0.690 15.562 1.00 97.06 368 GLU A N 1
ATOM 2864 C CA . GLU A 1 368 ? -30.418 1.207 14.439 1.00 97.06 368 GLU A CA 1
ATOM 2865 C C . GLU A 1 368 ? -29.998 2.673 14.671 1.00 97.06 368 GLU A C 1
ATOM 2867 O O . GLU A 1 368 ? -28.913 3.081 14.255 1.00 97.06 368 GLU A O 1
ATOM 2872 N N . ALA A 1 369 ? -30.811 3.462 15.386 1.00 97.88 369 ALA A N 1
ATOM 2873 C CA . ALA A 1 369 ? -30.508 4.861 15.690 1.00 97.88 369 ALA A CA 1
ATOM 2874 C C . ALA A 1 369 ? -29.374 4.993 16.721 1.00 97.88 369 ALA A C 1
ATOM 2876 O O . ALA A 1 369 ? -28.448 5.788 16.525 1.00 97.88 369 ALA A O 1
ATOM 2877 N N . GLY A 1 370 ? -29.417 4.191 17.789 1.00 98.44 370 GLY A N 1
ATOM 2878 C CA . GLY A 1 370 ? -28.340 4.096 18.774 1.00 98.44 370 GLY A CA 1
ATOM 2879 C C . GLY A 1 370 ? -27.037 3.591 18.155 1.00 98.44 370 GLY A C 1
ATOM 2880 O O . GLY A 1 370 ? -25.987 4.207 18.355 1.00 98.44 370 GLY A O 1
ATOM 2881 N N . LEU A 1 371 ? -27.115 2.549 17.318 1.00 98.56 371 LEU A N 1
ATOM 2882 C CA . LEU A 1 371 ? -25.973 2.022 16.567 1.00 98.56 371 LEU A CA 1
ATOM 2883 C C . LEU A 1 371 ? -25.328 3.103 15.697 1.00 98.56 371 LEU A C 1
ATOM 2885 O O . LEU A 1 371 ? -24.114 3.291 15.750 1.00 98.56 371 LEU A O 1
ATOM 2889 N N . THR A 1 372 ? -26.137 3.832 14.925 1.00 98.44 372 THR A N 1
ATOM 2890 C CA . THR A 1 372 ? -25.660 4.887 14.017 1.00 98.44 372 THR A CA 1
ATOM 2891 C C . THR A 1 372 ? -25.018 6.041 14.790 1.00 98.44 372 THR A C 1
ATOM 2893 O O . THR A 1 372 ? -23.937 6.497 14.433 1.00 98.44 372 THR A O 1
ATOM 2896 N N . THR A 1 373 ? -25.612 6.450 15.914 1.00 98.62 373 THR A N 1
ATOM 2897 C CA . THR A 1 373 ? -25.049 7.499 16.784 1.00 98.62 373 THR A CA 1
ATOM 2898 C C . THR A 1 373 ? -23.698 7.080 17.375 1.00 98.62 373 THR A C 1
ATOM 2900 O O . THR A 1 373 ? -22.756 7.872 17.437 1.00 98.62 373 THR A O 1
ATOM 2903 N N . ALA A 1 374 ? -23.575 5.824 17.811 1.00 98.56 374 ALA A N 1
ATOM 2904 C CA . ALA A 1 374 ? -22.315 5.293 18.315 1.00 98.56 374 ALA A CA 1
ATOM 2905 C C . ALA A 1 374 ? -21.260 5.177 17.206 1.00 98.56 374 ALA A C 1
ATOM 2907 O O . ALA A 1 374 ? -20.097 5.513 17.437 1.00 98.56 374 ALA A O 1
ATOM 2908 N N . LEU A 1 375 ? -21.666 4.757 16.005 1.00 98.75 375 LEU A N 1
ATOM 2909 C CA . LEU A 1 375 ? -20.812 4.730 14.822 1.00 98.75 375 LEU A CA 1
ATOM 2910 C C . LEU A 1 375 ? -20.275 6.129 14.498 1.00 98.75 375 LEU A C 1
ATOM 2912 O O . LEU A 1 375 ? -19.066 6.270 14.347 1.00 98.75 375 LEU A O 1
ATOM 2916 N N . ASP A 1 376 ? -21.121 7.161 14.490 1.00 98.75 376 ASP A N 1
ATOM 2917 C CA . ASP A 1 376 ? -20.702 8.548 14.246 1.00 98.75 376 ASP A CA 1
ATOM 2918 C C . ASP A 1 376 ? -19.632 9.018 15.229 1.00 98.75 376 ASP A C 1
ATOM 2920 O O . ASP A 1 376 ? -18.630 9.608 14.818 1.00 98.75 376 ASP A O 1
ATOM 2924 N N . ARG A 1 377 ? -19.780 8.685 16.519 1.00 98.69 377 ARG A N 1
ATOM 2925 C CA . ARG A 1 377 ? -18.743 8.977 17.519 1.00 98.69 377 ARG A CA 1
ATOM 2926 C C . ARG A 1 377 ? -17.410 8.323 17.151 1.00 98.69 377 ARG A C 1
ATOM 2928 O O . ARG A 1 377 ? -16.367 8.963 17.242 1.00 98.69 377 ARG A O 1
ATOM 2935 N N . LEU A 1 378 ? -17.423 7.050 16.750 1.00 98.75 378 LEU A N 1
ATOM 2936 C CA . LEU A 1 378 ? -16.198 6.327 16.392 1.00 98.75 378 LEU A CA 1
ATOM 2937 C C . LEU A 1 378 ? -15.575 6.843 15.088 1.00 98.75 378 LEU A C 1
ATOM 2939 O O . LEU A 1 378 ? -14.349 6.913 14.997 1.00 98.75 378 LEU A O 1
ATOM 2943 N N . LEU A 1 379 ? -16.394 7.250 14.115 1.00 98.75 379 LEU A N 1
ATOM 2944 C CA . LEU A 1 379 ? -15.936 7.892 12.881 1.00 98.75 379 LEU A CA 1
ATOM 2945 C C . LEU A 1 379 ? -15.266 9.242 13.168 1.00 98.75 379 LEU A C 1
ATOM 2947 O O . LEU A 1 379 ? -14.226 9.536 12.585 1.00 98.75 379 LEU A O 1
ATOM 2951 N N . GLU A 1 380 ? -15.795 10.027 14.107 1.00 98.69 380 GLU A N 1
ATOM 2952 C CA . GLU A 1 380 ? -15.196 11.301 14.520 1.00 98.69 380 GLU A CA 1
ATOM 2953 C C . GLU A 1 380 ? -13.840 11.109 15.224 1.00 98.69 380 GLU A C 1
ATOM 2955 O O . GLU A 1 380 ? -12.873 11.829 14.956 1.00 98.69 380 GLU A O 1
ATOM 2960 N N . LEU A 1 381 ? -13.727 10.088 16.082 1.00 98.75 381 LEU A N 1
ATOM 2961 C CA . LEU A 1 381 ? -12.448 9.715 16.698 1.00 98.75 381 LEU A CA 1
ATOM 2962 C C . LEU A 1 381 ? -11.436 9.239 15.648 1.00 98.75 381 LEU A C 1
ATOM 2964 O O . LEU A 1 381 ? -10.261 9.611 15.715 1.00 98.75 381 LEU A O 1
ATOM 2968 N N . ALA A 1 382 ? -11.884 8.450 14.667 1.00 98.62 382 ALA A N 1
ATOM 2969 C CA . ALA A 1 382 ? -11.054 8.006 13.555 1.00 98.62 382 ALA A CA 1
ATOM 2970 C C . ALA A 1 382 ? -10.533 9.203 12.748 1.00 98.62 382 ALA A C 1
ATOM 2972 O O . ALA A 1 382 ? -9.317 9.340 12.602 1.00 98.62 382 ALA A O 1
ATOM 2973 N N . ARG A 1 383 ? -11.422 10.114 12.331 1.00 98.44 383 ARG A N 1
ATOM 2974 C CA . ARG A 1 383 ? -11.076 11.377 11.663 1.00 98.44 383 ARG A CA 1
ATOM 2975 C C . ARG A 1 383 ? -10.026 12.154 12.446 1.00 98.44 383 ARG A C 1
ATOM 2977 O O . ARG A 1 383 ? -8.939 12.401 11.938 1.00 98.44 383 ARG A O 1
ATOM 2984 N N . THR A 1 384 ? -10.308 12.451 13.714 1.00 98.56 384 THR A N 1
ATOM 2985 C CA . THR A 1 384 ? -9.403 13.220 14.580 1.00 98.56 384 THR A CA 1
ATOM 2986 C C . THR A 1 384 ? -8.021 12.568 14.668 1.00 98.56 384 THR A C 1
ATOM 2988 O O . THR A 1 384 ? -7.002 13.250 14.581 1.00 98.56 384 THR A O 1
ATOM 2991 N N . SER A 1 385 ? -7.952 11.240 14.803 1.00 98.50 385 SER A N 1
ATOM 2992 C CA . SER A 1 385 ? -6.668 10.534 14.872 1.00 98.50 385 SER A CA 1
ATOM 2993 C C . SER A 1 385 ? -5.875 10.582 13.558 1.00 98.50 385 SER A C 1
ATOM 2995 O O . SER A 1 385 ? -4.647 10.675 13.590 1.00 98.50 385 SER A O 1
ATOM 2997 N N . LEU A 1 386 ? -6.559 10.538 12.412 1.00 98.44 386 LEU A N 1
ATOM 2998 C CA . LEU A 1 386 ? -5.939 10.575 11.088 1.00 98.44 386 LEU A CA 1
ATOM 2999 C C . LEU A 1 386 ? -5.410 11.973 10.766 1.00 98.44 386 LEU A C 1
ATOM 3001 O O . LEU A 1 386 ? -4.282 12.096 10.294 1.00 98.44 386 LEU A O 1
ATOM 3005 N N . GLU A 1 387 ? -6.172 13.014 11.099 1.00 98.31 387 GLU A N 1
ATOM 3006 C CA . GLU A 1 387 ? -5.755 14.412 10.944 1.00 98.31 387 GLU A CA 1
ATOM 3007 C C . GLU A 1 387 ? -4.551 14.739 11.840 1.00 98.31 387 GLU A C 1
ATOM 3009 O O . GLU A 1 387 ? -3.535 15.232 11.356 1.00 98.31 387 GLU A O 1
ATOM 3014 N N . LEU A 1 388 ? -4.573 14.330 13.115 1.00 98.31 388 LEU A N 1
ATOM 3015 C CA . LEU A 1 388 ? -3.416 14.493 14.005 1.00 98.31 388 LEU A CA 1
ATOM 3016 C C . LEU A 1 388 ? -2.179 13.733 13.508 1.00 98.31 388 LEU A C 1
ATOM 3018 O O . LEU A 1 388 ? -1.057 14.234 13.607 1.00 98.31 388 LEU A O 1
ATOM 3022 N N . LYS A 1 389 ? -2.360 12.514 12.977 1.00 98.31 389 LYS A N 1
ATOM 3023 C CA . LYS A 1 389 ? -1.255 11.759 12.371 1.00 98.31 389 LYS A CA 1
ATOM 3024 C C . LYS A 1 389 ? -0.695 12.518 11.166 1.00 98.31 389 LYS A C 1
ATOM 3026 O O . LYS A 1 389 ? 0.522 12.656 11.074 1.00 98.31 389 LYS A O 1
ATOM 3031 N N . ARG A 1 390 ? -1.552 13.038 10.284 1.00 97.62 390 ARG A N 1
ATOM 3032 C CA . ARG A 1 390 ? -1.146 13.833 9.118 1.00 97.62 390 ARG A CA 1
ATOM 3033 C C . ARG A 1 390 ? -0.328 15.053 9.512 1.00 97.62 390 ARG A C 1
ATOM 3035 O O . ARG A 1 390 ? 0.746 15.234 8.947 1.00 97.62 390 ARG A O 1
ATOM 3042 N N . ASP A 1 391 ? -0.768 15.812 10.507 1.00 97.75 391 ASP A N 1
ATOM 3043 C CA . ASP A 1 391 ? -0.040 16.992 10.979 1.00 97.75 391 ASP A CA 1
ATOM 3044 C C . ASP A 1 391 ? 1.345 16.626 11.528 1.00 97.75 391 ASP A C 1
ATOM 3046 O O . ASP A 1 391 ? 2.356 17.243 11.182 1.00 97.75 391 ASP A O 1
ATOM 3050 N N . VAL A 1 392 ? 1.419 15.584 12.365 1.00 98.19 392 VAL A N 1
ATOM 3051 C CA . VAL A 1 392 ? 2.687 15.139 12.955 1.00 98.19 392 VAL A CA 1
ATOM 3052 C C . VAL A 1 392 ? 3.648 14.624 11.888 1.00 98.19 392 VAL A C 1
ATOM 3054 O O . VAL A 1 392 ? 4.804 15.047 11.869 1.00 98.19 392 VAL A O 1
ATOM 3057 N N . ILE A 1 393 ? 3.197 13.737 10.998 1.00 97.94 393 ILE A N 1
ATOM 3058 C CA . ILE A 1 393 ? 4.054 13.170 9.948 1.00 97.94 393 ILE A CA 1
ATOM 3059 C C . ILE A 1 393 ? 4.437 14.237 8.921 1.00 97.94 393 ILE A C 1
ATOM 3061 O O . ILE A 1 393 ? 5.600 14.290 8.529 1.00 97.94 393 ILE A O 1
ATOM 3065 N N . GLY A 1 394 ? 3.515 15.126 8.542 1.00 97.62 394 GLY A N 1
ATOM 3066 C CA . GLY A 1 394 ? 3.787 16.249 7.644 1.00 97.62 394 GLY A CA 1
ATOM 3067 C C . GLY A 1 394 ? 4.871 17.174 8.194 1.00 97.62 394 GLY A C 1
ATOM 3068 O O . GLY A 1 394 ? 5.852 17.457 7.509 1.00 97.62 394 GLY A O 1
ATOM 3069 N N . ARG A 1 395 ? 4.784 17.548 9.475 1.00 98.00 395 ARG A N 1
ATOM 3070 C CA . ARG A 1 395 ? 5.833 18.340 10.134 1.00 98.00 395 ARG A CA 1
ATOM 3071 C C . ARG A 1 395 ? 7.181 17.614 10.160 1.00 98.00 395 ARG A C 1
ATOM 3073 O O . ARG A 1 395 ? 8.208 18.208 9.845 1.00 98.00 395 ARG A O 1
ATOM 3080 N N . LEU A 1 396 ? 7.200 16.331 10.520 1.00 97.81 396 LEU A N 1
ATOM 3081 C CA . LEU A 1 396 ? 8.439 15.543 10.566 1.00 97.81 396 LEU A CA 1
ATOM 3082 C C . LEU A 1 396 ? 9.064 15.357 9.170 1.00 97.81 396 LEU A C 1
ATOM 3084 O O . LEU A 1 396 ? 10.290 15.335 9.038 1.00 97.81 396 LEU A O 1
ATOM 3088 N N . LEU A 1 397 ? 8.240 15.269 8.123 1.00 97.12 397 LEU A N 1
ATOM 3089 C CA . LEU A 1 397 ? 8.672 15.275 6.726 1.00 97.12 397 LEU A CA 1
ATOM 3090 C C . LEU A 1 397 ? 9.361 16.594 6.367 1.00 97.12 397 LEU A C 1
ATOM 3092 O O . LEU A 1 397 ? 10.471 16.581 5.830 1.00 97.12 397 LEU A O 1
ATOM 3096 N N . GLU A 1 398 ? 8.761 17.729 6.722 1.00 96.56 398 GLU A N 1
ATOM 3097 C CA . GLU A 1 398 ? 9.361 19.050 6.516 1.00 96.56 398 GLU A CA 1
ATOM 3098 C C . GLU A 1 398 ? 10.691 19.204 7.268 1.00 96.56 398 GLU A C 1
ATOM 3100 O O . GLU A 1 398 ? 11.679 19.657 6.679 1.00 96.56 398 GLU A O 1
ATOM 3105 N N . GLU A 1 399 ? 10.751 18.748 8.522 1.00 96.75 399 GLU A N 1
ATOM 3106 C CA . GLU A 1 399 ? 11.955 18.735 9.367 1.00 96.75 399 GLU A CA 1
ATOM 3107 C C . GLU A 1 399 ? 13.056 17.790 8.837 1.00 96.75 399 GLU A C 1
ATOM 3109 O O . GLU A 1 399 ? 14.221 17.920 9.216 1.00 96.75 399 GLU A O 1
ATOM 3114 N N . GLY A 1 400 ? 12.724 16.887 7.906 1.00 95.19 400 GLY A N 1
ATOM 3115 C CA . GLY A 1 400 ? 13.677 16.011 7.222 1.00 95.19 400 GLY A CA 1
ATOM 3116 C C . GLY A 1 400 ? 13.873 14.641 7.873 1.00 95.19 400 GLY A C 1
ATOM 3117 O O . GLY A 1 400 ? 14.878 13.989 7.591 1.00 95.19 400 GLY A O 1
ATOM 3118 N N . LEU A 1 401 ? 12.932 14.188 8.712 1.00 96.44 401 LEU A N 1
ATOM 3119 C CA . LEU A 1 401 ? 12.962 12.843 9.301 1.00 96.44 401 LEU A CA 1
ATOM 3120 C C . LEU A 1 401 ? 12.824 11.738 8.238 1.00 96.44 401 LEU A C 1
ATOM 3122 O O . LEU A 1 401 ? 13.416 10.672 8.397 1.00 96.44 401 LEU A O 1
ATOM 3126 N N . PHE A 1 402 ? 12.091 12.014 7.153 1.00 96.62 402 PHE A N 1
ATOM 3127 C CA . PHE A 1 402 ? 11.880 11.108 6.014 1.00 96.62 402 PHE A CA 1
ATOM 3128 C C . PHE A 1 402 ? 12.579 11.659 4.760 1.00 96.62 402 PHE A C 1
ATOM 3130 O O . PHE A 1 402 ? 11.927 12.216 3.872 1.00 96.62 402 PHE A O 1
ATOM 3137 N N . PRO A 1 403 ? 13.920 11.629 4.702 1.00 96.19 403 PRO A N 1
ATOM 3138 C CA . PRO A 1 403 ? 14.674 12.316 3.661 1.00 96.19 403 PRO A CA 1
ATOM 3139 C C . PRO A 1 403 ? 14.365 11.825 2.242 1.00 96.19 403 PRO A C 1
ATOM 3141 O O . PRO A 1 403 ? 14.336 12.645 1.323 1.00 96.19 403 PRO A O 1
ATOM 3144 N N . TYR A 1 404 ? 14.125 10.526 2.043 1.00 96.12 404 TYR A N 1
ATOM 3145 C CA . TYR A 1 404 ? 13.815 10.013 0.708 1.00 96.12 404 TYR A CA 1
ATOM 3146 C C . TYR A 1 404 ? 12.367 10.309 0.316 1.00 96.12 404 TYR A C 1
ATOM 3148 O O . TYR A 1 404 ? 12.114 10.765 -0.796 1.00 96.12 404 TYR A O 1
ATOM 3156 N N . THR A 1 405 ? 11.424 10.157 1.244 1.00 95.62 405 THR A N 1
ATOM 3157 C CA . THR A 1 405 ? 10.029 10.564 1.046 1.00 95.62 405 THR A CA 1
ATOM 3158 C C . THR A 1 405 ? 9.956 12.051 0.707 1.00 95.62 405 THR A C 1
ATOM 3160 O O . THR A 1 405 ? 9.288 12.439 -0.245 1.00 95.62 405 THR A O 1
ATOM 3163 N N . LYS A 1 406 ? 10.725 12.904 1.390 1.00 95.75 406 LYS A N 1
ATOM 3164 C CA . LYS A 1 406 ? 10.791 14.337 1.076 1.00 95.75 406 LYS A CA 1
ATOM 3165 C C . LYS A 1 406 ? 11.275 14.595 -0.352 1.00 95.75 406 LYS A C 1
ATOM 3167 O O . LYS A 1 406 ? 10.772 15.497 -1.011 1.00 95.75 406 LYS A O 1
ATOM 3172 N N . ARG A 1 407 ? 12.237 13.805 -0.832 1.00 95.06 407 ARG A N 1
ATOM 3173 C CA . ARG A 1 407 ? 12.814 13.929 -2.176 1.00 95.06 407 ARG A CA 1
ATOM 3174 C C . ARG A 1 407 ? 11.881 13.443 -3.289 1.00 95.06 407 ARG A C 1
ATOM 3176 O O . ARG A 1 407 ? 11.851 14.062 -4.351 1.00 95.06 407 ARG A O 1
ATOM 3183 N N . TYR A 1 408 ? 11.184 12.330 -3.075 1.00 93.94 408 TYR A N 1
ATOM 3184 C CA . TYR A 1 408 ? 10.421 11.645 -4.126 1.00 93.94 408 TYR A CA 1
ATOM 3185 C C . TYR A 1 408 ? 8.914 11.857 -4.060 1.00 93.94 408 TYR A C 1
ATOM 3187 O O . TYR A 1 408 ? 8.245 11.653 -5.068 1.00 93.94 408 TYR A O 1
ATOM 3195 N N . LEU A 1 409 ? 8.388 12.251 -2.901 1.00 91.88 409 LEU A N 1
ATOM 3196 C CA . LEU A 1 409 ? 6.967 12.513 -2.686 1.00 91.88 409 LEU A CA 1
ATOM 3197 C C . LEU A 1 409 ? 6.697 13.997 -2.404 1.00 91.88 409 LEU A C 1
ATOM 3199 O O . LEU A 1 409 ? 5.729 14.559 -2.903 1.00 91.88 409 LEU A O 1
ATOM 3203 N N . GLY A 1 410 ? 7.560 14.652 -1.624 1.00 91.25 410 GLY A N 1
ATOM 3204 C CA . GLY A 1 410 ? 7.457 16.081 -1.317 1.00 91.25 410 GLY A CA 1
ATOM 3205 C C . GLY A 1 410 ? 6.425 16.413 -0.236 1.00 91.25 410 GLY A C 1
ATOM 3206 O O . GLY A 1 410 ? 6.801 16.968 0.795 1.00 91.25 410 GLY A O 1
ATOM 3207 N N . SER A 1 411 ? 5.151 16.061 -0.439 1.00 90.69 411 SER A N 1
ATOM 3208 C CA . SER A 1 411 ? 4.049 16.362 0.489 1.00 90.69 411 SER A CA 1
ATOM 3209 C C . SER A 1 411 ? 3.078 15.186 0.664 1.00 90.69 411 SER A C 1
ATOM 3211 O O . SER A 1 411 ? 3.094 14.214 -0.088 1.00 90.69 411 SER A O 1
ATOM 3213 N N . LEU A 1 412 ? 2.203 15.275 1.671 1.00 91.81 412 LEU A N 1
ATOM 3214 C CA . LEU A 1 412 ? 1.134 14.297 1.919 1.00 91.81 412 LEU A CA 1
ATOM 3215 C C . LEU A 1 412 ? -0.216 14.713 1.305 1.00 91.81 412 LEU A C 1
ATOM 3217 O O . LEU A 1 412 ? -1.239 14.110 1.625 1.00 91.81 412 LEU A O 1
ATOM 3221 N N . GLU A 1 413 ? -0.256 15.740 0.451 1.00 87.00 413 GLU A N 1
ATOM 3222 C CA . GLU A 1 413 ? -1.511 16.319 -0.064 1.00 87.00 413 GLU A CA 1
ATOM 3223 C C . GLU A 1 413 ? -2.377 15.295 -0.809 1.00 87.00 413 GLU A C 1
ATOM 3225 O O . GLU A 1 413 ? -3.596 15.275 -0.646 1.00 87.00 413 GLU A O 1
ATOM 3230 N N . ASN A 1 414 ? -1.743 14.390 -1.559 1.00 84.44 414 ASN A N 1
ATOM 3231 C CA . ASN A 1 414 ? -2.429 13.344 -2.321 1.00 84.44 414 ASN A CA 1
ATOM 3232 C C . ASN A 1 414 ? -2.597 12.023 -1.536 1.00 84.44 414 ASN A C 1
ATOM 3234 O O . ASN A 1 414 ? -2.950 10.998 -2.118 1.00 84.44 414 ASN A O 1
ATOM 3238 N N . HIS A 1 415 ? -2.308 12.007 -0.228 1.00 90.25 415 HIS A N 1
ATOM 3239 C CA . HIS A 1 415 ? -2.503 10.826 0.621 1.00 90.25 415 HIS A CA 1
ATOM 3240 C C . HIS A 1 415 ? -3.871 10.853 1.296 1.00 90.25 415 HIS A C 1
ATOM 3242 O O . HIS A 1 415 ? -4.278 11.879 1.842 1.00 90.25 415 HIS A O 1
ATOM 3248 N N . PHE A 1 416 ? -4.549 9.708 1.332 1.00 91.50 416 PHE A N 1
ATOM 3249 C CA . PHE A 1 416 ? -5.842 9.553 1.993 1.00 91.50 416 PHE A CA 1
ATOM 3250 C C . PHE A 1 416 ? -5.712 9.414 3.502 1.00 91.50 416 PHE A C 1
ATOM 3252 O O . PHE A 1 416 ? -4.723 8.903 4.026 1.00 91.50 416 PHE A O 1
ATOM 3259 N N . SER A 1 417 ? -6.770 9.825 4.184 1.00 94.50 417 SER A N 1
ATOM 3260 C CA . SER A 1 417 ? -7.129 9.426 5.534 1.00 94.50 417 SER A CA 1
ATOM 3261 C C . SER A 1 417 ? -8.118 8.258 5.416 1.00 94.50 417 SER A C 1
ATOM 3263 O O . SER A 1 417 ? -9.263 8.442 5.001 1.00 94.50 417 SER A O 1
ATOM 3265 N N . THR A 1 418 ? -7.677 7.037 5.727 1.00 95.00 418 THR A N 1
ATOM 3266 C CA . THR A 1 418 ? -8.481 5.831 5.487 1.00 95.00 418 THR A CA 1
ATOM 3267 C C . THR A 1 418 ? -9.257 5.425 6.730 1.00 95.00 418 THR A C 1
ATOM 3269 O O . THR A 1 418 ? -8.679 5.142 7.782 1.00 95.00 418 THR A O 1
ATOM 3272 N N . ILE A 1 419 ? -10.577 5.325 6.595 1.00 96.75 419 ILE A N 1
ATOM 3273 C CA . ILE A 1 419 ? -11.434 4.756 7.634 1.00 96.75 419 ILE A CA 1
ATOM 3274 C C . ILE A 1 419 ? -11.972 3.423 7.125 1.00 96.75 419 ILE A C 1
ATOM 3276 O O . ILE A 1 419 ? -12.558 3.331 6.049 1.00 96.75 419 ILE A O 1
ATOM 3280 N N . GLY A 1 420 ? -11.751 2.373 7.904 1.00 95.06 420 GLY A N 1
ATOM 3281 C CA . GLY A 1 420 ? -12.200 1.030 7.587 1.00 95.06 420 GLY A CA 1
ATOM 3282 C C . GLY A 1 420 ? -13.334 0.550 8.478 1.00 95.06 420 GLY A C 1
A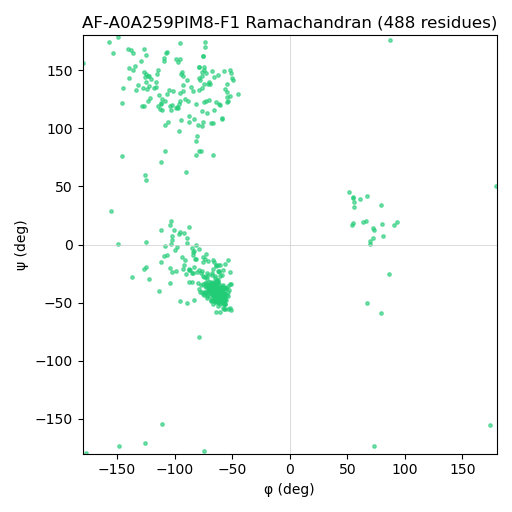TOM 3283 O O . GLY A 1 420 ? -13.525 1.027 9.597 1.00 95.06 420 GLY A O 1
ATOM 3284 N N . VAL A 1 421 ? -14.049 -0.466 8.010 1.00 96.25 421 VAL A N 1
ATOM 3285 C CA . VAL A 1 421 ? -15.029 -1.210 8.811 1.00 96.25 421 VAL A CA 1
ATOM 3286 C C . VAL A 1 421 ? -14.708 -2.698 8.773 1.00 96.25 421 VAL A C 1
ATOM 3288 O O . VAL A 1 421 ? -14.257 -3.225 7.755 1.00 96.25 421 VAL A O 1
ATOM 3291 N N . ASN A 1 422 ? -14.932 -3.393 9.885 1.00 96.69 422 ASN A N 1
ATOM 3292 C CA . ASN A 1 422 ? -14.741 -4.837 9.964 1.00 96.69 422 ASN A CA 1
ATOM 3293 C C . ASN A 1 422 ? -15.860 -5.498 10.779 1.00 96.69 422 ASN A C 1
ATOM 3295 O O . ASN A 1 422 ? -16.334 -4.926 11.760 1.00 96.69 422 ASN A O 1
ATOM 3299 N N . GLY A 1 423 ? -16.282 -6.695 10.360 1.00 96.31 423 GLY A N 1
ATOM 3300 C CA . GLY A 1 423 ? -17.320 -7.471 11.043 1.00 96.31 423 GLY A CA 1
ATOM 3301 C C . GLY A 1 423 ? -18.754 -7.022 10.747 1.00 96.31 423 GLY A C 1
ATOM 3302 O O . GLY A 1 423 ? -19.592 -7.071 11.638 1.00 96.31 423 GLY A O 1
ATOM 3303 N N . ILE A 1 424 ? -19.062 -6.553 9.528 1.00 97.50 424 ILE A N 1
ATOM 3304 C CA . ILE A 1 424 ? -20.436 -6.154 9.141 1.00 97.50 424 ILE A CA 1
ATOM 3305 C C . ILE A 1 424 ? -21.406 -7.343 9.193 1.00 97.50 424 ILE A C 1
ATOM 3307 O O . ILE A 1 424 ? -22.549 -7.188 9.613 1.00 97.50 424 ILE A O 1
ATOM 3311 N N . ASN A 1 425 ? -20.960 -8.538 8.801 1.00 97.94 425 ASN A N 1
ATOM 3312 C CA . ASN A 1 425 ? -21.781 -9.740 8.913 1.00 97.94 425 ASN A CA 1
ATOM 3313 C C . ASN A 1 425 ? -22.125 -10.037 10.381 1.00 97.94 425 ASN A C 1
ATOM 3315 O O . ASN A 1 425 ? -23.290 -10.203 10.733 1.00 97.94 425 ASN A O 1
ATOM 3319 N N . GLU A 1 426 ? -21.119 -10.029 11.252 1.00 97.94 426 GLU A N 1
ATOM 3320 C CA . GLU A 1 426 ? -21.281 -10.247 12.690 1.00 97.94 426 GLU A CA 1
ATOM 3321 C C . GLU A 1 426 ? -22.088 -9.119 13.343 1.00 97.94 426 GLU A C 1
ATOM 3323 O O . GLU A 1 426 ? -22.884 -9.385 14.236 1.00 97.94 426 GLU A O 1
ATOM 3328 N N . MET A 1 427 ? -21.957 -7.878 12.864 1.00 98.44 427 MET A N 1
ATOM 3329 C CA . MET A 1 427 ? -22.804 -6.757 13.274 1.00 98.44 427 MET A CA 1
ATOM 3330 C C . MET A 1 427 ? -24.277 -7.070 13.014 1.00 98.44 427 MET A C 1
ATOM 3332 O O . MET A 1 427 ? -25.079 -6.930 13.928 1.00 98.44 427 MET A O 1
ATOM 3336 N N . ILE A 1 428 ? -24.637 -7.505 11.799 1.00 98.69 428 ILE A N 1
ATOM 3337 C CA . ILE A 1 428 ? -26.029 -7.838 11.442 1.00 98.69 428 ILE A CA 1
ATOM 3338 C C . ILE A 1 428 ? -26.540 -8.975 12.326 1.00 98.69 428 ILE A C 1
ATOM 3340 O O . ILE A 1 428 ? -27.621 -8.880 12.906 1.00 98.69 428 ILE A O 1
ATOM 3344 N N . ARG A 1 429 ? -25.746 -10.036 12.459 1.00 98.50 429 ARG A N 1
ATOM 3345 C CA . ARG A 1 429 ? -26.083 -11.195 13.285 1.00 98.50 429 ARG A CA 1
ATOM 3346 C C . ARG A 1 429 ? -26.327 -10.800 14.742 1.00 98.50 429 ARG A C 1
ATOM 3348 O O . ARG A 1 429 ? -27.372 -11.115 15.298 1.00 98.50 429 ARG A O 1
ATOM 3355 N N . ASN A 1 430 ? -25.432 -10.016 15.334 1.00 98.06 430 ASN A N 1
ATOM 3356 C CA . ASN A 1 430 ? -25.585 -9.530 16.705 1.00 98.06 430 ASN A CA 1
ATOM 3357 C C . ASN A 1 430 ? -26.781 -8.575 16.858 1.00 98.06 430 ASN A C 1
ATOM 3359 O O . ASN A 1 430 ? -27.559 -8.716 17.798 1.00 98.06 430 ASN A O 1
ATOM 3363 N N . PHE A 1 431 ? -26.960 -7.650 15.912 1.00 98.50 431 PHE A N 1
ATOM 3364 C CA . PHE A 1 431 ? -28.031 -6.650 15.924 1.00 98.50 431 PHE A CA 1
ATOM 3365 C C . PHE A 1 431 ? -29.426 -7.283 15.881 1.00 98.50 431 PHE A C 1
ATOM 3367 O O . PHE A 1 431 ? -30.372 -6.761 16.468 1.00 98.50 431 PHE A O 1
ATOM 3374 N N . THR A 1 432 ? -29.547 -8.408 15.176 1.00 97.69 432 THR A N 1
ATOM 3375 C CA . THR A 1 432 ? -30.816 -9.105 14.924 1.00 97.69 432 THR A CA 1
ATOM 3376 C C . THR A 1 432 ? -31.046 -10.295 15.850 1.00 97.69 432 THR A C 1
ATOM 3378 O O . THR A 1 432 ? -32.107 -10.909 15.797 1.00 97.69 432 THR A O 1
ATOM 3381 N N . GLY A 1 433 ? -30.071 -10.643 16.695 1.00 96.94 433 GLY A N 1
ATOM 3382 C CA . GLY A 1 433 ? -30.133 -11.854 17.512 1.00 96.94 433 GLY A CA 1
ATOM 3383 C C . GLY A 1 433 ? -30.073 -13.143 16.683 1.00 96.94 433 GLY A C 1
ATOM 3384 O O . GLY A 1 433 ? -30.806 -14.084 16.973 1.00 96.94 433 GLY A O 1
ATOM 3385 N N . ASP A 1 434 ? -29.211 -13.178 15.662 1.00 97.62 434 ASP A N 1
ATOM 3386 C CA . ASP A 1 434 ? -28.999 -14.295 14.729 1.00 97.62 434 ASP A CA 1
ATOM 3387 C C . ASP A 1 434 ? -30.225 -14.652 13.859 1.00 97.62 434 ASP A C 1
ATOM 3389 O O . ASP A 1 434 ? -30.287 -15.739 13.283 1.00 97.62 434 ASP A O 1
ATOM 3393 N N . GLU A 1 435 ? -31.200 -13.745 13.708 1.00 97.81 435 GLU A N 1
ATOM 3394 C CA . GLU A 1 435 ? -32.364 -13.984 12.839 1.00 97.81 435 GLU A CA 1
ATOM 3395 C C . GLU A 1 435 ? -31.974 -14.038 11.351 1.00 97.81 435 GLU A C 1
ATOM 3397 O O . GLU A 1 435 ? -32.541 -14.817 10.580 1.00 97.81 435 GLU A O 1
ATOM 3402 N N . TYR A 1 436 ? -31.014 -13.208 10.938 1.00 97.38 436 TYR A N 1
ATOM 3403 C CA . TYR A 1 436 ? -30.479 -13.187 9.579 1.00 97.38 436 TYR A CA 1
ATOM 3404 C C . TYR A 1 436 ? -29.037 -12.661 9.535 1.00 97.38 436 TYR A C 1
ATOM 3406 O O . TYR A 1 436 ? -28.536 -12.063 10.487 1.00 97.38 436 TYR A O 1
ATOM 3414 N N . ASP A 1 437 ? -28.366 -12.896 8.407 1.00 97.94 437 ASP A N 1
ATOM 3415 C CA . ASP A 1 437 ? -26.988 -12.483 8.139 1.00 97.94 437 ASP A CA 1
ATOM 3416 C C . ASP A 1 437 ? -26.893 -11.659 6.840 1.00 97.94 437 ASP A C 1
ATOM 3418 O O . ASP A 1 437 ? -27.911 -11.253 6.272 1.00 97.94 437 ASP A O 1
ATOM 3422 N N . ILE A 1 438 ? -25.677 -11.373 6.363 1.00 97.31 438 ILE A N 1
ATOM 3423 C CA . ILE A 1 438 ? -25.469 -10.538 5.167 1.00 97.31 438 ILE A CA 1
ATOM 3424 C C . ILE A 1 438 ? -26.022 -11.150 3.864 1.00 97.31 438 ILE A C 1
ATOM 3426 O O . ILE A 1 438 ? -26.186 -10.430 2.878 1.00 97.31 438 ILE A O 1
ATOM 3430 N N . THR A 1 439 ? -26.291 -12.458 3.831 1.00 97.81 439 THR A N 1
ATOM 3431 C CA . THR A 1 439 ? -26.808 -13.160 2.646 1.00 97.81 439 THR A CA 1
ATOM 3432 C C . THR A 1 439 ? -28.327 -13.044 2.501 1.00 97.81 439 THR A C 1
ATOM 3434 O O . THR A 1 439 ? -28.852 -13.201 1.397 1.00 97.81 439 THR A O 1
ATOM 3437 N N . ASP A 1 440 ? -29.040 -12.714 3.583 1.00 98.19 440 ASP A N 1
ATOM 3438 C CA . ASP A 1 440 ? -30.470 -12.399 3.548 1.00 98.19 440 ASP A CA 1
ATOM 3439 C C . ASP A 1 440 ? -30.682 -10.994 2.948 1.00 98.19 440 ASP A C 1
ATOM 3441 O O . ASP A 1 440 ? -29.970 -10.058 3.329 1.00 98.19 440 ASP A O 1
ATOM 3445 N N . PRO A 1 441 ? -31.680 -10.779 2.066 1.00 98.38 441 PRO A N 1
ATOM 3446 C CA . PRO A 1 441 ? -31.976 -9.456 1.511 1.00 98.38 441 PRO A CA 1
ATOM 3447 C C . PRO A 1 441 ? -32.134 -8.346 2.563 1.00 98.38 441 PRO A C 1
ATOM 3449 O O . PRO A 1 441 ? -31.731 -7.207 2.324 1.00 98.38 441 PRO A O 1
ATOM 3452 N N . ARG A 1 442 ? -32.681 -8.664 3.744 1.00 97.88 442 ARG A N 1
ATOM 3453 C CA . ARG A 1 442 ? -32.847 -7.720 4.862 1.00 97.88 442 ARG A CA 1
ATOM 3454 C C . ARG A 1 442 ? -31.503 -7.334 5.475 1.00 97.88 442 ARG A C 1
ATOM 3456 O O . ARG A 1 442 ? -31.261 -6.150 5.717 1.00 97.88 442 ARG A O 1
ATOM 3463 N N . GLY A 1 443 ? -30.627 -8.315 5.696 1.00 98.00 443 GLY A N 1
ATOM 3464 C CA . GLY A 1 443 ? -29.277 -8.097 6.214 1.00 98.00 443 GLY A CA 1
ATOM 3465 C C . GLY A 1 443 ? -28.393 -7.361 5.214 1.00 98.00 443 GLY A C 1
ATOM 3466 O O . GLY A 1 443 ? -27.726 -6.395 5.580 1.00 98.00 443 GLY A O 1
ATOM 3467 N N . HIS A 1 444 ? -28.472 -7.727 3.934 1.00 98.12 444 HIS A N 1
ATOM 3468 C CA . HIS A 1 444 ? -27.797 -7.017 2.851 1.00 98.12 444 HIS A CA 1
ATOM 3469 C C . HIS A 1 444 ? -28.216 -5.541 2.789 1.00 98.12 444 HIS A C 1
ATOM 3471 O O . HIS A 1 444 ? -27.371 -4.649 2.727 1.00 98.12 444 HIS A O 1
ATOM 3477 N N . GLN A 1 445 ? -29.519 -5.255 2.882 1.00 98.19 445 GLN A N 1
ATOM 3478 C CA . GLN A 1 445 ? -30.019 -3.881 2.898 1.00 98.19 445 GLN A CA 1
ATOM 3479 C C . GLN A 1 445 ? -29.573 -3.108 4.150 1.00 98.19 445 GLN A C 1
ATOM 3481 O O . GLN A 1 445 ? -29.333 -1.905 4.056 1.00 98.19 445 GLN A O 1
ATOM 3486 N N . LEU A 1 446 ? -29.448 -3.761 5.313 1.00 97.81 446 LEU A N 1
ATOM 3487 C CA . LEU A 1 446 ? -28.876 -3.136 6.512 1.00 97.81 446 LEU A CA 1
ATOM 3488 C C . LEU A 1 446 ? -27.392 -2.792 6.309 1.00 97.81 446 LEU A C 1
ATOM 3490 O O . LEU A 1 446 ? -26.995 -1.666 6.597 1.00 97.81 446 LEU A O 1
ATOM 3494 N N . ALA A 1 447 ? -26.592 -3.709 5.751 1.00 97.94 447 ALA A N 1
ATOM 3495 C CA . ALA A 1 447 ? -25.194 -3.432 5.410 1.00 97.94 447 ALA A CA 1
ATOM 3496 C C . ALA A 1 447 ? -25.068 -2.216 4.485 1.00 97.94 447 ALA A C 1
ATOM 3498 O O . ALA A 1 447 ? -24.274 -1.322 4.768 1.00 97.94 447 ALA A O 1
ATOM 3499 N N . LEU A 1 448 ? -25.869 -2.158 3.414 1.00 97.69 448 LEU A N 1
ATOM 3500 C CA . LEU A 1 448 ? -25.845 -1.039 2.470 1.00 97.69 448 LEU A CA 1
ATOM 3501 C C . LEU A 1 448 ? -26.168 0.293 3.152 1.00 97.69 448 LEU A C 1
ATOM 3503 O O . LEU A 1 448 ? -25.407 1.237 2.981 1.00 97.69 448 LEU A O 1
ATOM 3507 N N . ARG A 1 449 ? -27.220 0.362 3.983 1.00 97.44 449 ARG A N 1
ATOM 3508 C CA . ARG A 1 449 ? -27.565 1.599 4.710 1.00 97.44 449 ARG A CA 1
ATOM 3509 C C . ARG A 1 449 ? -26.428 2.084 5.608 1.00 97.44 449 ARG A C 1
ATOM 3511 O O . ARG A 1 449 ? -26.120 3.271 5.607 1.00 97.44 449 ARG A O 1
ATOM 3518 N N . ILE A 1 450 ? -25.791 1.175 6.346 1.00 97.75 450 ILE A N 1
ATOM 3519 C CA . ILE A 1 450 ? -24.673 1.519 7.231 1.00 97.75 450 ILE A CA 1
ATOM 3520 C C . ILE A 1 450 ? -23.449 1.975 6.426 1.00 97.75 450 ILE A C 1
ATOM 3522 O O . ILE A 1 450 ? -22.829 2.975 6.775 1.00 97.75 450 ILE A O 1
ATOM 3526 N N . LEU A 1 451 ? -23.106 1.292 5.331 1.00 96.88 451 LEU A N 1
ATOM 3527 C CA . LEU A 1 451 ? -21.983 1.689 4.474 1.00 96.88 451 LEU A CA 1
ATOM 3528 C C . LEU A 1 451 ? -22.249 3.019 3.753 1.00 96.88 451 LEU A C 1
ATOM 3530 O O . LEU A 1 451 ? -21.340 3.840 3.637 1.00 96.88 451 LEU A O 1
ATOM 3534 N N . ASP A 1 452 ? -23.488 3.262 3.322 1.00 96.50 452 ASP A N 1
ATOM 3535 C CA . ASP A 1 452 ? -23.919 4.537 2.747 1.00 96.50 452 ASP A CA 1
ATOM 3536 C C . ASP A 1 452 ? -23.807 5.678 3.759 1.00 96.50 452 ASP A C 1
ATOM 3538 O O . ASP A 1 452 ? -23.327 6.757 3.408 1.00 96.50 452 ASP A O 1
ATOM 3542 N N . HIS A 1 453 ? -24.179 5.427 5.017 1.00 97.25 453 HIS A N 1
ATOM 3543 C CA . HIS A 1 453 ? -24.005 6.378 6.114 1.00 97.25 453 HIS A CA 1
ATOM 3544 C C . HIS A 1 453 ? -22.527 6.710 6.347 1.00 97.25 453 HIS A C 1
ATOM 3546 O O . HIS A 1 453 ? -22.151 7.881 6.348 1.00 97.25 453 HIS A O 1
ATOM 3552 N N . VAL A 1 454 ? -21.660 5.694 6.451 1.00 96.62 454 VAL A N 1
ATOM 3553 C CA . VAL A 1 454 ? -20.204 5.889 6.599 1.00 96.62 454 VAL A CA 1
ATOM 3554 C C . VAL A 1 454 ? -19.635 6.696 5.429 1.00 96.62 454 VAL A C 1
ATOM 3556 O O . VAL A 1 454 ? -18.862 7.629 5.643 1.00 96.62 454 VAL A O 1
ATOM 3559 N N . ARG A 1 455 ? -20.043 6.383 4.193 1.00 92.56 455 ARG A N 1
ATOM 3560 C CA . ARG A 1 455 ? -19.649 7.143 3.001 1.00 92.56 455 ARG A CA 1
ATOM 3561 C C . ARG A 1 455 ? -20.103 8.602 3.085 1.00 92.56 455 ARG A C 1
ATOM 3563 O O . ARG A 1 455 ? -19.312 9.481 2.761 1.00 92.56 455 ARG A O 1
ATOM 3570 N N . GLY A 1 456 ? -21.332 8.864 3.533 1.00 95.12 456 GLY A N 1
ATOM 3571 C CA . GLY A 1 456 ? -21.838 10.222 3.757 1.00 95.12 456 GLY A CA 1
ATOM 3572 C C . GLY A 1 456 ? -20.959 11.010 4.731 1.00 95.12 456 GLY A C 1
ATOM 3573 O O . GLY A 1 456 ? -20.480 12.088 4.389 1.00 95.12 456 GLY A O 1
ATOM 3574 N N . ARG A 1 457 ? -20.632 10.416 5.885 1.00 97.12 457 ARG A N 1
ATOM 3575 C CA . ARG A 1 457 ? -19.726 11.019 6.879 1.00 97.12 457 ARG A CA 1
ATOM 3576 C C . ARG A 1 457 ? -18.337 11.326 6.314 1.00 97.12 457 ARG A C 1
ATOM 3578 O O . ARG A 1 457 ? -17.767 12.363 6.628 1.00 97.12 457 ARG A O 1
ATOM 3585 N N . MET A 1 458 ? -17.787 10.458 5.464 1.00 91.25 458 MET A N 1
ATOM 3586 C CA . MET A 1 458 ? -16.489 10.711 4.823 1.00 91.25 458 MET A CA 1
ATOM 3587 C C . MET A 1 458 ? -16.514 11.893 3.858 1.00 91.25 458 MET A C 1
ATOM 3589 O O . MET A 1 458 ? -15.530 12.627 3.788 1.00 91.25 458 MET A O 1
ATOM 3593 N N . VAL A 1 459 ? -17.611 12.074 3.115 1.00 90.94 459 VAL A N 1
ATOM 3594 C CA . VAL A 1 459 ? -17.780 13.244 2.240 1.00 90.94 459 VAL A CA 1
ATOM 3595 C C . VAL A 1 459 ? -17.759 14.516 3.080 1.00 90.94 459 VAL A C 1
ATOM 3597 O O . VAL A 1 459 ? -16.994 15.423 2.768 1.00 90.94 459 VAL A O 1
ATOM 3600 N N . GLU A 1 460 ? -18.504 14.541 4.187 1.00 95.12 460 GLU A N 1
ATOM 3601 C CA . GLU A 1 460 ? -18.499 15.674 5.119 1.00 95.12 460 GLU A CA 1
ATOM 3602 C C . GLU A 1 460 ? -17.093 15.945 5.677 1.00 95.12 460 GLU A C 1
ATOM 3604 O O . GLU A 1 460 ? -16.621 17.077 5.650 1.00 95.12 460 GLU A O 1
ATOM 3609 N N . PHE A 1 461 ? -16.366 14.907 6.106 1.00 96.75 461 PHE A N 1
ATOM 3610 C CA . PHE A 1 461 ? -14.991 15.063 6.589 1.00 96.75 461 PHE A CA 1
ATOM 3611 C C . PHE A 1 461 ? -14.059 15.652 5.530 1.00 96.75 461 PHE A C 1
ATOM 3613 O O . PHE A 1 461 ? -13.265 16.536 5.843 1.00 96.75 461 PHE A O 1
ATOM 3620 N N . GLN A 1 462 ? -14.171 15.199 4.281 1.00 91.94 462 GLN A N 1
ATOM 3621 C CA . GLN A 1 462 ? -13.378 15.716 3.170 1.00 91.94 462 GLN A CA 1
ATOM 3622 C C . GLN A 1 462 ? -13.704 17.183 2.846 1.00 91.94 462 GLN A C 1
ATOM 3624 O O . GLN A 1 462 ? -12.798 17.938 2.485 1.00 91.94 462 GLN A O 1
ATOM 3629 N N . GLU A 1 463 ? -14.968 17.593 2.966 1.00 91.88 463 GLU A N 1
ATOM 3630 C CA . GLU A 1 463 ? -15.392 18.989 2.796 1.00 91.88 463 GLU A CA 1
ATOM 3631 C C . GLU A 1 463 ? -14.889 19.882 3.938 1.00 91.88 463 GLU A C 1
ATOM 3633 O O . GLU A 1 463 ? -14.424 20.994 3.689 1.00 91.88 463 GLU A O 1
ATOM 3638 N N . GLU A 1 464 ? -14.936 19.390 5.178 1.00 94.81 464 GLU A N 1
ATOM 3639 C CA . GLU A 1 464 ? -14.512 20.131 6.368 1.00 94.81 464 GLU A CA 1
ATOM 3640 C C . GLU A 1 464 ? -12.993 20.306 6.465 1.00 94.81 464 GLU A C 1
ATOM 3642 O O . GLU A 1 464 ? -12.520 21.394 6.795 1.00 94.81 464 GLU A O 1
ATOM 3647 N N . THR A 1 465 ? -12.221 19.240 6.228 1.00 94.50 465 THR A N 1
ATOM 3648 C CA . THR A 1 465 ? -10.759 19.270 6.410 1.00 94.50 465 THR A CA 1
ATOM 3649 C C . THR A 1 465 ? -10.017 19.638 5.135 1.00 94.50 465 THR A C 1
ATOM 3651 O O . THR A 1 465 ? -8.857 20.039 5.188 1.00 94.50 465 THR A O 1
ATOM 3654 N N . GLY A 1 466 ? -10.652 19.474 3.973 1.00 90.69 466 GLY A N 1
ATOM 3655 C CA . GLY A 1 466 ? -9.983 19.596 2.685 1.00 90.69 466 GLY A CA 1
ATOM 3656 C C . GLY A 1 466 ? -9.036 18.433 2.370 1.00 90.69 466 GLY A C 1
ATOM 3657 O O . GLY A 1 466 ? -8.383 18.473 1.331 1.00 90.69 466 GLY A O 1
ATOM 3658 N N . HIS A 1 467 ? -8.966 17.373 3.179 1.00 91.44 467 HIS A N 1
ATOM 3659 C CA . HIS A 1 467 ? -8.134 16.191 2.910 1.00 91.44 467 HIS A CA 1
ATOM 3660 C C . HIS A 1 467 ? -8.926 15.053 2.267 1.00 91.44 467 HIS A C 1
ATOM 3662 O O . HIS A 1 467 ? -10.144 14.987 2.380 1.00 91.44 467 HIS A O 1
ATOM 3668 N N . LEU A 1 468 ? -8.230 14.154 1.569 1.00 89.50 468 LEU A N 1
ATOM 3669 C CA . LEU A 1 468 ? -8.856 13.017 0.896 1.00 89.50 468 LEU A CA 1
ATOM 3670 C C . LEU A 1 468 ? -9.233 11.930 1.909 1.00 89.50 468 LEU A C 1
ATOM 3672 O O . LEU A 1 468 ? -8.408 11.555 2.742 1.00 89.50 468 LEU A O 1
ATOM 3676 N N . TYR A 1 469 ? -10.444 11.386 1.800 1.00 90.50 469 TYR A N 1
ATOM 3677 C CA . TYR A 1 469 ? -10.930 10.276 2.627 1.00 90.50 469 TYR A CA 1
ATOM 3678 C C . TYR A 1 469 ? -11.370 9.102 1.760 1.00 90.50 469 TYR A C 1
ATOM 3680 O O . TYR A 1 469 ? -11.919 9.290 0.676 1.00 90.50 469 TYR A O 1
ATOM 3688 N N . ASN A 1 470 ? -11.143 7.882 2.243 1.00 88.94 470 ASN A N 1
ATOM 3689 C CA . ASN A 1 470 ? -11.649 6.679 1.595 1.00 88.94 470 ASN A CA 1
ATOM 3690 C C . ASN A 1 470 ? -12.152 5.650 2.612 1.00 88.94 470 ASN A C 1
ATOM 3692 O O . ASN A 1 470 ? -11.665 5.571 3.744 1.00 88.94 470 ASN A O 1
ATOM 3696 N N . LEU A 1 471 ? -13.113 4.844 2.157 1.00 89.00 471 LEU A N 1
ATOM 3697 C CA . LEU A 1 471 ? -13.641 3.695 2.880 1.00 89.00 471 LEU A CA 1
ATOM 3698 C C . LEU A 1 471 ? -12.877 2.442 2.476 1.00 89.00 471 LEU A C 1
ATOM 3700 O O . LEU A 1 471 ? -12.724 2.162 1.287 1.00 89.00 471 LEU A O 1
ATOM 3704 N N . GLU A 1 472 ? -12.449 1.663 3.463 1.00 88.19 472 GLU A N 1
ATOM 3705 C CA . GLU A 1 472 ? -11.771 0.396 3.217 1.00 88.19 472 GLU A CA 1
ATOM 3706 C C . GLU A 1 472 ? -12.464 -0.782 3.913 1.00 88.19 472 GLU A C 1
ATOM 3708 O O . GLU A 1 472 ? -12.766 -0.762 5.108 1.00 88.19 472 GLU A O 1
ATOM 3713 N N . ALA A 1 473 ? -12.640 -1.877 3.173 1.00 85.94 473 ALA A N 1
ATOM 3714 C CA . ALA A 1 473 ? -12.800 -3.197 3.772 1.00 85.94 473 ALA A CA 1
ATOM 3715 C C . ALA A 1 473 ? -11.416 -3.701 4.216 1.00 85.94 473 ALA A C 1
ATOM 3717 O O . ALA A 1 473 ? -10.733 -4.439 3.491 1.00 85.94 473 ALA A O 1
ATOM 3718 N N . THR A 1 474 ? -10.971 -3.228 5.383 1.00 85.94 474 THR A N 1
ATOM 3719 C CA . THR A 1 474 ? -9.607 -3.454 5.870 1.00 85.94 474 THR A CA 1
ATOM 3720 C C . THR A 1 474 ? -9.286 -4.956 5.927 1.00 85.94 474 THR A C 1
ATOM 3722 O O . THR A 1 474 ? -10.101 -5.716 6.460 1.00 85.94 474 THR A O 1
ATOM 3725 N N . PRO A 1 475 ? -8.113 -5.408 5.426 1.00 82.88 475 PRO A N 1
ATOM 3726 C CA . PRO A 1 475 ? -7.711 -6.820 5.471 1.00 82.88 475 PRO A CA 1
ATOM 3727 C C . PRO A 1 475 ? -7.774 -7.436 6.871 1.00 82.88 475 PRO A C 1
ATOM 3729 O O . PRO A 1 475 ? -8.228 -8.566 7.021 1.00 82.88 475 PRO A O 1
ATOM 3732 N N . ALA A 1 476 ? -7.387 -6.661 7.890 1.00 85.62 476 ALA A N 1
ATOM 3733 C CA . ALA A 1 476 ? -7.611 -6.966 9.302 1.00 85.62 476 ALA A CA 1
ATOM 3734 C C . ALA A 1 476 ? -7.058 -8.337 9.760 1.00 85.62 476 ALA A C 1
ATOM 3736 O O . ALA A 1 476 ? -7.651 -8.981 10.629 1.00 85.62 476 ALA A O 1
ATOM 3737 N N . GLU A 1 477 ? -5.900 -8.749 9.223 1.00 81.19 477 GLU A N 1
ATOM 3738 C CA . GLU A 1 477 ? -5.259 -10.052 9.482 1.00 81.19 477 GLU A CA 1
ATOM 3739 C C . GLU A 1 477 ? -5.109 -10.347 10.983 1.00 81.19 477 GLU A C 1
ATOM 3741 O O . GLU A 1 477 ? -5.620 -11.348 11.480 1.00 81.19 477 GLU A O 1
ATOM 3746 N N . GLY A 1 478 ? -4.481 -9.437 11.737 1.00 83.69 478 GLY A N 1
ATOM 3747 C CA . GLY A 1 478 ? -4.408 -9.523 13.201 1.00 83.69 478 GLY A CA 1
ATOM 3748 C C . 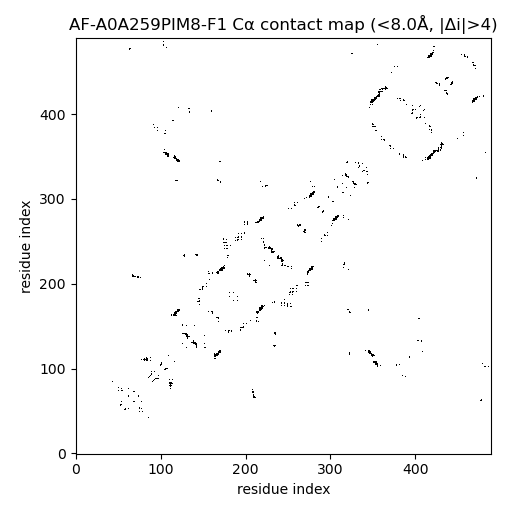GLY A 1 478 ? -5.568 -8.825 13.922 1.00 83.69 478 GLY A C 1
ATOM 3749 O O . GLY A 1 478 ? -5.913 -9.170 15.058 1.00 83.69 478 GLY A O 1
ATOM 3750 N N . THR A 1 479 ? -6.180 -7.826 13.281 1.00 90.69 479 THR A N 1
ATOM 3751 C CA . THR A 1 479 ? -7.203 -6.966 13.889 1.00 90.69 479 THR A CA 1
ATOM 3752 C C . THR A 1 479 ? -8.499 -7.720 14.178 1.00 90.69 479 THR A C 1
ATOM 3754 O O . THR A 1 479 ? -9.071 -7.522 15.247 1.00 90.69 479 THR A O 1
ATOM 3757 N N . THR A 1 480 ? -8.926 -8.622 13.289 1.00 90.81 480 THR A N 1
ATOM 3758 C CA . THR A 1 480 ? -10.115 -9.476 13.488 1.00 90.81 480 THR A CA 1
ATOM 3759 C C . THR A 1 480 ? -10.015 -10.287 14.781 1.00 90.81 480 THR A C 1
ATOM 3761 O O . THR A 1 480 ? -10.900 -10.223 15.636 1.00 90.81 480 THR A O 1
ATOM 3764 N N . TYR A 1 481 ? -8.894 -10.986 14.982 1.00 91.19 481 TYR A N 1
ATOM 3765 C CA . TYR A 1 481 ? -8.634 -11.748 16.205 1.00 91.19 481 TYR A CA 1
ATOM 3766 C C . TYR A 1 481 ? -8.594 -10.851 17.447 1.00 91.19 481 TYR A C 1
ATOM 3768 O O . TYR A 1 481 ? -9.154 -11.194 18.491 1.00 91.19 481 TYR A O 1
ATOM 3776 N N . ARG A 1 482 ? -7.947 -9.683 17.342 1.00 93.12 482 ARG A N 1
ATOM 3777 C CA . ARG A 1 482 ? -7.870 -8.712 18.437 1.00 93.12 482 ARG A CA 1
ATOM 3778 C C . ARG A 1 482 ? -9.252 -8.206 18.845 1.00 93.12 482 ARG A C 1
ATOM 3780 O O . ARG A 1 482 ? -9.519 -8.181 20.042 1.00 93.12 482 ARG A O 1
ATOM 3787 N N . PHE A 1 483 ? -10.099 -7.818 17.892 1.00 96.25 483 PHE A N 1
ATOM 3788 C CA . PHE A 1 483 ? -11.467 -7.379 18.175 1.00 96.25 483 PHE A CA 1
ATOM 3789 C C . PHE A 1 483 ? -12.246 -8.468 18.902 1.00 96.25 483 PHE A C 1
ATOM 3791 O O . PHE A 1 483 ? -12.648 -8.246 20.038 1.00 96.25 483 PHE A O 1
ATOM 3798 N N . ALA A 1 484 ? -12.308 -9.684 18.353 1.00 94.25 484 ALA A N 1
ATOM 3799 C CA . ALA A 1 484 ? -13.008 -10.794 19.000 1.00 94.25 484 ALA A CA 1
ATOM 3800 C C . ALA A 1 484 ? -12.482 -11.095 20.421 1.00 94.25 484 ALA A C 1
ATOM 3802 O O . ALA A 1 484 ? -13.249 -11.416 21.331 1.00 94.25 484 ALA A O 1
ATOM 3803 N N . LYS A 1 485 ? -11.164 -10.985 20.642 1.00 94.19 485 LYS A N 1
ATOM 3804 C CA . LYS A 1 485 ? -10.546 -11.185 21.961 1.00 94.19 485 LYS A CA 1
ATOM 3805 C C . LYS A 1 485 ? -10.913 -10.084 22.955 1.00 94.19 485 LYS A C 1
ATOM 3807 O O . LYS A 1 485 ? -11.113 -10.402 24.127 1.00 94.19 485 LYS A O 1
ATOM 3812 N N . GLU A 1 486 ? -10.934 -8.823 22.529 1.00 95.25 486 GLU A N 1
ATOM 3813 C CA . GLU A 1 486 ? -11.305 -7.693 23.388 1.00 95.25 486 GLU A CA 1
ATOM 3814 C C . GLU A 1 486 ? -12.806 -7.641 23.662 1.00 95.25 486 GLU A C 1
ATOM 3816 O O . GLU A 1 486 ? -13.188 -7.349 24.796 1.00 95.25 486 GLU A O 1
ATOM 3821 N N . ASP A 1 487 ? -13.625 -8.008 22.678 1.00 95.44 487 ASP A N 1
ATOM 3822 C CA . ASP A 1 487 ? -15.071 -8.120 22.828 1.00 95.44 487 ASP A CA 1
ATOM 3823 C C . ASP A 1 487 ? -15.410 -9.216 23.837 1.00 95.44 487 ASP A C 1
ATOM 3825 O O . ASP A 1 487 ? -16.128 -8.954 24.783 1.00 95.44 487 ASP A O 1
ATOM 3829 N N . ARG A 1 488 ? -14.795 -10.406 23.754 1.00 94.00 488 ARG A N 1
ATOM 3830 C CA . ARG A 1 488 ? -15.046 -11.504 24.712 1.00 94.00 488 ARG A CA 1
ATOM 3831 C C . ARG A 1 488 ? -14.679 -11.180 26.167 1.00 94.00 488 ARG A C 1
ATOM 3833 O O . ARG A 1 488 ? -15.129 -11.865 27.082 1.00 94.00 488 ARG A O 1
ATOM 3840 N N . LYS A 1 489 ? -13.776 -10.226 26.406 1.00 93.38 489 LYS A N 1
ATOM 3841 C CA . LYS A 1 489 ? -13.392 -9.826 27.773 1.00 93.38 489 LYS A CA 1
ATOM 3842 C C . LYS A 1 489 ? -14.457 -8.963 28.453 1.00 93.38 489 LYS A C 1
ATOM 3844 O O . LYS A 1 489 ? -14.339 -8.737 29.657 1.00 93.38 489 LYS A O 1
ATOM 3849 N N . ARG A 1 490 ? -15.396 -8.429 27.681 1.00 86.94 490 ARG A N 1
ATOM 3850 C CA . ARG A 1 490 ? -16.402 -7.451 28.084 1.00 86.94 490 ARG A CA 1
ATOM 3851 C C . ARG A 1 490 ? -17.784 -8.053 27.868 1.00 86.94 490 ARG A C 1
ATOM 3853 O O . ARG A 1 490 ? -18.694 -7.606 28.594 1.00 86.94 490 ARG A O 1
#

Solvent-accessible surface area (backbone atoms only — not comparable to full-atom values): 26679 Å² total; per-residue (Å²): 144,83,80,76,68,68,62,59,55,57,57,50,54,57,50,54,52,51,53,50,50,51,51,53,55,61,62,70,71,74,80,79,85,73,72,82,73,72,85,70,75,83,86,82,76,62,64,66,59,59,51,48,34,61,76,71,64,69,45,70,70,63,65,49,44,88,64,45,53,99,47,70,37,38,51,53,51,52,47,50,16,57,52,36,29,50,43,43,42,68,72,72,39,57,64,67,52,32,45,36,35,77,64,36,52,30,43,68,58,66,42,48,46,98,45,38,28,32,37,18,39,47,49,65,56,42,41,49,53,20,61,53,86,45,92,97,56,88,65,39,66,29,31,76,44,51,65,50,42,44,52,49,52,54,53,48,50,64,49,48,51,77,58,28,69,43,35,41,19,30,48,42,45,33,61,72,49,17,62,34,41,60,76,70,64,55,51,70,71,56,51,30,49,48,45,44,52,46,38,52,61,37,59,46,48,83,60,60,70,26,46,47,50,52,34,35,37,23,33,46,86,53,69,45,78,84,48,22,83,41,64,51,54,51,54,81,38,74,53,100,53,36,44,55,76,33,57,70,39,23,50,50,48,51,45,28,47,48,54,47,54,60,56,31,47,101,84,59,44,74,66,81,28,52,31,45,31,39,50,40,50,83,80,56,61,72,86,37,76,60,39,52,48,52,52,50,39,34,74,74,68,64,69,63,44,74,48,72,31,62,94,41,99,53,55,74,80,38,38,49,57,24,46,100,80,51,78,43,63,43,68,66,51,47,74,71,69,52,61,95,72,62,56,69,33,41,23,33,29,49,32,47,30,32,36,40,33,32,57,44,13,56,77,26,58,78,32,67,66,60,32,51,54,53,48,51,55,53,52,49,44,41,50,53,52,39,53,54,48,45,54,54,44,51,52,38,35,74,77,48,78,33,48,63,54,38,64,75,56,64,65,68,78,59,27,24,39,34,43,22,52,41,45,63,48,49,12,38,20,38,22,55,71,65,76,46,34,54,87,39,73,69,30,36,52,50,53,48,53,53,53,51,49,53,52,50,54,41,52,52,50,25,69,74,71,70,45,46,57,47,83,38,82,52,84,45,82,47,52,54,60,49,36,57,55,43,55,74,77,107

Sequence (490 aa):
MSVQESSQHATQGSKLGAELQQQVEAQRGTTTSTVPQQPAAPVMVEVGSSIEEYLDRSDWRVNANANQGYSLGGLILNTAGKMVANYWLSHVYPAEIGTAHREGDIHIHDLDMLSGYCAGWSLRTLLQEGLNGVPGKVEATAPKHFSSAIGQIVNFLGTMQNEWAGAQAFSSFDTYMAPFVRLDQLTYEQVRQGIQELIYNLNVPSRWGTQTPFTNLTFDWTCPEDLAEQVPFVGDEPCDFTYGELQVEMDMINRAYMEVMTAGDASGRVFTFPIPTYNITKDFPWESENAERLFAMTAKYGLHYFQNFINSDMNPGDVRSMCCRLQLDLRELLKRGNGLFGSAEQTGSVGVVTVNMARLGFLFPGDEAGLTTALDRLLELARTSLELKRDVIGRLLEEGLFPYTKRYLGSLENHFSTIGVNGINEMIRNFTGDEYDITDPRGHQLALRILDHVRGRMVEFQEETGHLYNLEATPAEGTTYRFAKEDRKR

Mean predicted aligned error: 9.16 Å

Nearest PDB structures (foldseek):
  4con-assembly1_A  TM=7.938E-01  e=1.435E-20  Thermotoga maritima MSB8
  4coj-assembly1_B  TM=7.630E-01  e=6.225E-21  Thermotoga maritima MSB8
  4coj-assembly1_A  TM=7.749E-01  e=2.067E-20  Thermotoga maritima MSB8
  4col-assembly1_A  TM=7.532E-01  e=1.962E-20  Thermotoga maritima MSB8
  4u3e-assembly1_B  TM=7.731E-01  e=6.516E-20  Thermotoga maritima

Foldseek 3Di:
DPDPPVVVVVVVVVVVVVVVVVVVVVVVPPDDPCPPDDPDDDDDDDPCCLQVCLVVVVDCVCPLDVQFDRDPLSSVLSSLLVVQLCCLLPPLADVVLSCCCVLLQKPWPDSRDLAFAFKFFELQCCQQANADDFPPDDTDGHAQALLSSLVRVLVLLLLVVVRHPYEYEYEQPLLQSLVRCVVVVDDLVRLLVSLLVNLVSQQQDDPSRTHRRAYEYEHALAPFPVQFADFGAGRNRTDPHGSNVRNVSSLSNLVSNLVSQCCDDPVSDGRLPDQYEYEDALPPPCPDPSNVSVVVSCVVPVRHHYDYPNPPPDDPLQFTDRHDDDTDRCVVVVVVVDDSPGLRRTEEARTEMEGELLVLLQVAAQNVPSSLVSVLVSLVSLLSSRVSSQVSNQVCLVVCVPVSCCVGRVHHQRYASEYEYPCLQSSLCNNHVNPDGCVDPVSVVSSVVSVVSSVVVQVVSCVVPVGHYDYDNDPCSPSVVVSVVSSVVD

Radius of gyration: 25.23 Å; Cα contacts (8 Å, |Δi|>4): 767; chains: 1; bounding box: 58×84×66 Å

pLDDT: mean 84.83, std 19.04, range [30.67, 98.81]

Secondary structure (DSSP, 8-state):
--SSSHHHHHHHHHHHHHHHHHHHHHHTTS---------PPP----HHHHHHHHHTT--GGGGTSTT--SSHHHHHHHHHHHHHHHHIIIIIS-HHHHHHHHHTSEEES-TTSSSBSEEEE-HHHHHHH-S---TTS-------SHHHHHHHHHHHHHHHTTTBSS-EEESSHHHHHHHHHHHTT--HHHHHHHHHHHHHHHHS--STTT----EEEEE-SS--HHHHTPPPEETTEE-SS-GGG-HHHHHHHHHHHHHHHHH-STTSPPP--SEEEEEE-TT--TTSHHHHHHHHHHHHH---EEEE-TTSS--GGG----SSS----HHHHHTTT--TTTGGGS-EEEEEEEEEHHHHHHHSTT-HHHHHHHHHHHHHHHHHHHHHHHHHHHHHHHHTSSHHHHHHT--STTEEEEEEEE-HHHHHHHHHTSS--TTSHHHHHHHHHHHHHHHHHHHHHHHHH-S-EEEE----TTHHHHHHHHHHT-